Protein AF-A0A0Q9YL43-F1 (afdb_monomer)

Solvent-accessible surface area (backbone atoms only — not comparable to full-atom values): 30015 Å² total; per-residue (Å²): 135,88,84,76,83,84,74,84,82,45,41,67,42,42,41,45,36,72,87,66,52,47,31,35,60,29,30,28,29,73,56,98,89,36,71,25,36,35,62,79,61,74,78,76,81,89,83,51,70,68,60,52,53,51,49,55,49,48,54,53,55,53,53,44,66,69,46,72,78,56,99,30,74,75,85,80,64,69,79,70,60,72,79,54,71,73,83,64,50,71,82,50,75,68,66,65,38,51,56,41,57,59,83,54,76,50,50,64,82,62,49,61,67,65,49,51,58,47,50,58,61,59,55,74,70,56,79,69,92,71,89,83,89,74,83,57,82,79,78,64,42,67,79,42,66,34,32,31,46,48,66,60,51,49,49,38,74,75,40,50,81,83,35,84,63,29,50,65,27,39,38,72,76,59,46,77,44,77,42,31,38,69,50,75,86,65,63,53,74,64,54,43,56,54,52,48,53,51,51,49,55,51,51,52,56,59,66,71,51,77,61,81,90,67,78,74,94,70,91,79,90,80,93,76,81,97,66,85,84,76,80,72,54,78,46,79,44,79,41,62,50,76,75,82,45,45,75,64,61,67,69,60,48,63,49,20,34,40,38,31,25,47,64,30,40,49,24,36,68,70,94,80,64,42,58,53,52,79,62,53,59,56,50,54,53,56,39,46,77,54,51,24,36,49,37,37,45,33,49,53,52,84,46,65,63,82,96,40,36,52,72,56,51,55,33,51,77,58,73,46,78,42,64,86,26,85,66,71,76,52,83,42,79,41,77,51,58,85,57,100,76,80,77,62,91,83,62,86,54,53,47,24,37,36,46,56,31,33,36,22,21,30,68,24,56,63,26,60,50,48,50,52,52,28,60,78,67,73,54,78,52,73,30,43,32,41,40,24,51,45,56,66,60,37,53,45,30,46,51,45,28,55,79,66,76,37,28,27,41,26,28,30,30,38,38,35,59,52,51,50,50,54,53,51,51,56,59,68,66,49,62,68,86,74,69,51,78,66,45,59,54,56,49,52,60,54,63,74,74,57,98,63,47,81,47,81,54,95,60,34,40,33,42,41,24,88,42,62,68,59,30,53,52,48,41,51,50,50,28,69,76,63,75,48,90,60,57,72,46,79,53,96,91,31,18,31,34,60,43,77,39,52,60,72,52,52,52,51,49,62,76,75,107

Secondary structure (DSSP, 8-state):
------PPPP---EEEBTTS-EEEEEEEEEETTEEEEE-SSPPPPTT-HHHHHHHHHHHHHHHHHHHTT-----PPPHHHHTTS-GGGGGGGTT---------S-B-TT--HHHHHHHHHHHHHTS--SS------GGGG---EEEEEEHHHHHHHHH-GGG-TT-EEEE-TTSPEEEEEPBPGGG--HHHHHHHHHHHHHHHHHHHHSPPTT-----PPP------------EEEEEESSGGGGHHHHHTPPTT-EEEE-TBTTTB-SSSS--BS-THHHHHHHHHHHTT-EEEEEESS---EETTEEHHHHHHHHTT---TT-SS----EEEPPP--SS---TT-S---EEEETTEEE-TTS-HHHHHHHHHHHTT---S-EEEEES-HHHHHHHHHHHHHTT--EEEEEE-HHHHHHHHHHHHHHTS--SS--HHHHHHHHHHHTTS--EEEE-SS-EEEEESSHHHHHHHHHHHHHHH-----EEEETTEEEEEE---HHHHHHHHHH-

Nearest PDB structures (foldseek):
  3hyj-assembly2_D  TM=5.036E-01  e=1.205E-01  Thermotoga maritima
  7qss-assembly1_A  TM=6.805E-01  e=8.664E-01  Thermococcus litoralis
  3hyj-assembly1_A  TM=5.240E-01  e=2.878E-01  Thermotoga maritima
  7l4m-assembly2_A  TM=6.545E-01  e=1.460E+00  Arabidopsis thaliana
  1wxf-assembly1_A  TM=3.538E-01  e=3.105E+00  Escherichia coli

Structure (mmCIF, N/CA/C/O backbone):
data_AF-A0A0Q9YL43-F1
#
_entry.id   AF-A0A0Q9YL43-F1
#
loop_
_atom_site.group_PDB
_atom_site.id
_atom_site.type_symbol
_atom_site.label_atom_id
_atom_site.label_alt_id
_atom_site.label_comp_id
_atom_site.label_asym_id
_atom_site.label_entity_id
_atom_site.label_seq_id
_atom_site.pdbx_PDB_ins_code
_atom_site.Cartn_x
_atom_site.Cartn_y
_atom_site.Cartn_z
_atom_site.occupancy
_atom_site.B_iso_or_equiv
_atom_site.auth_seq_id
_atom_site.auth_comp_id
_atom_site.auth_asym_id
_atom_site.auth_atom_id
_atom_site.pdbx_PDB_model_num
ATOM 1 N N . MET A 1 1 ? -30.618 21.428 -29.180 1.00 31.17 1 MET A N 1
ATOM 2 C CA . MET A 1 1 ? -29.435 22.315 -29.242 1.00 31.17 1 MET A CA 1
ATOM 3 C C . MET A 1 1 ? -28.273 21.586 -28.592 1.00 31.17 1 MET A C 1
ATOM 5 O O . MET A 1 1 ? -28.387 21.174 -27.447 1.00 31.17 1 MET A O 1
ATOM 9 N N . ILE A 1 2 ? -27.239 21.298 -29.379 1.00 23.69 2 ILE A N 1
ATOM 10 C CA . ILE A 1 2 ? -26.134 20.398 -29.032 1.00 23.69 2 ILE A CA 1
ATOM 11 C C . ILE A 1 2 ? -25.169 21.137 -28.102 1.00 23.69 2 ILE A C 1
ATOM 13 O O . ILE A 1 2 ? -24.516 22.087 -28.524 1.00 23.69 2 ILE A O 1
ATOM 17 N N . ASN A 1 3 ? -25.075 20.696 -26.847 1.00 25.05 3 ASN A N 1
ATOM 18 C CA . ASN A 1 3 ? -24.063 21.158 -25.901 1.00 25.05 3 ASN A CA 1
ATOM 19 C C . ASN A 1 3 ? -22.846 20.228 -26.040 1.00 25.05 3 ASN A C 1
ATOM 21 O O . ASN A 1 3 ? -22.803 19.135 -25.477 1.00 25.05 3 ASN A O 1
ATOM 25 N N . SER A 1 4 ? -21.907 20.601 -26.911 1.00 26.95 4 SER A N 1
ATOM 26 C CA . SER A 1 4 ? -20.742 19.782 -27.242 1.00 26.95 4 SER A CA 1
ATOM 27 C C . SER A 1 4 ? -19.606 19.978 -26.237 1.00 26.95 4 SER A C 1
ATOM 29 O O . SER A 1 4 ? -18.993 21.043 -26.183 1.00 26.95 4 SER A O 1
ATOM 31 N N . ASN A 1 5 ? -19.317 18.900 -25.510 1.00 25.81 5 ASN A N 1
ATOM 32 C CA . ASN A 1 5 ? -18.041 18.499 -24.910 1.00 25.81 5 ASN A CA 1
ATOM 33 C C . ASN A 1 5 ? -16.820 19.362 -25.289 1.00 25.81 5 ASN A C 1
ATOM 35 O O . ASN A 1 5 ? -16.264 19.230 -26.383 1.00 25.81 5 ASN A O 1
ATOM 39 N N . ILE A 1 6 ? -16.343 20.166 -24.338 1.00 24.23 6 ILE A N 1
ATOM 40 C CA . ILE A 1 6 ? -15.020 20.794 -24.386 1.00 24.23 6 ILE A CA 1
ATOM 41 C C . ILE A 1 6 ? -14.007 19.749 -23.903 1.00 24.23 6 ILE A C 1
ATOM 43 O O . ILE A 1 6 ? -13.975 19.400 -22.726 1.00 24.23 6 ILE A O 1
ATOM 47 N N . ARG A 1 7 ? -13.192 19.211 -24.818 1.00 27.25 7 ARG A N 1
ATOM 48 C CA . ARG A 1 7 ? -12.012 18.405 -24.467 1.00 27.25 7 ARG A CA 1
ATOM 49 C C . ARG A 1 7 ? -10.834 19.351 -24.249 1.00 27.25 7 ARG A C 1
ATOM 51 O O . ARG A 1 7 ? -10.556 20.176 -25.116 1.00 27.25 7 ARG A O 1
ATOM 58 N N . ALA A 1 8 ? -10.178 19.235 -23.097 1.00 29.33 8 ALA A N 1
ATOM 59 C CA . ALA A 1 8 ? -9.006 20.025 -22.741 1.00 29.33 8 ALA A CA 1
ATOM 60 C C . ALA A 1 8 ? -7.890 19.857 -23.785 1.00 29.33 8 ALA A C 1
ATOM 62 O O . ALA A 1 8 ? -7.586 18.740 -24.209 1.00 29.33 8 ALA A O 1
ATOM 63 N N . ALA A 1 9 ? -7.281 20.968 -24.199 1.00 31.45 9 ALA A N 1
ATOM 64 C CA . ALA A 1 9 ? -6.043 20.929 -24.957 1.00 31.45 9 ALA A CA 1
ATOM 65 C C . ALA A 1 9 ? -4.876 20.725 -24.000 1.00 31.45 9 ALA A C 1
ATOM 67 O O . ALA A 1 9 ? -4.752 21.393 -22.975 1.00 31.45 9 ALA A O 1
ATOM 68 N N . HIS A 1 10 ? -4.016 19.795 -24.359 1.00 43.72 10 HIS A N 1
ATOM 69 C CA . HIS A 1 10 ? -2.810 19.473 -23.622 1.00 43.72 10 HIS A CA 1
ATOM 70 C C . HIS A 1 10 ? -1.607 20.123 -24.360 1.00 43.72 10 HIS A C 1
ATOM 72 O O . HIS A 1 10 ? -1.734 20.367 -25.559 1.00 43.72 10 HIS A O 1
ATOM 78 N N . GLY A 1 11 ? -0.524 20.494 -23.644 1.00 50.09 11 GLY A N 1
ATOM 79 C CA . GLY A 1 11 ? 0.525 21.503 -23.986 1.00 50.09 11 GLY A CA 1
ATOM 80 C C . GLY A 1 11 ? 1.917 20.994 -24.409 1.00 50.09 11 GLY A C 1
ATOM 81 O O . GLY A 1 11 ? 2.111 19.806 -24.422 1.00 50.09 11 GLY A O 1
ATOM 82 N N . LEU A 1 12 ? 2.907 21.803 -24.804 1.00 59.50 12 LEU A N 1
ATOM 83 C CA . LEU A 1 12 ? 4.221 21.253 -25.229 1.00 59.50 12 LEU A CA 1
ATOM 84 C C . LEU A 1 12 ? 5.037 20.719 -24.024 1.00 59.50 12 LEU A C 1
ATOM 86 O O . LEU A 1 12 ? 4.876 21.245 -22.922 1.00 59.50 12 LEU A O 1
ATOM 90 N N . PRO A 1 13 ? 5.933 19.721 -24.196 1.00 71.75 13 PRO A N 1
ATOM 91 C CA . PRO A 1 13 ? 6.827 19.283 -23.124 1.00 71.75 13 PRO A CA 1
ATOM 92 C C . PRO A 1 13 ? 7.859 20.383 -22.854 1.00 71.75 13 PRO A C 1
ATOM 94 O O . PRO A 1 13 ? 8.826 20.537 -23.608 1.00 71.75 13 PRO A O 1
ATOM 97 N N . LEU A 1 14 ? 7.612 21.170 -21.806 1.00 79.81 14 LEU A N 1
ATOM 98 C CA . LEU A 1 14 ? 8.444 22.293 -21.395 1.00 79.81 14 LEU A CA 1
ATOM 99 C C . LEU A 1 14 ? 9.262 21.941 -20.147 1.00 79.81 14 LEU A C 1
ATOM 101 O O . LEU A 1 14 ? 8.732 21.370 -19.202 1.00 79.81 14 LEU A O 1
ATOM 105 N N . VAL A 1 15 ? 10.540 22.313 -20.123 1.00 77.00 15 VAL A N 1
ATOM 106 C CA . VAL A 1 15 ? 11.453 22.080 -18.988 1.00 77.00 15 VAL A CA 1
ATOM 107 C C . VAL A 1 15 ? 12.184 23.372 -18.650 1.00 77.00 15 VAL A C 1
ATOM 109 O O . VAL A 1 15 ? 12.657 24.057 -19.555 1.00 77.00 15 VAL A O 1
ATOM 112 N N . ARG A 1 16 ? 12.306 23.699 -17.359 1.00 82.31 16 ARG A N 1
ATOM 113 C CA . ARG A 1 16 ? 13.110 24.833 -16.879 1.00 82.31 16 ARG A CA 1
ATOM 114 C C . ARG A 1 16 ? 14.523 24.370 -16.539 1.00 82.31 16 ARG A C 1
ATOM 116 O O . ARG A 1 16 ? 14.693 23.399 -15.807 1.00 82.31 16 ARG A O 1
ATOM 123 N N . ASP A 1 17 ? 15.541 25.052 -17.052 1.00 82.94 17 ASP A N 1
ATOM 124 C CA . ASP A 1 17 ? 16.926 24.760 -16.687 1.00 82.94 17 ASP A CA 1
ATOM 125 C C . ASP A 1 17 ? 17.408 25.530 -15.452 1.00 82.94 17 ASP A C 1
ATOM 127 O O . ASP A 1 17 ? 16.711 26.378 -14.892 1.00 82.94 17 ASP A O 1
ATOM 131 N N . LYS A 1 18 ? 18.629 25.214 -15.011 1.00 79.81 18 LYS A N 1
ATOM 132 C CA . LYS A 1 18 ? 19.275 25.857 -13.858 1.00 79.81 18 LYS A CA 1
ATOM 133 C C . LYS A 1 18 ? 19.480 27.371 -14.005 1.00 79.81 18 LYS A C 1
ATOM 135 O O . LYS A 1 18 ? 19.630 28.045 -12.992 1.00 79.81 18 LYS A O 1
ATOM 140 N N . ASN A 1 19 ? 19.498 27.894 -15.232 1.00 84.38 19 ASN A N 1
ATOM 141 C CA . ASN A 1 19 ? 19.602 29.327 -15.507 1.00 84.38 19 ASN A CA 1
ATOM 142 C C . ASN A 1 19 ? 18.217 29.994 -15.547 1.00 84.38 19 ASN A C 1
ATOM 144 O O . ASN A 1 19 ? 18.120 31.213 -15.657 1.00 84.38 19 ASN A O 1
ATOM 148 N N . GLY A 1 20 ? 17.145 29.205 -15.446 1.00 84.44 20 GLY A N 1
ATOM 149 C CA . GLY A 1 20 ? 15.770 29.666 -15.529 1.00 84.44 20 GLY A CA 1
ATOM 150 C C . GLY A 1 20 ? 15.209 29.711 -16.950 1.00 84.44 20 GLY A C 1
ATOM 151 O O . GLY A 1 20 ? 14.052 30.103 -17.098 1.00 84.44 20 GLY A O 1
ATOM 152 N N . ASP A 1 21 ? 15.970 29.284 -17.964 1.00 88.56 21 ASP A N 1
ATOM 153 C CA . ASP A 1 21 ? 15.485 29.207 -19.343 1.00 88.56 21 ASP A CA 1
ATOM 154 C C . ASP A 1 21 ? 14.457 28.076 -19.474 1.00 88.56 21 ASP A C 1
ATOM 156 O O . ASP A 1 21 ? 14.628 26.995 -18.905 1.00 88.56 21 ASP A O 1
ATOM 160 N N . VAL A 1 22 ? 13.400 28.301 -20.259 1.00 85.94 22 VAL A N 1
ATOM 161 C CA . VAL A 1 22 ? 12.377 27.284 -20.548 1.00 85.94 22 VAL A CA 1
ATOM 162 C C . VAL A 1 22 ? 12.625 26.690 -21.932 1.00 85.94 22 VAL A C 1
ATOM 164 O O . VAL A 1 22 ? 12.767 27.417 -22.915 1.00 85.94 22 VAL A O 1
ATOM 167 N N . TRP A 1 23 ? 12.653 25.365 -22.018 1.00 86.25 23 TRP A N 1
ATOM 168 C CA . TRP A 1 23 ? 12.980 24.591 -23.212 1.00 86.25 23 TRP A CA 1
ATOM 169 C C . TRP A 1 23 ? 11.798 23.737 -23.654 1.00 86.25 23 TRP A C 1
ATOM 171 O O . TRP A 1 23 ? 11.229 23.035 -22.829 1.00 86.25 23 TRP A O 1
ATOM 181 N N . ALA A 1 24 ? 11.476 23.741 -24.947 1.00 85.19 24 ALA A N 1
ATOM 182 C CA . ALA A 1 24 ? 10.487 22.857 -25.561 1.00 85.19 24 ALA A CA 1
ATOM 183 C C . ALA A 1 24 ? 11.176 21.705 -26.309 1.00 85.19 24 ALA A C 1
ATOM 185 O O . ALA A 1 24 ? 12.124 21.944 -27.064 1.00 85.19 24 ALA A O 1
ATOM 186 N N . TYR A 1 25 ? 10.697 20.471 -26.136 1.00 79.56 25 TYR A N 1
ATOM 187 C CA . TYR A 1 25 ? 11.234 19.294 -26.832 1.00 79.56 25 TYR A CA 1
ATOM 188 C C . TYR A 1 25 ? 10.481 18.981 -28.134 1.00 79.56 25 TYR A C 1
ATOM 190 O O . TYR A 1 25 ? 9.253 19.015 -28.190 1.00 79.56 25 TYR A O 1
ATOM 198 N N . PHE A 1 26 ? 11.239 18.597 -29.163 1.00 79.31 26 PHE A N 1
ATOM 199 C CA . PHE A 1 26 ? 10.771 18.241 -30.503 1.00 79.31 26 PHE A CA 1
ATOM 200 C C . PHE A 1 26 ? 11.413 16.938 -30.993 1.00 79.31 26 PHE A C 1
ATOM 202 O O . PHE A 1 26 ? 12.560 16.619 -30.658 1.00 79.31 26 PHE A O 1
ATOM 209 N N . GLY A 1 27 ? 10.688 16.210 -31.840 1.00 77.06 27 GLY A N 1
ATOM 210 C CA . GLY A 1 27 ? 11.255 15.150 -32.666 1.00 77.06 27 GLY A CA 1
ATOM 211 C C . GLY A 1 27 ? 11.938 15.739 -33.902 1.00 77.06 27 GLY A C 1
ATOM 212 O O . GLY A 1 27 ? 11.535 16.783 -34.408 1.00 77.06 27 GLY A O 1
ATOM 213 N N . VAL A 1 28 ? 12.983 15.078 -34.393 1.00 74.88 28 VAL A N 1
ATOM 214 C CA . VAL A 1 28 ? 13.608 15.378 -35.687 1.00 74.88 28 VAL A CA 1
ATOM 215 C C . VAL A 1 28 ? 13.200 14.315 -36.686 1.00 74.88 28 VAL A C 1
ATOM 217 O O . VAL A 1 28 ? 13.481 13.135 -36.470 1.00 74.88 28 VAL A O 1
ATOM 220 N N . GLU A 1 29 ? 12.592 14.750 -37.781 1.00 78.69 29 GLU A N 1
ATOM 221 C CA . GLU A 1 29 ? 12.179 13.907 -38.901 1.00 78.69 29 GLU A CA 1
ATOM 222 C C . GLU A 1 29 ? 13.020 14.209 -40.143 1.00 78.69 29 GLU A C 1
ATOM 224 O O . GLU A 1 29 ? 13.528 15.319 -40.293 1.00 78.69 29 GLU A O 1
ATOM 229 N N . ILE A 1 30 ? 13.153 13.240 -41.057 1.00 72.25 30 ILE A N 1
ATOM 230 C CA . ILE A 1 30 ? 13.693 13.503 -42.399 1.00 72.25 30 ILE A CA 1
ATOM 231 C C . ILE A 1 30 ? 12.533 13.715 -43.365 1.00 72.25 30 ILE A C 1
ATOM 233 O O . ILE A 1 30 ? 11.808 12.776 -43.687 1.00 72.25 30 ILE A O 1
ATOM 237 N N . HIS A 1 31 ? 12.417 14.927 -43.900 1.00 67.12 31 HIS A N 1
ATOM 238 C CA . HIS A 1 31 ? 11.467 15.262 -44.952 1.00 67.12 31 HIS A CA 1
ATOM 239 C C . HIS A 1 31 ? 12.224 15.710 -46.207 1.00 67.12 31 HIS A C 1
ATOM 241 O O . HIS A 1 31 ? 13.022 16.644 -46.160 1.00 67.12 31 HIS A O 1
ATOM 247 N N . GLY A 1 32 ? 12.036 15.005 -47.328 1.00 75.19 32 GLY A N 1
ATOM 248 C CA . GLY A 1 32 ? 12.742 15.316 -48.581 1.00 75.19 32 GLY A CA 1
ATOM 249 C C . GLY A 1 32 ? 14.275 15.285 -48.465 1.00 75.19 32 GLY A C 1
ATOM 250 O O . GLY A 1 32 ? 14.953 16.075 -49.113 1.00 75.19 32 GLY A O 1
ATOM 251 N N . GLY A 1 33 ? 14.828 14.425 -47.599 1.00 75.12 33 GLY A N 1
ATOM 252 C CA . GLY A 1 33 ? 16.274 14.324 -47.355 1.00 75.12 33 GLY A CA 1
ATOM 253 C C . GLY A 1 33 ? 16.854 15.378 -46.402 1.00 75.12 33 GLY A C 1
ATOM 254 O O . GLY A 1 33 ? 18.061 15.373 -46.174 1.00 75.12 33 GLY A O 1
ATOM 255 N N . LYS A 1 34 ? 16.024 16.257 -45.824 1.00 76.56 34 LYS A N 1
ATOM 256 C CA . LYS A 1 34 ? 16.442 17.278 -44.853 1.00 76.56 34 LYS A CA 1
ATOM 257 C C . LYS A 1 34 ? 15.853 16.997 -43.475 1.00 76.56 34 LYS A C 1
ATOM 259 O O . LYS A 1 34 ? 14.704 16.573 -43.371 1.00 76.56 34 LYS A O 1
ATOM 264 N N . GLU A 1 35 ? 16.636 17.250 -42.430 1.00 79.88 35 GLU A N 1
ATOM 265 C CA . GLU A 1 35 ? 16.148 17.219 -41.051 1.00 79.88 35 GLU A CA 1
ATOM 266 C C . GLU A 1 35 ? 15.185 18.395 -40.811 1.00 79.88 35 GLU A C 1
ATOM 268 O O . GLU A 1 35 ? 15.488 19.538 -41.157 1.00 79.88 35 GLU A O 1
ATOM 273 N N . VAL A 1 36 ? 14.028 18.118 -40.213 1.00 78.44 36 VAL A N 1
ATOM 274 C CA . VAL A 1 36 ? 13.034 19.119 -39.804 1.00 78.44 36 VAL A CA 1
ATOM 275 C C . VAL A 1 36 ? 12.580 18.843 -38.376 1.00 78.44 36 VAL A C 1
ATOM 277 O O . VAL A 1 36 ? 12.511 17.689 -37.948 1.00 78.44 36 VAL A O 1
ATOM 280 N N . LEU A 1 37 ? 12.262 19.898 -37.628 1.00 76.88 37 LEU A N 1
ATOM 281 C CA . LEU A 1 37 ? 11.641 19.765 -36.314 1.00 76.88 37 LEU A CA 1
ATOM 282 C C . LEU A 1 37 ? 10.151 19.474 -36.476 1.00 76.88 37 LEU A C 1
ATOM 284 O O . LEU A 1 37 ? 9.428 20.207 -37.156 1.00 76.88 37 LEU A O 1
ATOM 288 N N . SER A 1 38 ? 9.701 18.422 -35.808 1.00 73.31 38 SER A N 1
ATOM 289 C CA . SER A 1 38 ? 8.315 17.982 -35.767 1.00 73.31 38 SER A CA 1
ATOM 290 C C . SER A 1 38 ? 7.866 17.869 -34.316 1.00 73.31 38 SER A C 1
ATOM 292 O O . SER A 1 38 ? 8.615 17.435 -33.433 1.00 73.31 38 SER A O 1
ATOM 294 N N . THR A 1 39 ? 6.644 18.313 -34.043 1.00 64.56 39 THR A N 1
ATOM 295 C CA . THR A 1 39 ? 6.016 18.095 -32.741 1.00 64.56 39 THR A CA 1
ATOM 296 C C . THR A 1 39 ? 5.805 16.599 -32.540 1.00 64.56 39 THR A C 1
ATOM 298 O O . THR A 1 39 ? 5.547 15.868 -33.494 1.00 64.56 39 THR A O 1
ATOM 301 N N . PHE A 1 40 ? 5.906 16.123 -31.299 1.00 53.34 40 PHE A N 1
ATOM 302 C CA . PHE A 1 40 ? 5.533 14.748 -30.960 1.00 53.34 40 PHE A CA 1
ATOM 303 C C . PHE A 1 40 ? 4.013 14.596 -31.121 1.00 53.34 40 PHE A C 1
ATOM 305 O O . PHE A 1 40 ? 3.255 14.808 -30.183 1.00 53.34 40 PHE A O 1
ATOM 312 N N . GLY A 1 41 ? 3.574 14.341 -32.351 1.00 44.75 41 GLY A N 1
ATOM 313 C CA . GLY A 1 41 ? 2.179 14.406 -32.769 1.00 44.75 41 GLY A CA 1
ATOM 314 C C . GLY A 1 41 ? 2.081 15.124 -34.109 1.00 44.75 41 GLY A C 1
ATOM 315 O O . GLY A 1 41 ? 2.047 16.354 -34.160 1.00 44.75 41 GLY A O 1
ATOM 316 N N . GLY A 1 42 ? 2.090 14.347 -35.191 1.00 34.25 42 GLY A N 1
ATOM 317 C CA . GLY A 1 42 ? 1.774 14.831 -36.532 1.00 34.25 42 GLY A CA 1
ATOM 318 C C . GLY A 1 42 ? 0.272 15.080 -36.696 1.00 34.25 42 GLY A C 1
ATOM 319 O O . GLY A 1 42 ? -0.548 14.516 -35.972 1.00 34.25 42 GLY A O 1
ATOM 320 N N . LEU A 1 43 ? -0.087 15.929 -37.660 1.00 35.62 43 LEU A N 1
ATOM 321 C CA . LEU A 1 43 ? -1.470 16.125 -38.095 1.00 35.62 43 LEU A CA 1
ATOM 322 C C . LEU A 1 43 ? -1.928 14.929 -38.948 1.00 35.62 43 LEU A C 1
ATOM 324 O O . LEU A 1 43 ? -1.164 14.418 -39.766 1.00 35.62 43 LEU A O 1
ATOM 328 N N . ILE A 1 44 ? -3.177 14.512 -38.752 1.00 36.44 44 ILE A N 1
ATOM 329 C CA . ILE A 1 44 ? -3.849 13.428 -39.479 1.00 36.44 44 ILE A CA 1
ATOM 330 C C . ILE A 1 44 ? -4.476 13.999 -40.754 1.00 36.44 44 ILE A C 1
ATOM 332 O O . ILE A 1 44 ? -5.252 14.950 -40.669 1.00 36.44 44 ILE A O 1
ATOM 336 N N . ASP A 1 45 ? -4.194 13.391 -41.907 1.00 36.31 45 ASP A N 1
ATOM 337 C CA . ASP A 1 45 ? -5.061 13.511 -43.082 1.00 36.31 45 ASP A CA 1
ATOM 338 C C . ASP A 1 45 ? -6.220 12.507 -42.915 1.00 36.31 45 ASP A C 1
ATOM 340 O O . ASP A 1 45 ? -6.003 11.316 -42.682 1.00 36.31 45 ASP A O 1
ATOM 344 N N . SER A 1 46 ? -7.455 13.002 -42.875 1.00 41.84 46 SER A N 1
ATOM 345 C CA . SER A 1 46 ? -8.575 12.389 -42.146 1.00 41.84 46 SER A CA 1
ATOM 346 C C . SER A 1 46 ? -9.461 11.449 -42.968 1.00 41.84 46 SER A C 1
ATOM 348 O O . SER A 1 46 ? -10.675 11.440 -42.775 1.00 41.84 46 SER A O 1
ATOM 350 N N . THR A 1 47 ? -8.909 10.675 -43.899 1.00 37.78 47 THR A N 1
ATOM 351 C CA . THR A 1 47 ? -9.738 9.820 -44.774 1.00 37.78 47 THR A CA 1
ATOM 352 C C . THR A 1 47 ? -9.776 8.340 -44.389 1.00 37.78 47 THR A C 1
ATOM 354 O O . THR A 1 47 ? -10.655 7.631 -44.872 1.00 37.78 47 THR A O 1
ATOM 357 N N . ASP A 1 48 ? -8.925 7.870 -43.469 1.00 44.53 48 ASP A N 1
ATOM 358 C CA . ASP A 1 48 ? -8.942 6.470 -43.018 1.00 44.53 48 ASP A CA 1
ATOM 359 C C . ASP A 1 48 ? -9.076 6.346 -41.489 1.00 44.53 48 ASP A C 1
ATOM 361 O O . ASP A 1 48 ? -8.123 6.505 -40.718 1.00 44.53 48 ASP A O 1
ATOM 365 N N . GLN A 1 49 ? -10.299 6.029 -41.056 1.00 44.19 49 GLN A N 1
ATOM 366 C CA . GLN A 1 49 ? -10.675 5.835 -39.655 1.00 44.19 49 GLN A CA 1
ATOM 367 C C . GLN A 1 49 ? -9.889 4.691 -38.987 1.00 44.19 49 GLN A C 1
ATOM 369 O O . GLN A 1 49 ? -9.611 4.752 -37.792 1.00 44.19 49 GLN A O 1
ATOM 374 N N . SER A 1 50 ? -9.460 3.673 -39.741 1.00 44.47 50 SER A N 1
ATOM 375 C CA . SER A 1 50 ? -8.727 2.529 -39.183 1.00 44.47 50 SER A CA 1
ATOM 376 C C . SER A 1 50 ? -7.277 2.877 -38.828 1.00 44.47 50 SER A C 1
ATOM 378 O O . SER A 1 50 ? -6.740 2.400 -37.824 1.0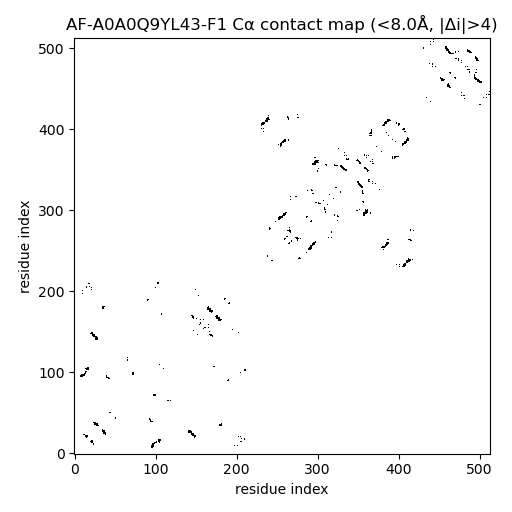0 44.47 50 SER A O 1
ATOM 380 N N . ILE A 1 51 ? -6.661 3.772 -39.608 1.00 43.81 51 ILE A N 1
ATOM 381 C CA . ILE A 1 51 ? -5.330 4.326 -39.339 1.00 43.81 51 ILE A CA 1
ATOM 382 C C . ILE A 1 51 ? -5.404 5.306 -38.163 1.00 43.81 51 ILE A C 1
ATOM 384 O O . ILE A 1 51 ? -4.531 5.281 -37.296 1.00 43.81 51 ILE A O 1
ATOM 388 N N . HIS A 1 52 ? -6.472 6.108 -38.083 1.00 42.22 52 HIS A N 1
ATOM 389 C CA . HIS A 1 52 ? -6.740 6.991 -36.945 1.00 42.22 52 HIS A CA 1
ATOM 390 C C . HIS A 1 52 ? -6.872 6.217 -35.625 1.00 42.22 52 HIS A C 1
ATOM 392 O O . HIS A 1 52 ? -6.232 6.564 -34.631 1.00 42.22 52 HIS A O 1
ATOM 398 N N . ASP A 1 53 ? -7.656 5.139 -35.622 1.00 46.59 53 ASP A N 1
ATOM 399 C CA . ASP A 1 53 ? -7.894 4.326 -34.429 1.00 46.59 53 ASP A CA 1
ATOM 400 C C . ASP A 1 53 ? -6.655 3.496 -34.041 1.00 46.59 53 ASP A C 1
ATOM 402 O O . ASP A 1 53 ? -6.368 3.330 -32.852 1.00 46.59 53 ASP A O 1
ATOM 406 N N . GLY A 1 54 ? -5.862 3.052 -35.026 1.00 45.22 54 GLY A N 1
ATOM 407 C CA . GLY A 1 54 ? -4.544 2.445 -34.810 1.00 45.22 54 GLY A CA 1
ATOM 408 C C . GLY A 1 54 ? -3.558 3.405 -34.138 1.00 45.22 54 GLY A C 1
ATOM 409 O O . GLY A 1 54 ? -2.942 3.047 -33.135 1.00 45.22 54 GLY A O 1
ATOM 410 N N . TYR A 1 55 ? -3.496 4.654 -34.607 1.00 43.62 55 TYR A N 1
ATOM 411 C CA . TYR A 1 55 ? -2.667 5.702 -34.005 1.00 43.62 55 TYR A CA 1
ATOM 412 C C . TYR A 1 55 ? -3.148 6.117 -32.613 1.00 43.62 55 TYR A C 1
ATOM 414 O O . TYR A 1 55 ? -2.333 6.379 -31.734 1.00 43.62 55 TYR A O 1
ATOM 422 N N . LEU A 1 56 ? -4.464 6.179 -32.374 1.00 41.94 56 LEU A N 1
ATOM 423 C CA . LEU A 1 56 ? -5.012 6.470 -31.046 1.00 41.94 56 LEU A CA 1
ATOM 424 C C . LEU A 1 56 ? -4.699 5.365 -30.035 1.00 41.94 56 LEU A C 1
ATOM 426 O O . LEU A 1 56 ? -4.528 5.669 -28.854 1.00 41.94 56 LEU A O 1
ATOM 430 N N . ARG A 1 57 ? -4.629 4.108 -30.481 1.00 44.38 57 ARG A N 1
ATOM 431 C CA . ARG A 1 57 ? -4.177 2.984 -29.660 1.00 44.38 57 ARG A CA 1
ATOM 432 C C . ARG A 1 57 ? -2.687 3.111 -29.335 1.00 44.38 57 ARG A C 1
ATOM 434 O O . ARG A 1 57 ? -2.334 3.061 -28.165 1.00 44.38 57 ARG A O 1
ATOM 441 N N . GLU A 1 58 ? -1.844 3.386 -30.328 1.00 43.00 58 GLU A N 1
ATOM 442 C CA . GLU A 1 58 ? -0.389 3.512 -30.145 1.00 43.00 58 GLU A CA 1
ATOM 443 C C . GLU A 1 58 ? 0.011 4.750 -29.331 1.00 43.00 58 GLU A C 1
ATOM 445 O O . GLU A 1 58 ? 0.828 4.648 -28.425 1.00 43.00 58 GLU A O 1
ATOM 450 N N . LEU A 1 59 ? -0.625 5.907 -29.539 1.00 40.84 59 LEU A N 1
ATOM 451 C CA . LEU A 1 59 ? -0.408 7.091 -28.698 1.00 40.84 59 LEU A CA 1
ATOM 452 C C . LEU A 1 59 ? -0.847 6.855 -27.251 1.00 40.84 59 LEU A C 1
ATOM 454 O O . LEU A 1 59 ? -0.236 7.401 -26.336 1.00 40.84 59 LEU A O 1
ATOM 458 N N . ARG A 1 60 ? -1.896 6.060 -27.017 1.00 41.03 60 ARG A N 1
ATOM 459 C CA . ARG A 1 60 ? -2.293 5.681 -25.656 1.00 41.03 60 ARG A CA 1
ATOM 460 C C . ARG A 1 60 ? -1.278 4.725 -25.043 1.00 41.03 60 ARG A C 1
ATOM 462 O O . ARG A 1 60 ? -0.885 4.948 -23.912 1.00 41.03 60 ARG A O 1
ATOM 469 N N . GLU A 1 61 ? -0.806 3.731 -25.780 1.00 38.84 61 GLU A N 1
ATOM 470 C CA . GLU A 1 61 ? 0.133 2.729 -25.265 1.00 38.84 61 GLU A CA 1
ATOM 471 C C . GLU A 1 61 ? 1.561 3.291 -25.070 1.00 38.84 61 GLU A C 1
ATOM 473 O O . GLU A 1 61 ? 2.187 3.029 -24.047 1.00 38.84 61 GLU A O 1
ATOM 478 N N . GLU A 1 62 ? 2.061 4.147 -25.969 1.00 39.00 62 GLU A N 1
ATOM 479 C CA . GLU A 1 62 ? 3.443 4.656 -25.932 1.00 39.00 62 GLU A CA 1
ATOM 480 C C . GLU A 1 62 ? 3.628 5.920 -25.073 1.00 39.00 62 GLU A C 1
ATOM 482 O O . GLU A 1 62 ? 4.668 6.081 -24.426 1.00 39.00 62 GLU A O 1
ATOM 487 N N . SER A 1 63 ? 2.624 6.807 -25.003 1.00 37.97 63 SER A N 1
ATOM 488 C CA . SER A 1 63 ? 2.683 7.970 -24.095 1.00 37.97 63 SER A CA 1
ATOM 489 C C . SER A 1 63 ? 2.577 7.531 -22.635 1.00 37.97 63 SER A C 1
ATOM 491 O O . SER A 1 63 ? 3.201 8.137 -21.767 1.00 37.97 63 SER A O 1
ATOM 493 N N . LEU A 1 64 ? 1.816 6.464 -22.360 1.00 35.25 64 LEU A N 1
ATOM 494 C CA . LEU A 1 64 ? 1.646 5.916 -21.015 1.00 35.25 64 LEU A CA 1
ATOM 495 C C . LEU A 1 64 ? 2.881 5.140 -20.537 1.00 35.25 64 LEU A C 1
ATOM 497 O O . LEU A 1 64 ? 3.205 5.232 -19.359 1.00 35.25 64 LEU A O 1
ATOM 501 N N . ASP A 1 65 ? 3.635 4.472 -21.415 1.00 33.28 65 ASP A N 1
ATOM 502 C CA . ASP A 1 65 ? 4.860 3.761 -21.007 1.00 33.28 65 ASP A CA 1
ATOM 503 C C . ASP A 1 65 ? 6.060 4.701 -20.788 1.00 33.28 65 ASP A C 1
ATOM 505 O O . ASP A 1 65 ? 6.917 4.451 -19.930 1.00 33.28 65 ASP A O 1
ATOM 509 N N . ILE A 1 66 ? 6.139 5.824 -21.514 1.00 35.28 66 ILE A N 1
ATOM 510 C CA . ILE A 1 66 ? 7.170 6.846 -21.267 1.00 35.28 66 ILE A CA 1
ATOM 511 C C . ILE A 1 66 ? 6.837 7.661 -20.004 1.00 35.28 66 ILE A C 1
ATOM 513 O O . ILE A 1 66 ? 7.725 7.875 -19.180 1.00 35.28 66 ILE A O 1
ATOM 517 N N . LEU A 1 67 ? 5.566 8.020 -19.787 1.00 37.44 67 LEU A N 1
ATOM 518 C CA . LEU A 1 67 ? 5.132 8.882 -18.675 1.00 37.44 67 LEU A CA 1
ATOM 519 C C . LEU A 1 67 ? 4.696 8.131 -17.407 1.00 37.44 67 LEU A C 1
ATOM 521 O O . LEU A 1 67 ? 4.631 8.740 -16.341 1.00 37.44 67 LEU A O 1
ATOM 525 N N . GLY A 1 68 ? 4.466 6.817 -17.475 1.00 32.78 68 GLY A N 1
ATOM 526 C CA . GLY A 1 68 ? 4.015 5.981 -16.353 1.00 32.78 68 GLY A CA 1
ATOM 527 C C . GLY A 1 68 ? 4.991 5.898 -15.173 1.00 32.78 68 GLY A C 1
ATOM 528 O O . GLY A 1 68 ? 4.617 5.422 -14.106 1.00 32.78 68 GLY A O 1
ATOM 529 N N . ASN A 1 69 ? 6.215 6.417 -15.334 1.00 35.56 69 ASN A N 1
ATOM 530 C CA . ASN A 1 69 ? 7.212 6.534 -14.266 1.00 35.56 69 ASN A CA 1
ATOM 531 C C . ASN A 1 69 ? 7.565 7.983 -13.870 1.00 35.56 69 ASN A C 1
ATOM 533 O O . ASN A 1 69 ? 8.350 8.161 -12.940 1.00 35.56 69 ASN A O 1
ATOM 537 N N . SER A 1 70 ? 7.006 9.022 -14.506 1.00 33.53 70 SER A N 1
ATOM 538 C CA . SER A 1 70 ? 7.269 10.423 -14.129 1.00 33.53 70 SER A CA 1
ATOM 539 C C . SER A 1 70 ? 6.047 11.052 -13.452 1.00 33.53 70 SER A C 1
ATOM 541 O O . SER A 1 70 ? 5.026 11.285 -14.094 1.00 33.53 70 SER A O 1
ATOM 543 N N . LYS A 1 71 ? 6.165 11.355 -12.153 1.00 38.41 71 LYS A N 1
ATOM 544 C CA . LYS A 1 71 ? 5.144 11.903 -11.229 1.00 38.41 71 LYS A CA 1
ATOM 545 C C . LYS A 1 71 ? 4.578 13.311 -11.572 1.00 38.41 71 LYS A C 1
ATOM 547 O O . LYS A 1 71 ? 4.184 14.033 -10.666 1.00 38.41 71 LYS A O 1
ATOM 552 N N . LEU A 1 72 ? 4.569 13.759 -12.830 1.00 42.16 72 LEU A N 1
ATOM 553 C CA . LEU A 1 72 ? 4.756 15.188 -13.153 1.00 42.16 72 LEU A CA 1
ATOM 554 C C . LEU A 1 72 ? 3.661 15.876 -13.999 1.00 42.16 72 LEU A C 1
ATOM 556 O O . LEU A 1 72 ? 3.930 16.891 -14.642 1.00 42.16 72 LEU A O 1
ATOM 560 N N . ALA A 1 73 ? 2.421 15.384 -14.013 1.00 33.16 73 ALA A N 1
ATOM 561 C CA . ALA A 1 73 ? 1.319 16.080 -14.691 1.00 33.16 73 ALA A CA 1
ATOM 562 C C . ALA A 1 73 ? 0.503 16.940 -13.704 1.00 33.16 73 ALA A C 1
ATOM 564 O O . ALA A 1 73 ? -0.067 16.408 -12.755 1.00 33.16 73 ALA A O 1
ATOM 565 N N . HIS A 1 74 ? 0.409 18.254 -13.950 1.00 35.81 74 HIS A N 1
ATOM 566 C CA . HIS A 1 74 ? -0.452 19.183 -13.200 1.00 35.81 74 HIS A CA 1
ATOM 567 C C . HIS A 1 74 ? -1.605 19.679 -14.103 1.00 35.81 74 HIS A C 1
ATOM 569 O O . HIS A 1 74 ? -1.344 20.011 -15.264 1.00 35.81 74 HIS A O 1
ATOM 575 N N . PRO A 1 75 ? -2.868 19.756 -13.636 1.00 36.00 75 PRO A N 1
ATOM 576 C CA . PRO A 1 75 ? -3.959 20.330 -14.428 1.00 36.00 75 PRO A CA 1
ATOM 577 C C . PRO A 1 75 ? -3.795 21.851 -14.582 1.00 36.00 75 PRO A C 1
ATOM 579 O O . PRO A 1 75 ? -3.453 22.530 -13.613 1.00 36.00 75 PRO A O 1
ATOM 582 N N . ILE A 1 76 ? -4.074 22.391 -15.776 1.00 38.97 76 ILE A N 1
ATOM 583 C CA . ILE A 1 76 ? -4.267 23.837 -15.979 1.00 38.97 76 ILE A CA 1
ATOM 584 C C . ILE A 1 76 ? -5.622 24.232 -15.377 1.00 38.97 76 ILE A C 1
ATOM 586 O O . ILE A 1 76 ? -6.635 23.594 -15.658 1.00 38.97 76 ILE A O 1
ATOM 590 N N . ASP A 1 77 ? -5.636 25.307 -14.589 1.00 39.88 77 ASP A N 1
ATOM 591 C CA . ASP A 1 77 ? -6.845 25.908 -14.022 1.00 39.88 77 ASP A CA 1
ATOM 592 C C . ASP A 1 77 ? -7.806 26.393 -15.131 1.00 39.88 77 ASP A C 1
ATOM 594 O O . ASP A 1 77 ? -7.448 27.231 -15.968 1.00 39.88 77 ASP A O 1
ATOM 598 N N . GLN A 1 78 ? -9.038 25.868 -15.131 1.00 37.66 78 GLN A N 1
ATOM 599 C CA . GLN A 1 78 ? -10.098 26.172 -16.104 1.00 37.66 78 GLN A CA 1
ATOM 600 C C . GLN A 1 78 ? -10.375 27.675 -16.230 1.00 37.66 78 GLN A C 1
ATOM 602 O O . GLN A 1 78 ? -10.689 28.151 -17.320 1.00 37.66 78 GLN A O 1
ATOM 607 N N . LYS A 1 79 ? -10.183 28.441 -15.151 1.00 38.47 79 LYS A N 1
ATOM 608 C CA . LYS A 1 79 ? -10.496 29.874 -15.096 1.00 38.47 79 LYS A CA 1
ATOM 609 C C . LYS A 1 79 ? -9.583 30.743 -15.973 1.00 38.47 79 LYS A C 1
ATOM 611 O O . LYS A 1 79 ? -9.974 31.831 -16.380 1.00 38.47 79 LYS A O 1
ATOM 616 N N . HIS A 1 80 ? -8.374 30.273 -16.297 1.00 42.06 80 HIS A N 1
ATOM 617 C CA . HIS A 1 80 ? -7.455 30.981 -17.205 1.00 42.06 80 HIS A CA 1
ATOM 618 C C . HIS A 1 80 ? -7.755 30.722 -18.691 1.00 42.06 80 HIS A C 1
ATOM 620 O O . HIS A 1 80 ? -7.394 31.536 -19.540 1.00 42.06 80 HIS A O 1
ATOM 626 N N . LEU A 1 81 ? -8.435 29.618 -19.018 1.00 36.22 81 LEU A N 1
ATOM 627 C CA . LEU A 1 81 ? -8.792 29.248 -20.393 1.00 36.22 81 LEU A CA 1
ATOM 628 C C . LEU A 1 81 ? -10.009 30.024 -20.924 1.00 36.22 81 LEU A C 1
ATOM 630 O O . LEU A 1 81 ? -10.181 30.139 -22.135 1.00 36.22 81 LEU A O 1
ATOM 634 N N . GLU A 1 82 ? -10.831 30.590 -20.039 1.00 38.56 82 GLU A N 1
ATOM 635 C CA . GLU A 1 82 ? -12.056 31.315 -20.407 1.00 38.56 82 GLU A CA 1
ATOM 636 C C . GLU A 1 82 ? -11.795 32.696 -21.033 1.00 38.56 82 GLU A C 1
ATOM 638 O O . GLU A 1 82 ? -12.649 33.208 -21.754 1.00 38.56 82 GLU A O 1
ATOM 643 N N . ASN A 1 83 ? -10.596 33.260 -20.848 1.00 41.28 83 ASN A N 1
ATOM 644 C CA . ASN A 1 83 ? -10.219 34.576 -21.377 1.00 41.28 83 ASN A CA 1
ATOM 645 C C . ASN A 1 83 ? -9.689 34.552 -22.826 1.00 41.28 83 ASN A C 1
ATOM 647 O O . ASN A 1 83 ? -9.365 35.603 -23.377 1.00 41.28 83 ASN A O 1
ATOM 651 N N . VAL A 1 84 ? -9.601 33.381 -23.469 1.00 40.28 84 VAL A N 1
ATOM 652 C CA . VAL A 1 84 ? -9.099 33.239 -24.848 1.00 40.28 84 VAL A CA 1
ATOM 653 C C . VAL A 1 84 ? -10.259 32.971 -25.815 1.00 40.28 84 VAL A C 1
ATOM 655 O O . VAL A 1 84 ? -11.107 32.109 -25.598 1.00 40.28 84 VAL A O 1
ATOM 658 N N . ASN A 1 85 ? -10.310 33.742 -26.902 1.00 40.31 85 ASN A N 1
ATOM 659 C CA . ASN A 1 85 ? -11.453 33.839 -27.813 1.00 40.31 85 ASN A CA 1
ATOM 660 C C . ASN A 1 85 ? -11.821 32.487 -28.484 1.00 40.31 85 ASN A C 1
ATOM 662 O O . ASN A 1 85 ? -11.055 31.952 -29.292 1.00 40.31 85 ASN A O 1
ATOM 666 N N . LYS A 1 86 ? -13.016 31.952 -28.170 1.00 37.69 86 LYS A N 1
ATOM 667 C CA . LYS A 1 86 ? -13.493 30.589 -28.512 1.00 37.69 86 LYS A CA 1
ATOM 668 C C . LYS A 1 86 ? -13.496 30.256 -30.014 1.00 37.69 86 LYS A C 1
ATOM 670 O O . LYS A 1 86 ? -13.383 29.086 -30.375 1.00 37.69 86 LYS A O 1
ATOM 675 N N . THR A 1 87 ? -13.581 31.246 -30.900 1.00 32.62 87 THR A N 1
ATOM 676 C CA . THR A 1 87 ? -13.616 31.053 -32.364 1.00 32.62 87 THR A CA 1
ATOM 677 C C . THR A 1 87 ? -12.269 30.641 -32.965 1.00 32.62 87 THR A C 1
ATOM 679 O O . THR A 1 87 ? -12.252 29.986 -34.002 1.00 32.62 87 THR A O 1
ATOM 682 N N . LYS A 1 88 ? -11.138 30.939 -32.308 1.00 37.31 88 LYS A N 1
ATOM 683 C CA . LYS A 1 88 ? -9.791 30.563 -32.793 1.00 37.31 88 LYS A CA 1
ATOM 684 C C . LYS A 1 88 ? -9.449 29.080 -32.573 1.00 37.31 88 LYS A C 1
ATOM 686 O O . LYS A 1 88 ? -8.489 28.578 -33.145 1.00 37.31 88 LYS A O 1
ATOM 691 N N . TYR A 1 89 ? -10.239 28.375 -31.763 1.00 35.47 89 TYR A N 1
ATOM 692 C CA . TYR A 1 89 ? -9.938 27.020 -31.291 1.00 35.47 89 TYR A CA 1
ATOM 693 C C . TYR A 1 89 ? -10.480 25.895 -32.180 1.00 35.47 89 TYR A C 1
ATOM 695 O O . TYR A 1 89 ? -10.073 24.743 -32.041 1.00 35.47 89 TYR A O 1
ATOM 703 N N . ILE A 1 90 ? -11.418 26.201 -33.081 1.00 31.86 90 ILE A N 1
ATOM 704 C CA . ILE A 1 90 ? -12.102 25.179 -33.886 1.00 31.86 90 ILE A CA 1
ATOM 705 C C . ILE A 1 90 ? -11.140 24.529 -34.900 1.00 31.86 90 ILE A C 1
ATOM 707 O O . ILE A 1 90 ? -11.264 23.329 -35.136 1.00 31.86 90 ILE A O 1
ATOM 711 N N . ASP A 1 91 ? -10.122 25.259 -35.367 1.00 33.72 91 ASP A N 1
ATOM 712 C CA . ASP A 1 91 ? -9.069 24.758 -36.271 1.00 33.72 91 ASP A CA 1
ATOM 713 C C . ASP A 1 91 ? -7.918 24.023 -35.558 1.00 33.72 91 ASP A C 1
ATOM 715 O O . ASP A 1 91 ? -7.140 23.315 -36.189 1.00 33.72 91 ASP A O 1
ATOM 719 N N . ALA A 1 92 ? -7.805 24.139 -34.230 1.00 35.59 92 ALA A N 1
ATOM 720 C CA . ALA A 1 92 ? -6.777 23.457 -33.435 1.00 35.59 92 ALA A CA 1
ATOM 721 C C . ALA A 1 92 ? -7.198 22.043 -32.979 1.00 35.59 92 ALA A C 1
ATOM 723 O O . ALA A 1 92 ? -6.457 21.366 -32.265 1.00 35.59 92 ALA A O 1
ATOM 724 N N . LYS A 1 93 ? -8.387 21.572 -33.389 1.00 31.39 93 LYS A N 1
ATOM 725 C CA . LYS A 1 93 ? -8.990 20.296 -32.957 1.00 31.39 93 LYS A CA 1
ATOM 726 C C . LYS A 1 93 ? -8.193 19.038 -33.341 1.00 31.39 93 LYS A C 1
ATOM 728 O O . LYS A 1 93 ? -8.513 17.960 -32.840 1.00 31.39 93 LYS A O 1
ATOM 733 N N . SER A 1 94 ? -7.172 19.152 -34.188 1.00 32.34 94 SER A N 1
ATOM 734 C CA . SER A 1 94 ? -6.370 18.030 -34.694 1.00 32.34 94 SER A CA 1
ATOM 735 C C . SER A 1 94 ? -5.034 17.804 -33.976 1.00 32.34 94 SER A C 1
ATOM 737 O O . SER A 1 94 ? -4.340 16.851 -34.321 1.00 32.34 94 SER A O 1
ATOM 739 N N . SER A 1 95 ? -4.666 18.618 -32.980 1.00 33.84 95 SER A N 1
ATOM 740 C CA . SER A 1 95 ? -3.355 18.515 -32.320 1.00 33.84 95 SER A CA 1
ATOM 741 C C . SER A 1 95 ? -3.496 18.334 -30.807 1.00 33.84 95 SER A C 1
ATOM 743 O O . SER A 1 95 ? -4.141 19.132 -30.131 1.00 33.84 95 SER A O 1
ATOM 745 N N . ARG A 1 96 ? -2.887 17.272 -30.264 1.00 34.19 96 ARG A N 1
ATOM 746 C CA . ARG A 1 96 ? -2.771 17.018 -28.818 1.00 34.19 96 ARG A CA 1
ATOM 747 C C . ARG A 1 96 ? -1.306 17.184 -28.419 1.00 34.19 96 ARG A C 1
ATOM 749 O O . ARG A 1 96 ? -0.455 16.562 -29.043 1.00 34.19 96 ARG A O 1
ATOM 756 N N . PHE A 1 97 ? -1.010 17.984 -27.400 1.00 32.44 97 PHE A N 1
ATOM 757 C CA . PHE A 1 97 ? 0.345 18.116 -26.843 1.00 32.44 97 PHE A CA 1
ATOM 758 C C . PHE A 1 97 ? 0.365 17.547 -25.397 1.00 32.44 97 PHE A C 1
ATOM 760 O O . PHE A 1 97 ? -0.692 17.210 -24.916 1.00 32.44 97 PHE A O 1
ATOM 767 N N . TYR A 1 98 ? 1.478 17.339 -24.685 1.00 33.53 98 TYR A N 1
ATOM 768 C CA . TYR A 1 98 ? 1.487 16.953 -23.251 1.00 33.53 98 TYR A CA 1
ATOM 769 C C . TYR A 1 98 ? 2.377 17.863 -22.370 1.00 33.53 98 TYR A C 1
ATOM 771 O O . TYR A 1 98 ? 3.532 18.107 -22.715 1.00 33.53 98 TYR A O 1
ATOM 779 N N . ILE A 1 99 ? 1.873 18.325 -21.212 1.00 31.95 99 ILE A N 1
ATOM 780 C CA . ILE A 1 99 ? 2.641 19.134 -20.235 1.00 31.95 99 ILE A CA 1
ATOM 781 C C . ILE A 1 99 ? 3.344 18.200 -19.249 1.00 31.95 99 ILE A C 1
ATOM 783 O O . ILE A 1 99 ? 2.697 17.340 -18.653 1.00 31.95 99 ILE A O 1
ATOM 787 N N . ILE A 1 100 ? 4.643 18.410 -19.038 1.00 36.09 100 ILE A N 1
ATOM 788 C CA . ILE A 1 100 ? 5.423 17.769 -17.975 1.00 36.09 100 ILE A CA 1
ATOM 789 C C . ILE A 1 100 ? 5.957 18.897 -17.095 1.00 36.09 100 ILE A C 1
ATOM 791 O O . ILE A 1 100 ? 6.667 19.765 -17.591 1.00 36.09 100 ILE A O 1
ATOM 795 N N . ASN A 1 101 ? 5.605 18.918 -15.813 1.00 33.38 101 ASN A N 1
ATOM 796 C CA . ASN A 1 101 ? 6.170 19.870 -14.862 1.00 33.38 101 ASN A CA 1
ATOM 797 C C . ASN A 1 101 ? 7.419 19.234 -14.240 1.00 33.38 101 ASN A C 1
ATOM 799 O O . ASN A 1 101 ? 7.291 18.420 -13.340 1.00 33.38 101 ASN A O 1
ATOM 803 N N . SER A 1 102 ? 8.625 19.503 -14.744 1.00 38.75 102 SER A N 1
ATOM 804 C CA . SER A 1 102 ? 9.838 18.968 -14.112 1.00 38.75 102 SER A CA 1
ATOM 805 C C . SER A 1 102 ? 10.295 19.884 -12.977 1.00 38.75 102 SER A C 1
ATOM 807 O O . SER A 1 102 ? 10.942 20.898 -13.227 1.00 38.75 102 SER A O 1
ATOM 809 N N . ASP A 1 103 ? 10.022 19.490 -11.734 1.00 35.41 103 ASP A N 1
ATOM 810 C CA . ASP A 1 103 ? 10.563 20.143 -10.529 1.00 35.41 103 ASP A CA 1
ATOM 811 C C . ASP A 1 103 ? 12.079 19.890 -10.338 1.00 35.41 103 ASP A C 1
ATOM 813 O O . ASP A 1 103 ? 12.654 20.227 -9.306 1.00 35.41 103 ASP A O 1
ATOM 817 N N . GLU A 1 104 ? 12.765 19.296 -11.317 1.00 39.97 104 GLU A N 1
ATOM 818 C CA . GLU A 1 104 ? 14.207 19.059 -11.282 1.00 39.97 104 GLU A CA 1
ATOM 819 C C . GLU A 1 104 ? 14.957 20.199 -11.982 1.00 39.97 104 GLU A C 1
ATOM 821 O O . GLU A 1 104 ? 14.684 20.531 -13.137 1.00 39.97 104 GLU A O 1
ATOM 826 N N . THR A 1 105 ? 15.960 20.784 -11.317 1.00 44.50 105 THR A N 1
ATOM 827 C CA . THR A 1 105 ? 16.937 21.636 -12.006 1.00 44.50 105 THR A CA 1
ATOM 828 C C . THR A 1 105 ? 17.706 20.790 -13.013 1.00 44.50 105 THR A C 1
ATOM 830 O O . THR A 1 105 ? 18.501 19.929 -12.638 1.00 44.50 105 THR A O 1
ATOM 833 N N . PHE A 1 106 ? 17.473 21.050 -14.292 1.00 52.91 106 PHE A N 1
ATOM 834 C CA . PHE A 1 106 ? 18.075 20.307 -15.389 1.00 52.91 106 PHE A CA 1
ATOM 835 C C . PHE A 1 106 ? 19.603 20.541 -15.511 1.00 52.91 106 PHE A C 1
ATOM 837 O O . PHE A 1 106 ? 20.067 21.688 -15.534 1.00 52.91 106 PHE A O 1
ATOM 844 N N . ASP A 1 107 ? 20.380 19.454 -15.663 1.00 54.16 107 ASP A N 1
ATOM 845 C CA . ASP A 1 107 ? 21.804 19.471 -16.046 1.00 54.16 107 ASP A CA 1
ATOM 846 C C . ASP A 1 107 ? 21.964 19.139 -17.548 1.00 54.16 107 ASP A C 1
ATOM 848 O O . ASP A 1 107 ? 21.621 18.030 -17.965 1.00 54.16 107 ASP A O 1
ATOM 852 N N . PRO A 1 108 ? 22.534 20.039 -18.382 1.00 47.00 108 PRO A N 1
ATOM 853 C CA . PRO A 1 108 ? 22.801 19.794 -19.807 1.00 47.00 108 PRO A CA 1
ATOM 854 C C . PRO A 1 108 ? 23.647 18.560 -20.124 1.00 47.00 108 PRO A C 1
ATOM 856 O O . PRO A 1 108 ? 23.654 18.133 -21.279 1.00 47.00 108 PRO A O 1
ATOM 859 N N . ASN A 1 109 ? 24.319 17.980 -19.131 1.00 50.72 109 ASN A N 1
ATOM 860 C CA . ASN A 1 109 ? 25.119 16.772 -19.289 1.00 50.72 109 ASN A CA 1
ATOM 861 C C . ASN A 1 109 ? 24.366 15.472 -18.955 1.00 50.72 109 ASN A C 1
ATOM 863 O O . ASN A 1 109 ? 24.877 14.394 -19.260 1.00 50.72 109 ASN A O 1
ATOM 867 N N . ASN A 1 110 ? 23.164 15.550 -18.368 1.00 52.59 110 ASN A N 1
ATOM 868 C CA . ASN A 1 110 ? 22.386 14.395 -17.919 1.00 52.59 110 ASN A CA 1
ATOM 869 C C . ASN A 1 110 ? 20.933 14.453 -18.432 1.00 52.59 110 ASN A C 1
ATOM 871 O O . ASN A 1 110 ? 19.985 14.727 -17.699 1.00 52.59 110 ASN A O 1
ATOM 875 N N . ASP A 1 111 ? 20.766 14.218 -19.736 1.00 65.31 111 ASP A N 1
ATOM 876 C CA . ASP A 1 111 ? 19.476 14.283 -20.437 1.00 65.31 111 ASP A CA 1
ATOM 877 C C . ASP A 1 111 ? 18.655 12.989 -20.250 1.00 65.31 111 ASP A C 1
ATOM 879 O O . ASP A 1 111 ? 18.528 12.162 -21.162 1.00 65.31 111 ASP A O 1
ATOM 883 N N . HIS A 1 112 ? 18.138 12.804 -19.029 1.00 56.94 112 HIS A N 1
ATOM 884 C CA . HIS A 1 112 ? 17.337 11.643 -18.621 1.00 56.94 112 HIS A CA 1
ATOM 885 C C . HIS A 1 112 ? 16.110 11.427 -19.519 1.00 56.94 112 HIS A C 1
ATOM 887 O O . HIS A 1 112 ? 15.828 10.291 -19.894 1.00 56.94 112 HIS A O 1
ATOM 893 N N . PHE A 1 113 ? 15.427 12.503 -19.929 1.00 58.34 113 PHE A N 1
ATOM 894 C CA . PHE A 1 113 ? 14.259 12.429 -20.813 1.00 58.34 113 PHE A CA 1
ATOM 895 C C . PHE A 1 113 ? 14.621 11.869 -22.195 1.00 58.34 113 PHE A C 1
ATOM 897 O O . PHE A 1 113 ? 14.000 10.914 -22.664 1.00 58.34 113 PHE A O 1
ATOM 904 N N . ALA A 1 114 ? 15.664 12.403 -22.845 1.00 55.69 114 ALA A N 1
ATOM 905 C CA . ALA A 1 114 ? 16.087 11.891 -24.148 1.00 55.69 114 ALA A CA 1
ATOM 906 C C . ALA A 1 114 ? 16.636 10.456 -24.071 1.00 55.69 114 ALA A C 1
ATOM 908 O O . ALA A 1 114 ? 16.543 9.705 -25.048 1.00 55.69 114 ALA A O 1
ATOM 909 N N . GLN A 1 115 ? 17.228 10.071 -22.935 1.00 57.59 115 GLN A N 1
ATOM 910 C CA . GLN A 1 115 ? 17.702 8.710 -22.706 1.00 57.59 115 GLN A CA 1
ATOM 911 C C . GLN A 1 115 ? 16.545 7.725 -22.528 1.00 57.59 115 GLN A C 1
ATOM 913 O O . GLN A 1 115 ? 16.518 6.719 -23.235 1.00 57.59 115 GLN A O 1
ATOM 918 N N . ASP A 1 116 ? 15.575 8.045 -21.674 1.00 54.28 116 ASP A N 1
ATOM 919 C CA . ASP A 1 116 ? 14.394 7.215 -21.429 1.00 54.28 116 ASP A CA 1
ATOM 920 C C . ASP A 1 116 ? 13.555 7.043 -22.707 1.00 54.28 116 ASP A C 1
ATOM 922 O O . ASP A 1 116 ? 13.238 5.919 -23.104 1.00 54.28 116 ASP A O 1
ATOM 926 N N . PHE A 1 117 ? 13.322 8.137 -23.447 1.00 57.09 117 PHE A N 1
ATOM 927 C CA . PHE A 1 117 ? 12.652 8.107 -24.752 1.00 57.09 117 PHE A CA 1
ATOM 928 C C . PHE A 1 117 ? 13.351 7.157 -25.740 1.00 57.09 117 PHE A C 1
ATOM 930 O O . PHE A 1 117 ? 12.710 6.366 -26.438 1.00 57.09 117 PHE A O 1
ATOM 937 N N . LYS A 1 118 ? 14.689 7.207 -25.805 1.00 55.38 118 LYS A N 1
ATOM 938 C CA . LYS A 1 118 ? 15.471 6.367 -26.719 1.00 55.38 118 LYS A CA 1
ATOM 939 C C . LYS A 1 118 ? 15.488 4.905 -26.282 1.00 55.38 118 LYS A C 1
ATOM 941 O O . LYS A 1 118 ? 15.354 4.032 -27.135 1.00 55.38 118 LYS A O 1
ATOM 946 N N . GLU A 1 119 ? 15.684 4.627 -24.997 1.00 53.12 119 GLU A N 1
ATOM 947 C CA . GLU A 1 119 ? 15.733 3.264 -24.460 1.00 53.12 119 GLU A CA 1
ATOM 948 C C . GLU A 1 119 ? 14.398 2.549 -24.673 1.00 53.12 119 GLU A C 1
ATOM 950 O O . GLU A 1 119 ? 14.389 1.446 -25.222 1.00 53.12 119 GLU A O 1
ATOM 955 N N . LYS A 1 120 ? 13.273 3.208 -24.388 1.00 52.12 120 LYS A N 1
ATOM 956 C CA . LYS A 1 120 ? 11.934 2.636 -24.594 1.00 52.12 120 LYS A CA 1
ATOM 957 C C . LYS A 1 120 ? 11.647 2.335 -26.069 1.00 52.12 120 LYS A C 1
ATOM 959 O O . LYS A 1 120 ? 11.237 1.221 -26.399 1.00 52.12 120 LYS A O 1
ATOM 964 N N . ARG A 1 121 ? 12.001 3.245 -26.987 1.00 48.53 121 ARG A N 1
ATOM 965 C CA . ARG A 1 121 ? 11.815 3.031 -28.437 1.00 48.53 121 ARG A CA 1
ATOM 966 C C . ARG A 1 121 ? 12.761 1.972 -29.026 1.00 48.53 121 ARG A C 1
ATOM 968 O O . ARG A 1 121 ? 12.376 1.221 -29.919 1.00 48.53 121 ARG A O 1
ATOM 975 N N . TYR A 1 122 ? 14.004 1.882 -28.542 1.00 43.34 122 TYR A N 1
ATOM 976 C CA . TYR A 1 122 ? 14.991 0.915 -29.048 1.00 43.34 122 TYR A CA 1
ATOM 977 C C . TYR A 1 122 ? 14.780 -0.501 -28.479 1.00 43.34 122 TYR A C 1
ATOM 979 O O . TYR A 1 122 ? 15.120 -1.485 -29.139 1.00 43.34 122 TYR A O 1
ATOM 987 N N . ILE A 1 123 ? 14.208 -0.623 -27.274 1.00 43.62 123 ILE A N 1
ATOM 988 C CA . ILE A 1 123 ? 13.885 -1.911 -26.638 1.00 43.62 123 ILE A CA 1
ATOM 989 C C . ILE A 1 123 ? 12.628 -2.537 -27.263 1.00 43.62 123 ILE A C 1
ATOM 991 O O . ILE A 1 123 ? 12.632 -3.746 -27.500 1.00 43.62 123 ILE A O 1
ATOM 995 N N . GLY A 1 124 ? 11.623 -1.740 -27.650 1.00 43.06 124 GLY A N 1
ATOM 996 C CA . GLY A 1 124 ? 10.442 -2.226 -28.385 1.00 43.06 124 GLY A CA 1
ATOM 997 C C . GLY A 1 124 ? 10.763 -2.894 -29.734 1.00 43.06 124 GLY A C 1
ATOM 998 O O . GLY A 1 124 ? 10.019 -3.750 -30.204 1.00 43.06 124 GLY A O 1
ATOM 999 N N . GLY A 1 125 ? 11.918 -2.576 -30.333 1.00 40.72 125 GLY A N 1
ATOM 1000 C CA . GLY A 1 125 ? 12.371 -3.140 -31.610 1.00 40.72 125 GLY A CA 1
ATOM 1001 C C . GLY A 1 125 ? 13.105 -4.488 -31.532 1.00 40.72 125 GLY A C 1
ATOM 1002 O O . GLY A 1 125 ? 13.404 -5.075 -32.577 1.00 40.72 125 GLY A O 1
ATOM 1003 N N . LYS A 1 126 ? 13.426 -5.013 -30.339 1.00 43.56 126 LYS A N 1
ATOM 1004 C CA . LYS A 1 126 ? 14.075 -6.331 -30.217 1.00 43.56 126 LYS A CA 1
ATOM 1005 C C . LYS A 1 126 ? 13.032 -7.438 -30.088 1.00 43.56 126 LYS A C 1
ATOM 1007 O O . LYS A 1 126 ? 12.334 -7.531 -29.087 1.00 43.56 126 LYS A O 1
ATOM 1012 N N . LYS A 1 127 ? 12.992 -8.287 -31.125 1.00 42.38 127 LYS A N 1
ATOM 1013 C CA . LYS A 1 127 ? 12.257 -9.558 -31.261 1.00 42.38 127 LYS A CA 1
ATOM 1014 C C . LYS A 1 127 ? 11.732 -10.111 -29.925 1.00 42.38 127 LYS A C 1
ATOM 1016 O O . LYS A 1 127 ? 12.452 -10.814 -29.217 1.00 42.38 127 LYS A O 1
ATOM 1021 N N . ARG A 1 128 ? 10.445 -9.887 -29.640 1.00 40.72 128 ARG A N 1
ATOM 1022 C CA . ARG A 1 128 ? 9.674 -10.872 -28.876 1.00 40.72 128 ARG A CA 1
ATOM 1023 C C . ARG A 1 128 ? 9.701 -12.159 -29.706 1.00 40.72 128 ARG A C 1
ATOM 1025 O O . ARG A 1 128 ? 9.382 -12.140 -30.894 1.00 40.72 128 ARG A O 1
ATOM 1032 N N . ASN A 1 129 ? 10.204 -13.243 -29.122 1.00 43.09 129 ASN A N 1
ATOM 1033 C CA . ASN A 1 129 ? 10.240 -14.554 -29.762 1.00 43.09 129 ASN A CA 1
ATOM 1034 C C . ASN A 1 129 ? 8.803 -14.979 -30.095 1.00 43.09 129 ASN A C 1
ATOM 1036 O O . ASN A 1 129 ? 8.054 -15.348 -29.199 1.00 43.09 129 ASN A O 1
ATOM 1040 N N . GLY A 1 130 ? 8.427 -14.884 -31.371 1.00 44.69 130 GLY A N 1
ATOM 1041 C CA . GLY A 1 130 ? 7.092 -15.228 -31.863 1.00 44.69 130 GLY A CA 1
ATOM 1042 C C . GLY A 1 130 ? 6.542 -14.169 -32.816 1.00 44.69 130 GLY A C 1
ATOM 1043 O O . GLY A 1 130 ? 5.883 -13.234 -32.389 1.00 44.69 130 GLY A O 1
ATOM 1044 N N . GLY A 1 131 ? 6.879 -14.323 -34.099 1.00 42.84 131 GLY A N 1
ATOM 1045 C CA . GLY A 1 131 ? 6.322 -13.669 -35.292 1.00 42.84 131 GLY A CA 1
ATOM 1046 C C . GLY A 1 131 ? 5.404 -12.448 -35.147 1.00 42.84 131 GLY A C 1
ATOM 1047 O O . GLY A 1 131 ? 4.195 -12.603 -35.047 1.00 42.84 131 GLY A O 1
ATOM 1048 N N . ASN A 1 132 ? 5.962 -11.254 -35.372 1.00 32.75 132 ASN A N 1
ATOM 1049 C CA . ASN A 1 132 ? 5.466 -10.369 -36.434 1.00 32.75 132 ASN A CA 1
ATOM 1050 C C . ASN A 1 132 ? 6.600 -9.423 -36.894 1.00 32.75 132 ASN A C 1
ATOM 1052 O O . ASN A 1 132 ? 7.088 -8.625 -36.090 1.00 32.75 132 ASN A O 1
ATOM 1056 N N . PRO A 1 133 ? 7.125 -9.541 -38.128 1.00 50.16 133 PRO A N 1
ATOM 1057 C CA . PRO A 1 133 ? 8.237 -8.726 -38.588 1.00 50.16 133 PRO A CA 1
ATOM 1058 C C . PRO A 1 133 ? 7.732 -7.454 -39.279 1.00 50.16 133 PRO A C 1
ATOM 1060 O O . PRO A 1 133 ? 6.908 -7.526 -40.183 1.00 50.16 133 PRO A O 1
ATOM 1063 N N . LYS A 1 134 ? 8.391 -6.335 -38.957 1.00 40.31 134 LYS A N 1
ATOM 1064 C CA . LYS A 1 134 ? 8.340 -5.013 -39.612 1.00 40.31 134 LYS A CA 1
ATOM 1065 C C . LYS A 1 134 ? 7.307 -4.055 -39.027 1.00 40.31 134 LYS A C 1
ATOM 1067 O O . LYS A 1 134 ? 6.173 -3.980 -39.478 1.00 40.31 134 LYS A O 1
ATOM 1072 N N . LEU A 1 135 ? 7.813 -3.208 -38.138 1.00 40.59 135 LEU A N 1
ATOM 1073 C CA . LEU A 1 135 ? 7.316 -1.847 -38.062 1.00 40.59 135 LEU A CA 1
ATOM 1074 C C . LEU A 1 135 ? 7.437 -1.183 -39.462 1.00 40.59 135 LEU A C 1
ATOM 1076 O O . LEU A 1 135 ? 8.503 -1.296 -40.094 1.00 40.59 135 LEU A O 1
ATOM 1080 N N . LYS A 1 136 ? 6.362 -0.576 -39.990 1.00 43.59 136 LYS A N 1
ATOM 1081 C CA . LYS A 1 136 ? 6.318 0.092 -41.309 1.00 43.59 136 LYS A CA 1
ATOM 1082 C C . LYS A 1 136 ? 7.266 1.303 -41.333 1.00 43.59 136 LYS A C 1
ATOM 1084 O O . LYS A 1 136 ? 7.689 1.826 -40.310 1.00 43.59 136 LYS A O 1
ATOM 1089 N N . ARG A 1 137 ? 7.652 1.760 -42.532 1.00 40.03 137 ARG A N 1
ATOM 1090 C CA . ARG A 1 137 ? 8.650 2.836 -42.747 1.00 40.03 137 ARG A CA 1
ATOM 1091 C C . ARG A 1 137 ? 8.310 4.151 -42.013 1.00 40.03 137 ARG A C 1
ATOM 1093 O O . ARG A 1 137 ? 9.239 4.829 -41.588 1.00 40.03 137 ARG A O 1
ATOM 1100 N N . CYS A 1 138 ? 7.023 4.440 -41.817 1.00 40.28 138 CYS A N 1
ATOM 1101 C CA . CYS A 1 138 ? 6.494 5.586 -41.066 1.00 40.28 138 CYS A CA 1
ATOM 1102 C C . CYS A 1 138 ? 6.746 5.516 -39.547 1.00 40.28 138 CYS A C 1
ATOM 1104 O O . CYS A 1 138 ? 6.818 6.533 -38.869 1.00 40.28 138 CYS A O 1
ATOM 1106 N N . GLU A 1 139 ? 6.983 4.327 -38.993 1.00 43.31 139 GLU A N 1
ATOM 1107 C CA . GLU A 1 139 ? 7.205 4.134 -37.551 1.00 43.31 139 GLU A CA 1
ATOM 1108 C C . GLU A 1 139 ? 8.669 4.446 -37.141 1.00 43.31 139 GLU A C 1
ATOM 1110 O O . GLU A 1 139 ? 9.020 4.500 -35.955 1.00 43.31 139 GLU A O 1
ATOM 1115 N N . ARG A 1 140 ? 9.539 4.737 -38.128 1.00 49.53 140 ARG A N 1
ATOM 1116 C CA . ARG A 1 140 ? 10.965 5.095 -37.970 1.00 49.53 140 ARG A CA 1
ATOM 1117 C C . ARG A 1 140 ? 11.269 6.591 -38.145 1.00 49.53 140 ARG A C 1
ATOM 1119 O O . ARG A 1 140 ? 12.419 6.938 -38.407 1.00 49.53 140 ARG A O 1
ATOM 1126 N N . GLU A 1 141 ? 10.276 7.473 -38.058 1.00 51.84 141 GLU A N 1
ATOM 1127 C CA . GLU A 1 141 ? 10.454 8.857 -38.526 1.00 51.84 141 GLU A CA 1
ATOM 1128 C C . GLU A 1 141 ? 11.175 9.791 -37.545 1.00 51.84 141 GLU A C 1
ATOM 1130 O O . GLU A 1 141 ? 11.868 10.695 -38.002 1.00 51.84 141 GLU A O 1
ATOM 1135 N N . VAL A 1 142 ? 11.146 9.543 -36.229 1.00 57.47 142 VAL A N 1
ATOM 1136 C CA . VAL A 1 142 ? 11.909 10.366 -35.271 1.00 57.47 142 VAL A CA 1
ATOM 1137 C C . VAL A 1 142 ? 13.336 9.835 -35.137 1.00 57.47 142 VAL A C 1
ATOM 1139 O O . VAL A 1 142 ? 13.594 8.865 -34.421 1.00 57.47 142 VAL A O 1
ATOM 1142 N N . GLN A 1 143 ? 14.280 10.481 -35.817 1.00 66.38 143 GLN A N 1
ATOM 1143 C CA . GLN A 1 143 ? 15.696 10.094 -35.800 1.00 66.38 143 GLN A CA 1
ATOM 1144 C C . GLN A 1 143 ? 16.432 10.583 -34.558 1.00 66.38 143 GLN A C 1
ATOM 1146 O O . GLN A 1 143 ? 17.392 9.961 -34.093 1.00 66.38 143 GLN A O 1
ATOM 1151 N N . ALA A 1 144 ? 15.986 11.711 -34.016 1.00 71.12 144 ALA A N 1
ATOM 1152 C CA . ALA A 1 144 ? 16.545 12.283 -32.813 1.00 71.12 144 ALA A CA 1
ATOM 1153 C C . ALA A 1 144 ? 15.515 13.126 -32.068 1.00 71.12 144 ALA A C 1
ATOM 1155 O O . ALA A 1 144 ? 14.538 13.592 -32.641 1.00 71.12 144 ALA A O 1
ATOM 1156 N N . VAL A 1 145 ? 15.787 13.357 -30.790 1.00 74.62 145 VAL A N 1
ATOM 1157 C CA . VAL A 1 145 ? 15.114 14.381 -29.996 1.00 74.62 145 VAL A CA 1
ATOM 1158 C C . VAL A 1 145 ? 16.008 15.618 -29.970 1.00 74.62 145 VAL A C 1
ATOM 1160 O O . VAL A 1 145 ? 17.243 15.519 -29.891 1.00 74.62 145 VAL A O 1
ATOM 1163 N N . ARG A 1 146 ? 15.386 16.783 -30.093 1.00 81.00 146 ARG A N 1
ATOM 1164 C CA . ARG A 1 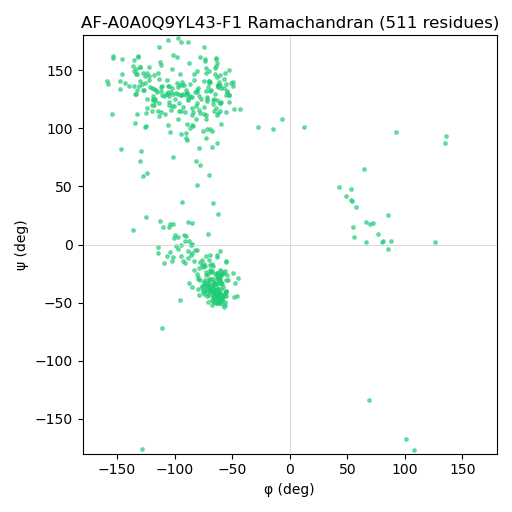146 ? 16.015 18.098 -29.986 1.00 81.00 146 ARG A CA 1
ATOM 1165 C C . ARG A 1 146 ? 15.188 18.959 -29.053 1.00 81.00 146 ARG A C 1
ATOM 1167 O O . ARG A 1 146 ? 14.013 18.692 -28.828 1.00 81.00 146 ARG A O 1
ATOM 1174 N N . ARG A 1 147 ? 15.800 20.018 -28.547 1.00 84.25 147 ARG A N 1
ATOM 1175 C CA . ARG A 1 147 ? 15.093 21.053 -27.800 1.00 84.25 147 ARG A CA 1
ATOM 1176 C C . ARG A 1 147 ? 15.424 22.433 -28.328 1.00 84.25 147 ARG A C 1
ATOM 1178 O O . ARG A 1 147 ? 16.521 22.643 -28.850 1.00 84.25 147 ARG A O 1
ATOM 1185 N N . VAL A 1 148 ? 14.479 23.342 -28.144 1.00 85.44 148 VAL A N 1
ATOM 1186 C CA . VAL A 1 148 ? 14.558 24.750 -28.535 1.00 85.44 148 VAL A CA 1
ATOM 1187 C C . VAL A 1 148 ? 14.167 25.593 -27.326 1.00 85.44 148 VAL A C 1
ATOM 1189 O O . VAL A 1 148 ? 13.248 25.208 -26.598 1.00 85.44 148 VAL A O 1
ATOM 1192 N N . LYS A 1 149 ? 14.843 26.721 -27.081 1.00 90.00 149 LYS A N 1
ATOM 1193 C CA . LYS A 1 149 ? 14.374 27.665 -26.060 1.00 90.00 149 LYS A CA 1
ATOM 1194 C C . LYS A 1 149 ? 12.997 28.183 -26.459 1.00 90.00 149 LYS A C 1
ATOM 1196 O O . LYS A 1 149 ? 12.769 28.520 -27.618 1.00 90.00 149 LYS A O 1
ATOM 1201 N N . VAL A 1 150 ? 12.076 28.263 -25.505 1.00 87.81 150 VAL A N 1
ATOM 1202 C CA . VAL A 1 150 ? 10.717 28.756 -25.766 1.00 87.81 150 VAL A CA 1
ATOM 1203 C C . VAL A 1 150 ? 10.751 30.182 -26.313 1.00 87.81 150 VAL A C 1
ATOM 1205 O O . VAL A 1 150 ? 9.957 30.500 -27.189 1.00 87.81 150 VAL A O 1
ATOM 1208 N N . ASP A 1 151 ? 11.700 31.012 -25.879 1.00 90.25 151 ASP A N 1
ATOM 1209 C CA . ASP A 1 151 ? 11.857 32.371 -26.406 1.00 90.25 151 ASP A CA 1
ATOM 1210 C C . ASP A 1 151 ? 12.289 32.396 -27.870 1.00 90.25 151 ASP A C 1
ATOM 1212 O O . ASP A 1 151 ? 11.666 33.095 -28.667 1.00 90.25 151 ASP A O 1
ATOM 1216 N N . ASP A 1 152 ? 13.266 31.574 -28.251 1.00 88.31 152 ASP A N 1
ATOM 1217 C CA . ASP A 1 152 ? 13.694 31.446 -29.648 1.00 88.31 152 ASP A CA 1
ATOM 1218 C C . ASP A 1 152 ? 12.549 30.904 -30.516 1.00 88.31 152 ASP A C 1
ATOM 1220 O O . ASP A 1 152 ? 12.320 31.375 -31.628 1.00 88.31 152 ASP A O 1
ATOM 1224 N N . LEU A 1 153 ? 11.771 29.952 -29.989 1.00 86.50 153 LEU A N 1
ATOM 1225 C CA . LEU A 1 153 ? 10.582 29.422 -30.653 1.00 86.50 153 LEU A CA 1
ATOM 1226 C C . LEU A 1 153 ? 9.496 30.494 -30.828 1.00 86.50 153 LEU A C 1
ATOM 1228 O O . LEU A 1 153 ? 8.918 30.606 -31.906 1.00 86.50 153 LEU A O 1
ATOM 1232 N N . LEU A 1 154 ? 9.221 31.299 -29.801 1.00 86.31 154 LEU A N 1
ATOM 1233 C CA . LEU A 1 154 ? 8.256 32.399 -29.873 1.00 86.31 154 LEU A CA 1
ATOM 1234 C C . LEU A 1 154 ? 8.705 33.469 -30.877 1.00 86.31 154 LEU A C 1
ATOM 1236 O O . LEU A 1 154 ? 7.888 33.930 -31.675 1.00 86.31 154 LEU A O 1
ATOM 1240 N N . GLN A 1 155 ? 9.993 33.827 -30.882 1.00 87.94 155 GLN A N 1
ATOM 1241 C CA . GLN A 1 155 ? 10.577 34.745 -31.862 1.00 87.94 155 GLN A CA 1
ATOM 1242 C C . GLN A 1 155 ? 10.467 34.187 -33.285 1.00 87.94 155 GLN A C 1
ATOM 1244 O O . GLN A 1 155 ? 10.000 34.892 -34.178 1.00 87.94 155 GLN A O 1
ATOM 1249 N N . TYR A 1 156 ? 10.795 32.907 -33.484 1.00 85.00 156 TYR A N 1
ATOM 1250 C CA . TYR A 1 156 ? 10.648 32.230 -34.772 1.00 85.00 156 TYR A CA 1
ATOM 1251 C C . TYR A 1 156 ? 9.201 32.228 -35.259 1.00 85.00 156 TYR A C 1
ATOM 1253 O O . TYR A 1 156 ? 8.943 32.511 -36.423 1.00 85.00 156 TYR A O 1
ATOM 1261 N N . LEU A 1 157 ? 8.237 31.941 -34.381 1.00 82.25 157 LEU A N 1
ATOM 1262 C CA . LEU A 1 157 ? 6.820 31.942 -34.745 1.00 82.25 157 LEU A CA 1
ATOM 1263 C C . LEU A 1 157 ? 6.316 33.350 -35.112 1.00 82.25 157 LEU A C 1
ATOM 1265 O O . LEU A 1 157 ? 5.441 33.463 -35.970 1.00 82.25 157 LEU A O 1
ATOM 1269 N N . ASN A 1 158 ? 6.864 34.400 -34.486 1.00 84.25 158 ASN A N 1
ATOM 1270 C CA . ASN A 1 158 ? 6.536 35.800 -34.781 1.00 84.25 158 ASN A CA 1
ATOM 1271 C C . ASN A 1 158 ? 7.153 36.276 -36.100 1.00 84.25 158 ASN A C 1
ATOM 1273 O O . ASN A 1 158 ? 6.492 36.966 -36.873 1.00 84.25 158 ASN A O 1
ATOM 1277 N N . ASN A 1 159 ? 8.414 35.925 -36.354 1.00 87.62 159 ASN A N 1
ATOM 1278 C CA . ASN A 1 159 ? 9.136 36.359 -37.541 1.00 87.62 159 ASN A CA 1
ATOM 1279 C C . ASN A 1 159 ? 10.119 35.281 -38.037 1.00 87.62 159 ASN A C 1
ATOM 1281 O O . ASN A 1 159 ? 11.322 35.375 -37.780 1.00 87.62 159 ASN A O 1
ATOM 1285 N N . PRO A 1 160 ? 9.647 34.279 -38.805 1.00 82.31 160 PRO A N 1
ATOM 1286 C CA . PRO A 1 160 ? 10.510 33.211 -39.312 1.00 82.31 160 PRO A CA 1
ATOM 1287 C C . PRO A 1 160 ? 11.673 33.722 -40.178 1.00 82.31 160 PRO A C 1
ATOM 1289 O O . PRO A 1 160 ? 12.711 33.071 -40.254 1.00 82.31 160 PRO A O 1
ATOM 1292 N N . ALA A 1 161 ? 11.529 34.896 -40.809 1.00 84.81 161 ALA A N 1
ATOM 1293 C CA . ALA A 1 161 ? 12.557 35.485 -41.667 1.00 84.81 161 ALA A CA 1
ATOM 1294 C C . ALA A 1 161 ? 13.816 35.918 -40.894 1.00 84.81 161 ALA A C 1
ATOM 1296 O O . ALA A 1 161 ? 14.894 35.974 -41.478 1.00 84.81 161 ALA A O 1
ATOM 1297 N N . GLN A 1 162 ? 13.708 36.162 -39.581 1.00 84.00 162 GLN A N 1
ATOM 1298 C CA . GLN A 1 162 ? 14.868 36.407 -38.710 1.00 84.00 162 GLN A CA 1
ATOM 1299 C C . GLN A 1 162 ? 15.683 35.136 -38.427 1.00 84.00 162 GLN A C 1
ATOM 1301 O O . GLN A 1 162 ? 16.799 35.219 -37.922 1.00 84.00 162 GLN A O 1
ATOM 1306 N N . PHE A 1 163 ? 15.159 33.965 -38.800 1.00 83.69 163 PHE A N 1
ATOM 1307 C CA . PHE A 1 163 ? 15.779 32.659 -38.598 1.00 83.69 163 PHE A CA 1
ATOM 1308 C C . PHE A 1 163 ? 15.924 31.916 -39.937 1.00 83.69 163 PHE A C 1
ATOM 1310 O O . PHE A 1 163 ? 15.358 30.832 -40.108 1.00 83.69 163 PHE A O 1
ATOM 1317 N N . PRO A 1 164 ? 16.690 32.454 -40.906 1.00 75.38 164 PRO A N 1
ATOM 1318 C CA . PRO A 1 164 ? 16.776 31.894 -42.259 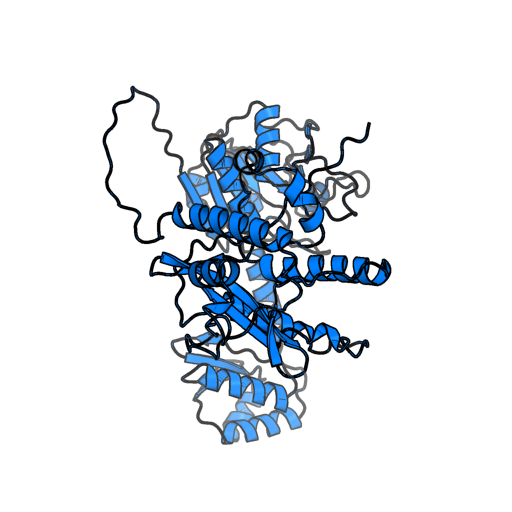1.00 75.38 164 PRO A CA 1
ATOM 1319 C C . PRO A 1 164 ? 17.366 30.475 -42.293 1.00 75.38 164 PRO A C 1
ATOM 1321 O O . PRO A 1 164 ? 17.078 29.707 -43.207 1.00 75.38 164 PRO A O 1
ATOM 1324 N N . ALA A 1 165 ? 18.158 30.105 -41.282 1.00 77.94 165 ALA A N 1
ATOM 1325 C CA . ALA A 1 165 ? 18.691 28.754 -41.113 1.00 77.94 165 ALA A CA 1
ATOM 1326 C C . ALA A 1 165 ? 17.750 27.818 -40.320 1.00 77.94 165 ALA A C 1
ATOM 1328 O O . ALA A 1 165 ? 17.966 26.610 -40.302 1.00 77.94 165 ALA A O 1
ATOM 1329 N N . GLY A 1 166 ? 16.707 28.347 -39.673 1.00 83.81 166 GLY A N 1
ATOM 1330 C CA . GLY A 1 166 ? 15.846 27.625 -38.735 1.00 83.81 166 GLY A CA 1
ATOM 1331 C C . GLY A 1 166 ? 16.175 27.903 -37.265 1.00 83.81 166 GLY A C 1
ATOM 1332 O O . GLY A 1 166 ? 16.914 28.828 -36.931 1.00 83.81 166 GLY A O 1
ATOM 1333 N N . LEU A 1 167 ? 15.607 27.092 -36.373 1.00 83.69 167 LEU A N 1
ATOM 1334 C CA . LEU A 1 167 ? 15.790 27.199 -34.926 1.00 83.69 167 LEU A CA 1
ATOM 1335 C C . LEU A 1 167 ? 17.086 26.523 -34.490 1.00 83.69 167 LEU A C 1
ATOM 1337 O O . LEU A 1 167 ? 17.324 25.360 -34.828 1.00 83.69 167 LEU A O 1
ATOM 1341 N N . VAL A 1 168 ? 17.898 27.220 -33.691 1.00 84.75 168 VAL A N 1
ATOM 1342 C CA . VAL A 1 168 ? 19.052 26.605 -33.025 1.00 84.75 168 VAL A CA 1
ATOM 1343 C C . VAL A 1 168 ? 18.534 25.544 -32.065 1.00 84.75 168 VAL A C 1
ATOM 1345 O O . VAL A 1 168 ? 17.705 25.810 -31.196 1.00 84.75 168 VAL A O 1
ATOM 1348 N N . THR A 1 169 ? 19.023 24.320 -32.235 1.00 83.25 169 THR A N 1
ATOM 1349 C CA . THR A 1 169 ? 18.597 23.191 -31.414 1.00 83.25 169 THR A CA 1
ATOM 1350 C C . THR A 1 169 ? 19.758 22.622 -30.627 1.00 83.25 169 THR A C 1
ATOM 1352 O O . THR A 1 169 ? 20.898 22.566 -31.096 1.00 83.25 169 THR A O 1
ATOM 1355 N N . VAL A 1 170 ? 19.460 22.145 -29.423 1.00 80.06 170 VAL A N 1
ATOM 1356 C CA . VAL A 1 170 ? 20.442 21.466 -28.577 1.00 80.06 170 VAL A CA 1
ATOM 1357 C C . VAL A 1 170 ? 20.159 19.967 -28.586 1.00 80.06 170 VAL A C 1
ATOM 1359 O O . VAL A 1 170 ? 19.017 19.532 -28.425 1.00 80.06 170 VAL A O 1
ATOM 1362 N N . GLY A 1 171 ? 21.205 19.171 -28.818 1.00 71.31 171 GLY A N 1
ATOM 1363 C CA . GLY A 1 171 ? 21.162 17.713 -28.686 1.00 71.31 171 GLY A CA 1
ATOM 1364 C C . GLY A 1 171 ? 21.692 17.222 -27.331 1.00 71.31 171 GLY A C 1
ATOM 1365 O O . GLY A 1 171 ? 22.218 17.997 -26.540 1.00 71.31 171 GLY A O 1
ATOM 1366 N N . ARG A 1 172 ? 21.641 15.901 -27.113 1.00 58.97 172 ARG A N 1
ATOM 1367 C CA . ARG A 1 172 ? 21.970 15.185 -25.856 1.00 58.97 172 ARG A CA 1
ATOM 1368 C C . ARG A 1 172 ? 23.260 15.597 -25.123 1.00 58.97 172 ARG A C 1
ATOM 1370 O O . ARG A 1 172 ? 23.354 15.401 -23.923 1.00 58.97 172 ARG A O 1
ATOM 1377 N N . LYS A 1 173 ? 24.287 16.085 -25.825 1.00 58.38 173 LYS A N 1
ATOM 1378 C CA . LYS A 1 173 ? 25.596 16.427 -25.226 1.00 58.38 173 LYS A CA 1
ATOM 1379 C C . LYS A 1 173 ? 25.788 17.929 -24.994 1.00 58.38 173 LYS A C 1
ATOM 1381 O O . LYS A 1 173 ? 26.922 18.389 -24.955 1.00 58.38 173 LYS A O 1
ATOM 1386 N N . GLY A 1 174 ? 24.713 18.717 -24.998 1.00 55.88 174 GLY A N 1
ATOM 1387 C CA . GLY A 1 174 ? 24.814 20.179 -24.930 1.00 55.88 174 GLY A CA 1
ATOM 1388 C C . GLY A 1 174 ? 25.463 20.821 -26.163 1.00 55.88 174 GLY A C 1
ATOM 1389 O O . GLY A 1 174 ? 25.613 22.034 -26.215 1.00 55.88 174 GLY A O 1
ATOM 1390 N N . THR A 1 175 ? 25.833 20.037 -27.182 1.00 58.03 175 THR A N 1
ATOM 1391 C CA . THR A 1 175 ? 26.381 20.567 -28.429 1.00 58.03 175 THR A CA 1
ATOM 1392 C C . THR A 1 175 ? 25.264 21.243 -29.207 1.00 58.03 175 THR A C 1
ATOM 1394 O O . THR A 1 175 ? 24.277 20.574 -29.548 1.00 58.03 175 THR A O 1
ATOM 1397 N N . ASN A 1 176 ? 25.454 22.519 -29.537 1.00 67.81 176 ASN A N 1
ATOM 1398 C CA . ASN A 1 176 ? 24.645 23.198 -30.539 1.00 67.81 176 ASN A CA 1
ATOM 1399 C C . ASN A 1 176 ? 24.665 22.366 -31.822 1.00 67.81 176 ASN A C 1
ATOM 1401 O O . ASN A 1 176 ? 25.721 21.921 -32.284 1.00 67.81 176 ASN A O 1
ATOM 1405 N N . LYS A 1 177 ? 23.481 22.079 -32.350 1.00 75.06 177 LYS A N 1
ATOM 1406 C CA . LYS A 1 177 ? 23.320 21.417 -33.640 1.00 75.06 177 LYS A CA 1
ATOM 1407 C C . LYS A 1 177 ? 22.958 22.447 -34.694 1.00 75.06 177 LYS A C 1
ATOM 1409 O O . LYS A 1 177 ? 22.578 23.571 -34.366 1.00 75.06 177 LYS A O 1
ATOM 1414 N N . ALA A 1 178 ? 23.128 22.047 -35.954 1.00 77.50 178 ALA A N 1
ATOM 1415 C CA . ALA A 1 178 ? 22.724 22.865 -37.084 1.00 77.50 178 ALA A CA 1
ATOM 1416 C C . ALA A 1 178 ? 21.276 23.340 -36.867 1.00 77.50 178 ALA A C 1
ATOM 1418 O O . ALA A 1 178 ? 20.452 22.540 -36.401 1.00 77.50 178 ALA A O 1
ATOM 1419 N N . PRO A 1 179 ? 20.978 24.620 -37.135 1.00 81.94 179 PRO A N 1
ATOM 1420 C CA . PRO A 1 179 ? 19.619 25.112 -37.056 1.00 81.94 179 PRO A CA 1
ATOM 1421 C C . PRO A 1 179 ? 18.694 24.267 -37.937 1.00 81.94 179 PRO A C 1
ATOM 1423 O O . PRO A 1 179 ? 19.081 23.856 -39.031 1.00 81.94 179 PRO A O 1
ATOM 1426 N N . LEU A 1 180 ? 17.503 23.954 -37.427 1.00 79.56 180 LEU A N 1
ATOM 1427 C CA . LEU A 1 180 ? 16.526 23.128 -38.132 1.00 79.56 180 LEU A CA 1
ATOM 1428 C C . LEU A 1 180 ? 15.237 23.923 -38.356 1.00 79.56 180 LEU A C 1
ATOM 1430 O O . LEU A 1 180 ? 14.753 24.574 -37.424 1.00 79.56 180 LEU A O 1
ATOM 1434 N N . PRO A 1 181 ? 14.646 23.883 -39.560 1.00 78.75 181 PRO A N 1
ATOM 1435 C CA . PRO A 1 181 ? 13.353 24.507 -39.791 1.00 78.75 181 PRO A CA 1
ATOM 1436 C C . PRO A 1 181 ? 12.245 23.731 -39.064 1.00 78.75 181 PRO A C 1
ATOM 1438 O O . PRO A 1 181 ? 12.315 22.504 -38.920 1.00 78.75 181 PRO A O 1
ATOM 1441 N N . LEU A 1 182 ? 11.195 24.436 -38.634 1.00 73.50 182 LEU A N 1
ATOM 1442 C CA . LEU A 1 182 ? 9.947 23.785 -38.229 1.00 73.50 182 LEU A CA 1
ATOM 1443 C C . LEU A 1 182 ? 9.261 23.206 -39.473 1.00 73.50 182 LEU A C 1
ATOM 1445 O O . LEU A 1 182 ? 9.251 23.832 -40.533 1.00 73.50 182 LEU A O 1
ATOM 1449 N N . ARG A 1 183 ? 8.667 22.014 -39.362 1.00 72.06 183 ARG A N 1
ATOM 1450 C CA . ARG A 1 183 ? 7.927 21.399 -40.473 1.00 72.06 183 ARG A CA 1
ATOM 1451 C C . ARG A 1 183 ? 6.761 22.310 -40.907 1.00 72.06 183 ARG A C 1
ATOM 1453 O O . ARG A 1 183 ? 5.869 22.615 -40.112 1.00 72.06 183 ARG A O 1
ATOM 1460 N N . ASN A 1 184 ? 6.757 22.695 -42.190 1.00 53.75 184 ASN A N 1
ATOM 1461 C CA . ASN A 1 184 ? 5.889 23.721 -42.802 1.00 53.75 184 ASN A CA 1
ATOM 1462 C C . ASN A 1 184 ? 4.367 23.529 -42.626 1.00 53.75 184 ASN A C 1
ATOM 1464 O O . ASN A 1 184 ? 3.610 24.465 -42.864 1.00 53.75 184 ASN A O 1
ATOM 1468 N N . HIS A 1 185 ? 3.881 22.359 -42.199 1.00 50.31 185 HIS A N 1
ATOM 1469 C CA . HIS A 1 185 ? 2.444 22.126 -41.979 1.00 50.31 185 HIS A CA 1
ATOM 1470 C C . HIS A 1 185 ? 1.867 22.894 -40.773 1.00 50.31 185 HIS A C 1
ATOM 1472 O O . HIS A 1 185 ? 0.656 22.961 -40.606 1.00 50.31 185 HIS A O 1
ATOM 1478 N N . THR A 1 186 ? 2.710 23.528 -39.955 1.00 47.81 186 THR A N 1
ATOM 1479 C CA . THR A 1 186 ? 2.316 24.369 -38.804 1.00 47.81 186 THR A CA 1
ATOM 1480 C C . THR A 1 186 ? 1.986 25.822 -39.185 1.00 47.81 186 THR A C 1
ATOM 1482 O O . THR A 1 186 ? 2.028 26.728 -38.353 1.00 47.81 186 THR A O 1
ATOM 1485 N N . HIS A 1 187 ? 1.711 26.094 -40.461 1.00 40.62 187 HIS A N 1
ATOM 1486 C CA . HIS A 1 187 ? 1.672 27.451 -41.010 1.00 40.62 187 HIS A CA 1
ATOM 1487 C C . HIS A 1 187 ? 0.295 27.942 -41.455 1.00 40.62 187 HIS A C 1
ATOM 1489 O O . HIS A 1 187 ? 0.225 28.938 -42.174 1.00 40.62 187 HIS A O 1
ATOM 1495 N N . SER A 1 188 ? -0.804 27.351 -40.974 1.00 47.88 188 SER A N 1
ATOM 1496 C CA . SER A 1 188 ? -2.028 28.152 -40.928 1.00 47.88 188 SER A CA 1
ATOM 1497 C C . SER A 1 188 ? -1.800 29.274 -39.905 1.00 47.88 188 SER A C 1
ATOM 1499 O O . SER A 1 188 ? -1.393 29.047 -38.762 1.00 47.88 188 SER A O 1
ATOM 1501 N N . CYS A 1 189 ? -1.983 30.522 -40.329 1.00 44.00 189 CYS A N 1
ATOM 1502 C CA . CYS A 1 189 ? -1.810 31.713 -39.492 1.00 44.00 189 CYS A CA 1
ATOM 1503 C C . CYS A 1 189 ? -2.647 31.655 -38.195 1.00 44.00 189 CYS A C 1
ATOM 1505 O O . CYS A 1 189 ? -2.252 32.214 -37.173 1.00 44.00 189 CYS A O 1
ATOM 1507 N N . LEU A 1 190 ? -3.757 30.909 -38.214 1.00 36.12 190 LEU A N 1
ATOM 1508 C CA . LEU A 1 190 ? -4.634 30.664 -37.068 1.00 36.12 190 LEU A CA 1
ATOM 1509 C C . LEU A 1 190 ? -4.036 29.684 -36.039 1.00 36.12 190 LEU A C 1
ATOM 1511 O O . LEU A 1 190 ? -4.184 29.903 -34.832 1.00 36.12 190 LEU A O 1
ATOM 1515 N N . ALA A 1 191 ? -3.295 28.659 -36.479 1.00 57.66 191 ALA A N 1
ATOM 1516 C CA . ALA A 1 191 ? -2.602 27.737 -35.577 1.00 57.66 191 ALA A CA 1
ATOM 1517 C C . ALA A 1 191 ? -1.391 28.397 -34.898 1.00 57.66 191 ALA A C 1
ATOM 1519 O O . ALA A 1 191 ? -1.139 28.148 -33.720 1.00 57.66 191 ALA A O 1
ATOM 1520 N N . ARG A 1 192 ? -0.677 29.291 -35.602 1.00 62.31 192 ARG A N 1
ATOM 1521 C CA . ARG A 1 192 ? 0.501 29.985 -35.047 1.00 62.31 192 ARG A CA 1
ATOM 1522 C C . ARG A 1 192 ? 0.163 30.821 -33.813 1.00 62.31 192 ARG A C 1
ATOM 1524 O O . ARG A 1 192 ? 0.809 30.650 -32.785 1.00 62.31 192 ARG A O 1
ATOM 1531 N N . ASN A 1 193 ? -0.872 31.659 -33.890 1.00 62.78 193 ASN A N 1
ATOM 1532 C CA . ASN A 1 193 ? -1.272 32.519 -32.768 1.00 62.78 193 ASN A CA 1
ATOM 1533 C C . ASN A 1 193 ? -1.697 31.691 -31.543 1.00 62.78 193 ASN A C 1
ATOM 1535 O O . ASN A 1 193 ? -1.293 31.978 -30.422 1.00 62.78 193 ASN A O 1
ATOM 1539 N N . SER A 1 194 ? -2.439 30.602 -31.767 1.00 64.50 194 SER A N 1
ATOM 1540 C CA . SER A 1 194 ? -2.899 29.716 -30.690 1.00 64.50 194 SER A CA 1
ATOM 1541 C C . SER A 1 194 ? -1.740 28.985 -29.998 1.00 64.50 194 SER A C 1
ATOM 1543 O O . SER A 1 194 ? -1.732 28.846 -28.776 1.00 64.50 194 SER A O 1
ATOM 1545 N N . VAL A 1 195 ? -0.727 28.552 -30.758 1.00 67.69 195 VAL A N 1
ATOM 1546 C CA . VAL A 1 195 ? 0.484 27.920 -30.207 1.00 67.69 195 VAL A CA 1
ATOM 1547 C C . VAL A 1 195 ? 1.334 28.928 -29.431 1.00 67.69 195 VAL A C 1
ATOM 1549 O O . VAL A 1 195 ? 1.858 28.589 -28.372 1.00 67.69 195 VAL A O 1
ATOM 1552 N N . GLN A 1 196 ? 1.445 30.168 -29.910 1.00 75.81 196 GLN A N 1
ATOM 1553 C CA . GLN A 1 196 ? 2.162 31.230 -29.201 1.00 75.81 196 GLN A CA 1
ATOM 1554 C C . GLN A 1 196 ? 1.519 31.567 -27.856 1.00 75.81 196 GLN A C 1
ATOM 1556 O O . GLN A 1 196 ? 2.227 31.664 -26.855 1.00 75.81 196 GLN A O 1
ATOM 1561 N N . ASP A 1 197 ? 0.195 31.723 -27.821 1.00 75.50 197 ASP A N 1
ATOM 1562 C CA . ASP A 1 197 ? -0.529 32.044 -26.590 1.00 75.50 197 ASP A CA 1
ATOM 1563 C C . ASP A 1 197 ? -0.403 30.904 -25.566 1.00 75.50 197 ASP A C 1
ATOM 1565 O O . ASP A 1 197 ? -0.109 31.148 -24.395 1.00 75.50 197 ASP A O 1
ATOM 1569 N N . LEU A 1 198 ? -0.504 29.647 -26.014 1.00 69.62 198 LEU A N 1
ATOM 1570 C CA . LEU A 1 198 ? -0.282 28.477 -25.160 1.00 69.62 198 LEU A CA 1
ATOM 1571 C C . LEU A 1 198 ? 1.149 28.406 -24.611 1.00 69.62 198 LEU A C 1
ATOM 1573 O O . LEU A 1 198 ? 1.331 28.143 -23.423 1.00 69.62 198 LEU A O 1
ATOM 1577 N N . LEU A 1 199 ? 2.159 28.662 -25.448 1.00 77.19 199 LEU A N 1
ATOM 1578 C CA . LEU A 1 199 ? 3.563 28.683 -25.028 1.00 77.19 199 LEU A CA 1
ATOM 1579 C C . LEU A 1 199 ? 3.835 29.776 -23.991 1.00 77.19 199 LEU A C 1
ATOM 1581 O O . LEU A 1 199 ? 4.556 29.522 -23.028 1.00 77.19 199 LEU A O 1
ATOM 1585 N N . LYS A 1 200 ? 3.243 30.967 -24.151 1.00 82.50 200 LYS A N 1
ATOM 1586 C CA . LYS A 1 200 ? 3.358 32.061 -23.174 1.00 82.50 200 LYS A CA 1
ATOM 1587 C C . LYS A 1 200 ? 2.734 31.679 -21.833 1.00 82.50 200 LYS A C 1
ATOM 1589 O O . LYS A 1 200 ? 3.414 31.765 -20.814 1.00 82.50 200 LYS A O 1
ATOM 1594 N N . ILE A 1 201 ? 1.496 31.174 -21.841 1.00 77.00 201 ILE A N 1
ATOM 1595 C CA . ILE A 1 201 ? 0.787 30.747 -20.622 1.00 77.00 201 ILE A CA 1
ATOM 1596 C C . ILE A 1 201 ? 1.580 29.658 -19.885 1.00 77.00 201 ILE A C 1
ATOM 1598 O O . ILE A 1 201 ? 1.772 29.735 -18.672 1.00 77.00 201 ILE A O 1
ATOM 1602 N N . GLN A 1 202 ? 2.082 28.657 -20.611 1.00 74.19 202 GLN A N 1
ATOM 1603 C CA . GLN A 1 202 ? 2.841 27.555 -20.011 1.00 74.19 202 GLN A CA 1
ATOM 1604 C C . GLN A 1 202 ? 4.203 28.011 -19.486 1.00 74.19 202 GLN A C 1
ATOM 1606 O O . GLN A 1 202 ? 4.609 27.604 -18.398 1.00 74.19 202 GLN A O 1
ATOM 1611 N N . LYS A 1 203 ? 4.894 28.899 -20.213 1.00 83.69 203 LYS A N 1
ATOM 1612 C CA . LYS A 1 203 ? 6.141 29.511 -19.744 1.00 83.69 203 LYS A CA 1
ATOM 1613 C C . LYS A 1 203 ? 5.914 30.272 -18.436 1.00 83.69 203 LYS A C 1
ATOM 1615 O O . LYS A 1 203 ? 6.669 30.083 -17.488 1.00 83.69 203 LYS A O 1
ATOM 1620 N N . GLU A 1 204 ? 4.868 31.092 -18.360 1.00 82.38 204 GLU A N 1
ATOM 1621 C CA . GLU A 1 204 ? 4.529 31.847 -17.148 1.00 82.38 204 GLU A CA 1
ATOM 1622 C C . GLU A 1 204 ? 4.219 30.932 -15.959 1.00 82.38 204 GLU A C 1
ATOM 1624 O O . GLU A 1 204 ? 4.673 31.204 -14.849 1.00 82.38 204 GLU A O 1
ATOM 1629 N N . GLN A 1 205 ? 3.491 29.832 -16.173 1.00 75.06 205 GLN A N 1
ATOM 1630 C CA . GLN A 1 205 ? 3.210 28.845 -15.124 1.00 75.06 205 GLN A CA 1
ATOM 1631 C C . GLN A 1 205 ? 4.491 28.195 -14.586 1.00 75.06 205 GLN A C 1
ATOM 1633 O O . GLN A 1 205 ? 4.670 28.108 -13.374 1.00 75.06 205 GLN A O 1
ATOM 1638 N N . ILE A 1 206 ? 5.415 27.810 -15.469 1.00 74.62 206 ILE A N 1
ATOM 1639 C CA . ILE A 1 206 ? 6.700 27.206 -15.084 1.00 74.62 206 ILE A CA 1
ATOM 1640 C C . ILE A 1 206 ? 7.597 28.202 -14.339 1.00 74.62 206 ILE A C 1
ATOM 1642 O O . ILE A 1 206 ? 8.306 27.830 -13.402 1.00 74.62 206 ILE A O 1
ATOM 1646 N N . LEU A 1 207 ? 7.570 29.479 -14.726 1.00 80.75 207 LEU A N 1
ATOM 1647 C CA . LEU A 1 207 ? 8.359 30.519 -14.066 1.00 80.75 207 LEU A CA 1
ATOM 1648 C C . LEU A 1 207 ? 7.820 30.900 -12.679 1.00 80.75 207 LEU A C 1
ATOM 1650 O O . LEU A 1 207 ? 8.611 31.323 -11.836 1.00 80.75 207 LEU A O 1
ATOM 1654 N N . LYS A 1 208 ? 6.514 30.719 -12.426 1.00 80.81 208 LYS A N 1
ATOM 1655 C CA . LYS A 1 208 ? 5.890 30.939 -11.108 1.00 80.81 208 LYS A CA 1
ATOM 1656 C C . LYS A 1 208 ? 6.329 29.913 -10.057 1.00 80.81 208 LYS A C 1
ATOM 1658 O O . LYS A 1 208 ? 6.275 30.223 -8.869 1.00 80.81 208 LYS A O 1
ATOM 1663 N N . ASN A 1 209 ? 6.801 28.736 -10.469 1.00 73.00 209 ASN A N 1
ATOM 1664 C CA . ASN A 1 209 ? 7.353 27.745 -9.547 1.00 73.00 209 ASN A CA 1
ATOM 1665 C C . ASN A 1 209 ? 8.780 28.163 -9.134 1.00 73.00 209 ASN A C 1
ATOM 1667 O O . ASN A 1 209 ? 9.619 28.401 -10.012 1.00 73.00 209 ASN A O 1
ATOM 1671 N N . PRO A 1 210 ? 9.093 28.290 -7.831 1.00 72.62 210 PRO A N 1
ATOM 1672 C CA . PRO A 1 210 ? 10.438 28.638 -7.382 1.00 72.62 210 PRO A CA 1
ATOM 1673 C C . PRO A 1 210 ? 11.438 27.547 -7.780 1.00 72.62 210 PRO A C 1
ATOM 1675 O O . PRO A 1 210 ? 11.115 26.360 -7.768 1.00 72.62 210 PRO A O 1
ATOM 1678 N N . LEU A 1 211 ? 12.668 27.943 -8.127 1.00 66.31 211 LEU A N 1
ATOM 1679 C CA . LEU A 1 211 ? 13.724 26.967 -8.395 1.00 66.31 211 LEU A CA 1
ATOM 1680 C C . LEU A 1 211 ? 13.986 26.144 -7.114 1.00 66.31 211 LEU A C 1
ATOM 1682 O O . LEU A 1 211 ? 14.051 26.740 -6.036 1.00 66.31 211 LEU A O 1
ATOM 1686 N N . PRO A 1 212 ? 14.202 24.818 -7.213 1.00 48.56 212 PRO A N 1
ATOM 1687 C CA . PRO A 1 212 ? 14.367 23.908 -6.070 1.00 48.56 212 PRO A CA 1
ATOM 1688 C C . PRO A 1 212 ? 15.374 24.352 -4.998 1.00 48.56 212 PRO A C 1
ATOM 1690 O O . PRO A 1 212 ? 15.244 23.986 -3.835 1.00 48.56 212 PRO A O 1
ATOM 1693 N N . ASN A 1 213 ? 16.350 25.187 -5.367 1.00 51.31 213 ASN A N 1
ATOM 1694 C CA . ASN A 1 213 ? 17.408 25.669 -4.477 1.00 51.31 213 ASN A CA 1
ATOM 1695 C C . ASN A 1 213 ? 17.140 27.059 -3.859 1.00 51.31 213 ASN A C 1
ATOM 1697 O O . ASN A 1 213 ? 18.030 27.606 -3.216 1.00 51.31 213 ASN A O 1
ATOM 1701 N N . GLN A 1 214 ? 15.954 27.653 -4.052 1.00 49.25 214 GLN A N 1
ATOM 1702 C CA . GLN A 1 214 ? 15.601 28.991 -3.539 1.00 49.25 214 GLN A CA 1
ATOM 1703 C C . GLN A 1 214 ? 14.552 28.986 -2.412 1.00 49.25 214 GLN A C 1
ATOM 1705 O O . GLN A 1 214 ? 14.007 30.038 -2.074 1.00 49.25 214 GLN A O 1
ATOM 1710 N N . VAL A 1 215 ? 14.273 27.837 -1.786 1.00 45.91 215 VAL A N 1
ATOM 1711 C CA . VAL A 1 215 ? 13.416 27.795 -0.588 1.00 45.91 215 VAL A CA 1
ATOM 1712 C C . VAL A 1 215 ? 14.190 28.385 0.600 1.00 45.91 215 VAL A C 1
ATOM 1714 O O . VAL A 1 215 ? 14.943 27.698 1.286 1.00 45.91 215 VAL A O 1
ATOM 1717 N N . ASN A 1 216 ? 14.039 29.695 0.805 1.00 40.53 216 ASN A N 1
ATOM 1718 C CA . ASN A 1 216 ? 14.612 30.434 1.929 1.00 40.53 216 ASN A CA 1
ATOM 1719 C C . ASN A 1 216 ? 14.016 29.949 3.263 1.00 40.53 216 ASN A C 1
ATOM 1721 O O . ASN A 1 216 ? 12.826 30.121 3.522 1.00 40.53 216 ASN A O 1
ATOM 1725 N N . ASN A 1 217 ? 14.863 29.407 4.140 1.00 37.12 217 ASN A N 1
ATOM 1726 C CA . ASN A 1 217 ? 14.527 29.026 5.516 1.00 37.12 217 ASN A CA 1
ATOM 1727 C C . ASN A 1 217 ? 14.469 30.253 6.449 1.00 37.12 217 ASN A C 1
ATOM 1729 O O . ASN A 1 217 ? 15.322 30.390 7.321 1.00 37.12 217 ASN A O 1
ATOM 1733 N N . ASN A 1 218 ? 13.487 31.145 6.292 1.00 33.78 218 ASN A N 1
ATOM 1734 C CA . ASN A 1 218 ? 13.246 32.220 7.266 1.00 33.78 218 ASN A CA 1
ATOM 1735 C C . ASN A 1 218 ? 11.801 32.180 7.797 1.00 33.78 218 ASN A C 1
ATOM 1737 O O . ASN A 1 218 ? 10.870 32.368 7.012 1.00 33.78 218 ASN A O 1
ATOM 1741 N N . PRO A 1 219 ? 11.582 31.966 9.111 1.00 37.34 219 PRO A N 1
ATOM 1742 C CA . PRO A 1 219 ? 10.253 32.007 9.707 1.00 37.34 219 PRO A CA 1
ATOM 1743 C C . PRO A 1 219 ? 9.835 33.461 9.974 1.00 37.34 219 PRO A C 1
ATOM 1745 O O . PRO A 1 219 ? 10.503 34.191 10.702 1.00 37.34 219 PRO A O 1
ATOM 1748 N N . GLN A 1 220 ? 8.713 33.887 9.396 1.00 33.84 220 GLN A N 1
ATOM 1749 C CA . GLN A 1 220 ? 8.022 35.119 9.791 1.00 33.84 220 GLN A CA 1
ATOM 1750 C C . GLN A 1 220 ? 7.062 34.822 10.959 1.00 33.84 220 GLN A C 1
ATOM 1752 O O . GLN A 1 220 ? 6.376 33.797 10.921 1.00 33.84 220 GLN A O 1
ATOM 1757 N N . PRO A 1 221 ? 6.977 35.691 11.984 1.00 41.66 221 PRO A N 1
ATOM 1758 C CA . PRO A 1 221 ? 6.042 35.522 13.082 1.00 41.66 221 PRO A CA 1
ATOM 1759 C C . PRO A 1 221 ? 4.685 36.108 12.686 1.00 41.66 221 PRO A C 1
ATOM 1761 O O . PRO A 1 221 ? 4.601 37.272 12.308 1.00 41.66 221 PRO A O 1
ATOM 1764 N N . ASN A 1 222 ? 3.611 35.329 12.816 1.00 35.09 222 ASN A N 1
ATOM 1765 C CA . ASN A 1 222 ? 2.266 35.890 12.856 1.00 35.09 222 ASN A CA 1
ATOM 1766 C C . ASN A 1 222 ? 1.453 35.283 13.995 1.00 35.09 222 ASN A C 1
ATOM 1768 O O . ASN A 1 222 ? 1.379 34.070 14.181 1.00 35.09 222 ASN A O 1
ATOM 1772 N N . VAL A 1 223 ? 0.874 36.202 14.757 1.00 43.56 223 VAL A N 1
ATOM 1773 C CA . VAL A 1 223 ? 0.031 36.025 15.933 1.00 43.56 223 VAL A CA 1
ATOM 1774 C C . VAL A 1 223 ? -1.358 35.554 15.493 1.00 43.56 223 VAL A C 1
ATOM 1776 O O . VAL A 1 223 ? -2.051 36.288 14.796 1.00 43.56 223 VAL A O 1
ATOM 1779 N N . ILE A 1 224 ? -1.774 34.356 15.919 1.00 32.91 224 ILE A N 1
ATOM 1780 C CA . ILE A 1 224 ? -3.159 33.837 15.865 1.00 32.91 224 ILE A CA 1
ATOM 1781 C C . ILE A 1 224 ? -3.388 32.999 17.146 1.00 32.91 224 ILE A C 1
ATOM 1783 O O . ILE A 1 224 ? -2.457 32.316 17.581 1.00 32.91 224 ILE A O 1
ATOM 1787 N N . PRO A 1 225 ? -4.564 33.082 17.807 1.00 42.09 225 PRO A N 1
ATOM 1788 C CA . PRO A 1 225 ? -4.734 32.647 19.192 1.00 42.09 225 PRO A CA 1
ATOM 1789 C C . PRO A 1 225 ? -4.854 31.125 19.357 1.00 42.09 225 PRO A C 1
ATOM 1791 O O . PRO A 1 225 ? -5.152 30.390 18.418 1.00 42.09 225 PRO A O 1
ATOM 1794 N N . ALA A 1 226 ? -4.622 30.699 20.603 1.00 45.47 226 ALA A N 1
ATOM 1795 C CA . ALA A 1 226 ? -4.629 29.340 21.137 1.00 45.47 226 ALA A CA 1
ATOM 1796 C C . ALA A 1 226 ? -5.544 28.346 20.396 1.00 45.47 226 ALA A C 1
ATOM 1798 O O . ALA A 1 226 ? -6.742 28.274 20.647 1.00 45.47 226 ALA A O 1
ATOM 1799 N N . ASN A 1 227 ? -4.941 27.516 19.548 1.00 36.53 227 ASN A N 1
ATOM 1800 C CA . ASN A 1 227 ? -5.514 26.261 19.086 1.00 36.53 227 ASN A CA 1
ATOM 1801 C C . ASN A 1 227 ? -4.423 25.192 19.139 1.00 36.53 227 ASN A C 1
ATOM 1803 O O . ASN A 1 227 ? -3.266 25.447 18.814 1.00 36.53 227 ASN A O 1
ATOM 1807 N N . VAL A 1 228 ? -4.802 24.015 19.628 1.00 34.56 228 VAL A N 1
ATOM 1808 C CA . VAL A 1 228 ? -3.953 22.841 19.848 1.00 34.56 228 VAL A CA 1
ATOM 1809 C C . VAL A 1 228 ? -3.009 22.631 18.660 1.00 34.56 228 VAL A C 1
ATOM 1811 O O . VAL A 1 228 ? -3.466 22.354 17.554 1.00 34.56 228 VAL A O 1
ATOM 1814 N N . ASN A 1 229 ? -1.697 22.740 18.892 1.00 29.83 229 ASN A N 1
ATOM 1815 C CA . ASN A 1 229 ? -0.674 22.337 17.928 1.00 29.83 229 ASN A CA 1
ATOM 1816 C C . ASN A 1 229 ? -0.791 20.824 17.699 1.00 29.83 229 ASN A C 1
ATOM 1818 O O . ASN A 1 229 ? -0.156 20.022 18.385 1.00 29.83 229 ASN A O 1
ATOM 1822 N N . VAL A 1 230 ? -1.637 20.414 16.755 1.00 42.94 230 VAL A N 1
ATOM 1823 C CA . VAL A 1 230 ? -1.652 19.042 16.254 1.00 42.94 230 VAL A CA 1
ATOM 1824 C C . VAL A 1 230 ? -0.393 18.887 15.408 1.00 42.94 230 VAL A C 1
ATOM 1826 O O . VAL A 1 230 ? -0.325 19.350 14.272 1.00 42.94 230 VAL A O 1
ATOM 1829 N N . VAL A 1 231 ? 0.643 18.282 15.986 1.00 48.38 231 VAL A N 1
ATOM 1830 C CA . VAL A 1 231 ? 1.855 17.912 15.251 1.00 48.38 231 VAL A CA 1
ATOM 1831 C C . VAL A 1 231 ? 1.485 16.801 14.266 1.00 48.38 231 VAL A C 1
ATOM 1833 O O . VAL A 1 231 ? 1.414 15.633 14.647 1.00 48.38 231 VAL A O 1
ATOM 1836 N N . ILE A 1 232 ? 1.238 17.167 13.005 1.00 56.72 232 ILE A N 1
ATOM 1837 C CA . ILE A 1 232 ? 0.990 16.208 11.924 1.00 56.72 232 ILE A CA 1
ATOM 1838 C C . ILE A 1 232 ? 2.327 15.578 11.533 1.00 56.72 232 ILE A C 1
ATOM 1840 O O . ILE A 1 232 ? 3.112 16.141 10.770 1.00 56.72 232 ILE A O 1
ATOM 1844 N N . ASN A 1 233 ? 2.593 14.389 12.067 1.00 72.81 233 ASN A N 1
ATOM 1845 C CA . ASN A 1 233 ? 3.727 13.575 11.653 1.00 72.81 233 ASN A CA 1
ATOM 1846 C C . ASN A 1 233 ? 3.294 12.681 10.491 1.00 72.81 233 ASN A C 1
ATOM 1848 O O . ASN A 1 233 ? 2.630 11.679 10.732 1.00 72.81 233 ASN A O 1
ATOM 1852 N N . ASN A 1 234 ? 3.696 13.029 9.264 1.00 82.12 234 ASN A N 1
ATOM 1853 C CA . ASN A 1 234 ? 3.554 12.172 8.084 1.00 82.12 234 ASN A CA 1
ATOM 1854 C C . ASN A 1 234 ? 4.910 11.573 7.727 1.00 82.12 234 ASN A C 1
ATOM 1856 O O . ASN A 1 234 ? 5.734 12.216 7.078 1.00 82.12 234 ASN A O 1
ATOM 1860 N N . GLN A 1 235 ? 5.156 10.347 8.181 1.00 92.00 235 GLN A N 1
ATOM 1861 C CA . GLN A 1 235 ? 6.411 9.642 7.926 1.00 92.00 235 GLN A CA 1
ATOM 1862 C C . GLN A 1 235 ? 6.181 8.458 6.994 1.00 92.00 235 GLN A C 1
ATOM 1864 O O . GLN A 1 235 ? 5.255 7.676 7.198 1.00 92.00 235 GLN A O 1
ATOM 1869 N N . LEU A 1 236 ? 7.062 8.309 6.005 1.00 94.88 236 LEU A N 1
ATOM 1870 C CA . LEU A 1 236 ? 7.142 7.141 5.136 1.00 94.88 236 LEU A CA 1
ATOM 1871 C C . LEU A 1 236 ? 8.436 6.391 5.436 1.00 94.88 236 LEU A C 1
ATOM 1873 O O . LEU A 1 236 ? 9.500 7.004 5.522 1.00 94.88 236 LEU A O 1
ATOM 1877 N N . ARG A 1 237 ? 8.352 5.075 5.606 1.00 96.50 237 ARG A N 1
ATOM 1878 C CA . ARG A 1 237 ? 9.510 4.209 5.845 1.00 96.50 237 ARG A CA 1
ATOM 1879 C C . ARG A 1 237 ? 9.423 2.982 4.954 1.00 96.50 237 ARG A C 1
ATOM 1881 O O . ARG A 1 237 ? 8.334 2.481 4.714 1.00 96.50 237 ARG A O 1
ATOM 1888 N N . THR A 1 238 ? 10.563 2.477 4.514 1.00 96.69 238 THR A N 1
ATOM 1889 C CA . THR A 1 238 ? 10.652 1.181 3.833 1.00 96.69 238 THR A CA 1
ATOM 1890 C C . THR A 1 238 ? 11.196 0.166 4.830 1.00 96.69 238 THR A C 1
ATOM 1892 O O . THR A 1 238 ? 12.181 0.455 5.508 1.00 96.69 238 THR A O 1
ATOM 1895 N N . ILE A 1 239 ? 10.544 -0.989 4.952 1.00 96.06 239 ILE A N 1
ATOM 1896 C CA . ILE A 1 239 ? 10.929 -2.061 5.882 1.00 96.06 239 ILE A CA 1
ATOM 1897 C C . ILE A 1 239 ? 10.877 -3.420 5.178 1.00 96.06 239 ILE A C 1
ATOM 1899 O O . ILE A 1 239 ? 10.052 -3.641 4.290 1.00 96.06 239 ILE A O 1
ATOM 1903 N N . ASN A 1 240 ? 11.734 -4.349 5.597 1.00 95.69 240 ASN A N 1
ATOM 1904 C CA . ASN A 1 240 ? 11.804 -5.707 5.047 1.00 95.69 240 ASN A CA 1
ATOM 1905 C C . ASN A 1 240 ? 11.223 -6.759 6.003 1.00 95.69 240 ASN A C 1
ATOM 1907 O O . ASN A 1 240 ? 11.054 -7.916 5.623 1.00 95.69 240 ASN A O 1
ATOM 1911 N N . SER A 1 241 ? 10.921 -6.370 7.243 1.00 96.69 241 SER A N 1
ATOM 1912 C CA . SER A 1 241 ? 10.236 -7.199 8.232 1.00 96.69 241 SER A CA 1
ATOM 1913 C C . SER A 1 241 ? 9.327 -6.367 9.129 1.00 96.69 241 SER A C 1
ATOM 1915 O O . SER A 1 241 ? 9.655 -5.243 9.513 1.00 96.69 241 SER A O 1
ATOM 1917 N N . ILE A 1 242 ? 8.209 -6.955 9.561 1.00 97.56 242 ILE A N 1
ATOM 1918 C CA . ILE A 1 242 ? 7.279 -6.336 10.511 1.00 97.56 242 ILE A CA 1
ATOM 1919 C C . ILE A 1 242 ? 7.973 -6.019 11.843 1.00 97.56 242 ILE A C 1
ATOM 1921 O O . ILE A 1 242 ? 7.591 -5.073 12.536 1.00 97.56 242 ILE A O 1
ATOM 1925 N N . ARG A 1 243 ? 9.047 -6.750 12.178 1.00 96.94 243 ARG A N 1
ATOM 1926 C CA . ARG A 1 243 ? 9.848 -6.540 13.392 1.00 96.94 243 ARG A CA 1
ATOM 1927 C C . ARG A 1 243 ? 10.461 -5.141 13.465 1.00 96.94 243 ARG A C 1
ATOM 1929 O O . ARG A 1 243 ? 10.551 -4.575 14.551 1.00 96.94 243 ARG A O 1
ATOM 1936 N N . GLU A 1 244 ? 10.818 -4.565 12.319 1.00 96.62 244 GLU A N 1
ATOM 1937 C CA . GLU A 1 244 ? 11.402 -3.220 12.219 1.00 96.62 244 GLU A CA 1
ATOM 1938 C C . GLU A 1 244 ? 10.414 -2.112 12.615 1.00 96.62 244 GLU A C 1
ATOM 1940 O O . GLU A 1 244 ? 10.826 -1.001 12.943 1.00 96.62 244 GLU A O 1
ATOM 1945 N N . SER A 1 245 ? 9.112 -2.423 12.618 1.00 96.62 245 SER A N 1
ATOM 1946 C CA . SER A 1 245 ? 8.040 -1.497 12.994 1.00 96.62 245 SER A CA 1
ATOM 1947 C C . SER A 1 245 ? 7.571 -1.637 14.449 1.00 96.62 245 SER A C 1
ATOM 1949 O O . SER A 1 245 ? 6.709 -0.881 14.898 1.00 96.62 245 SER A O 1
ATOM 1951 N N . LEU A 1 246 ? 8.098 -2.605 15.215 1.00 96.62 246 LEU A N 1
ATOM 1952 C CA . LEU A 1 246 ? 7.545 -2.949 16.531 1.00 96.62 246 LEU A CA 1
ATOM 1953 C C . LEU A 1 246 ? 7.646 -1.814 17.551 1.00 96.62 246 LEU A C 1
ATOM 1955 O O . LEU A 1 246 ? 6.742 -1.677 18.371 1.00 96.62 246 LEU A O 1
ATOM 1959 N N . SER A 1 247 ? 8.699 -0.993 17.503 1.00 94.81 247 SER A N 1
ATOM 1960 C CA . SER A 1 247 ? 8.850 0.140 18.425 1.00 94.81 247 SER A CA 1
ATOM 1961 C C . SER A 1 247 ? 7.844 1.261 18.144 1.00 94.81 247 SER A C 1
ATOM 1963 O O . SER A 1 247 ? 7.399 1.939 19.066 1.00 94.81 247 SER A O 1
ATOM 1965 N N . GLN A 1 248 ? 7.435 1.439 16.887 1.00 96.62 248 GLN A N 1
ATOM 1966 C CA . GLN A 1 248 ? 6.386 2.381 16.501 1.00 96.62 248 GLN A CA 1
ATOM 1967 C C . GLN A 1 248 ? 4.998 1.799 16.781 1.00 96.62 248 GLN A C 1
ATOM 1969 O O . GLN A 1 248 ? 4.110 2.504 17.243 1.00 96.62 248 GLN A O 1
ATOM 1974 N N . LEU A 1 249 ? 4.796 0.500 16.550 1.00 96.88 249 LEU A N 1
ATOM 1975 C CA . LEU A 1 249 ? 3.527 -0.165 16.846 1.00 96.88 249 LEU A CA 1
ATOM 1976 C C . LEU A 1 249 ? 3.268 -0.298 18.353 1.00 96.88 249 LEU A C 1
ATOM 1978 O O . LEU A 1 249 ? 2.110 -0.323 18.783 1.00 96.88 249 LEU A O 1
ATOM 1982 N N . SER A 1 250 ? 4.311 -0.400 19.178 1.00 96.19 250 SER A N 1
ATOM 1983 C CA . SER A 1 250 ? 4.175 -0.478 20.635 1.00 96.19 250 SER A CA 1
ATOM 1984 C C . SER A 1 250 ? 3.729 0.848 21.259 1.00 96.19 250 SER A C 1
ATOM 1986 O O . SER A 1 250 ? 3.056 0.815 22.287 1.00 96.19 250 SER A O 1
ATOM 1988 N N . SER A 1 251 ? 4.000 1.989 20.616 1.00 96.69 251 SER A N 1
ATOM 1989 C CA . SER A 1 251 ? 3.598 3.317 21.101 1.00 96.69 251 SER A CA 1
ATOM 1990 C C . SER A 1 251 ? 2.178 3.741 20.701 1.00 96.69 251 SER A C 1
ATOM 1992 O O . SER A 1 251 ? 1.674 4.739 21.222 1.00 96.69 251 SER A O 1
ATOM 1994 N N . LEU A 1 252 ? 1.511 2.985 19.819 1.00 97.00 252 LEU A N 1
ATOM 1995 C CA . LEU A 1 252 ? 0.125 3.254 19.427 1.00 97.00 252 LEU A CA 1
ATOM 1996 C C . LEU A 1 252 ? -0.827 3.149 20.624 1.00 97.00 252 LEU A C 1
ATOM 1998 O O . LEU A 1 252 ? -0.764 2.201 21.412 1.00 97.00 252 LEU A O 1
ATOM 2002 N N . LYS A 1 253 ? -1.736 4.121 20.723 1.00 96.50 253 LYS A N 1
ATOM 2003 C CA . LYS A 1 253 ? -2.732 4.234 21.795 1.00 96.50 253 LYS A CA 1
ATOM 2004 C C . LYS A 1 253 ? -4.086 3.661 21.344 1.00 96.50 253 LYS A C 1
ATOM 2006 O O . LYS A 1 253 ? -4.331 3.558 20.138 1.00 96.50 253 LYS A O 1
ATOM 2011 N N . PRO A 1 254 ? -5.001 3.336 22.278 1.00 97.06 254 PRO A N 1
ATOM 2012 C CA . PRO A 1 254 ? -6.400 3.103 21.931 1.00 97.06 254 PRO A CA 1
ATOM 2013 C C . PRO A 1 254 ? -6.952 4.244 21.062 1.00 97.06 254 PRO A C 1
ATOM 2015 O O . PRO A 1 254 ? -6.625 5.414 21.276 1.00 97.06 254 PRO A O 1
ATOM 2018 N N . GLY A 1 255 ? -7.752 3.900 20.053 1.00 95.75 255 GLY A N 1
ATOM 2019 C CA . GLY A 1 255 ? -8.257 4.861 19.064 1.00 95.75 255 GLY A CA 1
ATOM 2020 C C . GLY A 1 255 ? -7.316 5.140 17.884 1.00 95.75 255 GLY A C 1
ATOM 2021 O O . GLY A 1 255 ? -7.711 5.838 16.955 1.00 95.75 255 GLY A O 1
ATOM 2022 N N . SER A 1 256 ? -6.100 4.584 17.861 1.00 97.75 256 SER A N 1
ATOM 2023 C CA . SER A 1 256 ? -5.314 4.495 16.622 1.00 97.75 256 SER A CA 1
ATOM 2024 C C . SER A 1 256 ? -5.889 3.426 15.680 1.00 97.75 256 SER A C 1
ATOM 2026 O O . SER A 1 256 ? -6.610 2.515 16.108 1.00 97.75 256 SER A O 1
ATOM 2028 N N . MET A 1 257 ? -5.550 3.520 14.394 1.00 98.00 257 MET A N 1
ATOM 2029 C CA . MET A 1 257 ? -5.955 2.573 13.357 1.00 98.00 257 MET A CA 1
ATOM 2030 C C . MET A 1 257 ? -4.740 2.055 12.588 1.00 98.00 257 MET A C 1
ATOM 2032 O O . MET A 1 257 ? -3.905 2.839 12.145 1.00 98.00 257 MET A O 1
ATOM 2036 N N . VAL A 1 258 ? -4.661 0.740 12.396 1.00 98.00 258 VAL A N 1
ATOM 2037 C CA . VAL A 1 258 ? -3.642 0.079 11.576 1.00 98.00 258 VAL A CA 1
ATOM 2038 C C . VAL A 1 258 ? -4.317 -0.619 10.403 1.00 98.00 258 VAL A C 1
ATOM 2040 O O . VAL A 1 258 ? -5.198 -1.461 10.578 1.00 98.00 258 VAL A O 1
ATOM 2043 N N . CYS A 1 259 ? -3.879 -0.256 9.207 1.00 98.12 259 CYS A N 1
ATOM 2044 C CA . CYS A 1 259 ? -4.333 -0.779 7.935 1.00 98.12 259 CYS A CA 1
ATOM 2045 C C . CYS A 1 259 ? -3.239 -1.673 7.349 1.00 98.12 259 CYS A C 1
ATOM 2047 O O . CYS A 1 259 ? -2.089 -1.251 7.232 1.00 98.12 259 CYS A O 1
ATOM 2049 N N . PHE A 1 260 ? -3.598 -2.885 6.947 1.00 98.00 260 PHE A N 1
ATOM 2050 C CA . PHE A 1 260 ? -2.700 -3.787 6.230 1.00 98.00 260 PHE A CA 1
ATOM 2051 C C . PHE A 1 260 ? -3.229 -4.041 4.824 1.00 98.00 260 PHE A C 1
ATOM 2053 O O . PHE A 1 260 ? -4.395 -4.399 4.663 1.00 98.00 260 PHE A O 1
ATOM 2060 N N . ASP A 1 261 ? -2.391 -3.925 3.800 1.00 97.69 261 ASP A N 1
ATOM 2061 C CA . ASP A 1 261 ? -2.707 -4.582 2.536 1.00 97.69 261 ASP A CA 1
ATOM 2062 C C . ASP A 1 261 ? -2.730 -6.117 2.699 1.00 97.69 261 ASP A C 1
ATOM 2064 O O . ASP A 1 261 ? -2.209 -6.680 3.667 1.00 97.69 261 ASP A O 1
ATOM 2068 N N . ILE A 1 262 ? -3.392 -6.813 1.773 1.00 95.62 262 ILE A N 1
ATOM 2069 C CA . ILE A 1 262 ? -3.534 -8.271 1.812 1.00 95.62 262 ILE A CA 1
ATOM 2070 C C . ILE A 1 262 ? -2.469 -8.973 0.962 1.00 95.62 262 ILE A C 1
ATOM 2072 O O . ILE A 1 262 ? -1.885 -9.958 1.426 1.00 95.62 262 ILE A O 1
ATOM 2076 N N . ASP A 1 263 ? -2.250 -8.537 -0.280 1.00 94.38 263 ASP A N 1
ATOM 2077 C CA . ASP A 1 263 ? -1.412 -9.238 -1.255 1.00 94.38 263 ASP A CA 1
ATOM 2078 C C . ASP A 1 263 ? 0.042 -8.774 -1.144 1.00 94.38 263 ASP A C 1
ATOM 2080 O O . ASP A 1 263 ? 0.336 -7.597 -1.110 1.00 94.38 263 ASP A O 1
ATOM 2084 N N . ASP A 1 264 ? 0.978 -9.711 -1.061 1.00 95.81 264 ASP A N 1
ATOM 2085 C CA . ASP A 1 264 ? 2.392 -9.448 -0.771 1.00 95.81 264 ASP A CA 1
ATOM 2086 C C . ASP A 1 264 ? 2.663 -8.666 0.542 1.00 95.81 264 ASP A C 1
ATOM 2088 O O . ASP A 1 264 ? 3.820 -8.407 0.863 1.00 95.81 264 ASP A O 1
ATOM 2092 N N . THR A 1 265 ? 1.632 -8.419 1.364 1.00 96.50 265 THR A N 1
ATOM 2093 C CA . THR A 1 265 ? 1.740 -7.836 2.712 1.00 96.50 265 THR A CA 1
ATOM 2094 C C . THR A 1 265 ? 1.387 -8.851 3.802 1.00 96.50 265 THR A C 1
ATOM 2096 O O . THR A 1 265 ? 2.279 -9.367 4.467 1.00 96.50 265 THR A O 1
ATOM 2099 N N . ILE A 1 266 ? 0.114 -9.232 3.975 1.00 95.94 266 ILE A N 1
ATOM 2100 C CA . ILE A 1 266 ? -0.245 -10.323 4.906 1.00 95.94 266 ILE A CA 1
ATOM 2101 C C . ILE A 1 266 ? 0.022 -11.691 4.264 1.00 95.94 266 ILE A C 1
ATOM 2103 O O . ILE A 1 266 ? 0.562 -12.599 4.902 1.00 95.94 266 ILE A O 1
ATOM 2107 N N . THR A 1 267 ? -0.357 -11.851 2.993 1.00 94.62 267 THR A N 1
ATOM 2108 C CA . THR A 1 267 ? -0.257 -13.113 2.245 1.00 94.62 267 THR A CA 1
ATOM 2109 C C . THR A 1 267 ? 0.509 -12.926 0.943 1.00 94.62 267 THR A C 1
ATOM 2111 O O . THR A 1 267 ? 0.342 -11.914 0.286 1.00 94.62 267 THR A O 1
ATOM 2114 N N . THR A 1 268 ? 1.298 -13.899 0.493 1.00 91.81 268 THR A N 1
ATOM 2115 C CA . THR A 1 268 ? 1.996 -13.830 -0.804 1.00 91.81 268 THR A CA 1
ATOM 2116 C C . THR A 1 268 ? 1.016 -13.698 -1.970 1.00 91.81 268 THR A C 1
ATOM 2118 O O . THR A 1 268 ? -0.046 -14.313 -1.956 1.00 91.81 268 THR A O 1
ATOM 2121 N N . ALA A 1 269 ? 1.352 -12.980 -3.040 1.00 86.25 269 ALA A N 1
ATOM 2122 C CA . ALA A 1 269 ? 0.602 -13.024 -4.299 1.00 86.25 269 ALA A CA 1
ATOM 2123 C C . ALA A 1 269 ? 0.652 -14.426 -4.956 1.00 86.25 269 ALA A C 1
ATOM 2125 O O . ALA A 1 269 ? 1.603 -15.184 -4.761 1.00 86.25 269 ALA A O 1
ATOM 2126 N N . GLY A 1 270 ? -0.364 -14.776 -5.757 1.00 82.06 270 GLY A N 1
ATOM 2127 C CA . GLY A 1 270 ? -0.407 -16.022 -6.547 1.00 82.06 270 GLY A CA 1
ATOM 2128 C C . GLY A 1 270 ? -1.388 -17.101 -6.049 1.00 82.06 270 GLY A C 1
ATOM 2129 O O . GLY A 1 270 ? -2.142 -16.863 -5.111 1.00 82.06 270 GLY A O 1
ATOM 2130 N N . PRO A 1 271 ? -1.422 -18.285 -6.693 1.00 75.31 271 PRO A N 1
ATOM 2131 C CA . PRO A 1 271 ? -2.402 -19.338 -6.399 1.00 75.31 271 PRO A CA 1
ATOM 2132 C C . PRO A 1 271 ? -2.143 -20.072 -5.072 1.00 75.31 271 PRO A C 1
ATOM 2134 O O . PRO A 1 271 ? -3.087 -20.491 -4.413 1.00 75.31 271 PRO A O 1
ATOM 2137 N N . ASN A 1 272 ? -0.877 -20.188 -4.654 1.00 82.19 272 ASN A N 1
ATOM 2138 C CA . ASN A 1 272 ? -0.470 -20.866 -3.418 1.00 82.19 272 ASN A CA 1
ATOM 2139 C C . ASN A 1 272 ? -0.174 -19.844 -2.324 1.00 82.19 272 ASN A C 1
ATOM 2141 O O . ASN A 1 272 ? 0.980 -19.539 -2.019 1.00 82.19 272 ASN A O 1
ATOM 2145 N N . LYS A 1 273 ? -1.250 -19.288 -1.781 1.00 83.12 273 LYS A N 1
ATOM 2146 C CA . LYS A 1 273 ? -1.230 -18.228 -0.779 1.00 83.12 273 LYS A CA 1
ATOM 2147 C C . LYS A 1 273 ? -0.618 -18.725 0.529 1.00 83.12 273 LYS A C 1
ATOM 2149 O O . LYS A 1 273 ? -1.052 -19.729 1.083 1.00 83.12 273 LYS A O 1
ATOM 2154 N N . LYS A 1 274 ? 0.410 -18.026 1.006 1.00 90.44 274 LYS A N 1
ATOM 2155 C CA . LYS A 1 274 ? 1.062 -18.267 2.300 1.00 90.44 274 LYS A CA 1
ATOM 2156 C C . LYS A 1 274 ? 1.162 -16.956 3.057 1.00 90.44 274 LYS A C 1
ATOM 2158 O O . LYS A 1 274 ? 1.256 -15.908 2.429 1.00 90.44 274 LYS A O 1
ATOM 2163 N N . ILE A 1 275 ? 1.183 -17.016 4.382 1.00 92.94 275 ILE A N 1
ATOM 2164 C CA . ILE A 1 275 ? 1.524 -15.850 5.202 1.00 92.94 275 ILE A CA 1
ATOM 2165 C C . ILE A 1 275 ? 2.940 -15.387 4.840 1.00 92.94 275 ILE A C 1
ATOM 2167 O O . ILE A 1 275 ? 3.835 -16.227 4.720 1.00 92.94 275 ILE A O 1
ATOM 2171 N N . VAL A 1 276 ? 3.132 -14.076 4.672 1.00 94.31 276 VAL A N 1
ATOM 2172 C CA . VAL A 1 276 ? 4.448 -13.482 4.380 1.00 94.31 276 VAL A CA 1
ATOM 2173 C C . VAL A 1 276 ? 5.384 -13.627 5.586 1.00 94.31 276 VAL A C 1
ATOM 2175 O O . VAL A 1 276 ? 6.463 -14.201 5.454 1.00 94.31 276 VAL A O 1
ATOM 2178 N N . GLU A 1 277 ? 4.935 -13.205 6.772 1.00 95.00 277 GLU A N 1
ATOM 2179 C CA . GLU A 1 277 ? 5.625 -13.386 8.058 1.00 95.00 277 GLU A CA 1
ATOM 2180 C C . GLU A 1 277 ? 4.640 -13.861 9.139 1.00 95.00 277 GLU A C 1
ATOM 2182 O O . GLU A 1 277 ? 3.586 -13.256 9.341 1.00 95.00 277 GLU A O 1
ATOM 2187 N N . LYS A 1 278 ? 4.965 -14.938 9.869 1.00 94.25 278 LYS A N 1
ATOM 2188 C CA . LYS A 1 278 ? 4.064 -15.511 10.895 1.00 94.25 278 LYS A CA 1
ATOM 2189 C C . LYS A 1 278 ? 3.786 -14.525 12.036 1.00 94.25 278 LYS A C 1
ATOM 2191 O O . LYS A 1 278 ? 2.720 -14.554 12.648 1.00 94.25 278 LYS A O 1
ATOM 2196 N N . GLU A 1 279 ? 4.743 -13.647 12.301 1.00 95.94 279 GLU A N 1
ATOM 2197 C CA . GLU A 1 279 ? 4.724 -12.603 13.316 1.00 95.94 279 GLU A CA 1
ATOM 2198 C C . GLU A 1 279 ? 3.609 -11.578 13.081 1.00 95.94 279 GLU A C 1
ATOM 2200 O O . GLU A 1 279 ? 3.108 -11.011 14.051 1.00 95.94 279 GLU A O 1
ATOM 2205 N N . ILE A 1 280 ? 3.151 -11.386 11.835 1.00 95.69 280 ILE A N 1
ATOM 2206 C CA . ILE A 1 280 ? 2.035 -10.477 11.523 1.00 95.69 280 ILE A CA 1
ATOM 2207 C C . ILE A 1 280 ? 0.791 -10.843 12.339 1.00 95.69 280 ILE A C 1
ATOM 2209 O O . ILE A 1 280 ? 0.129 -9.961 12.880 1.00 95.69 280 ILE A O 1
ATOM 2213 N N . LEU A 1 281 ? 0.497 -12.137 12.503 1.00 93.81 281 LEU A N 1
ATOM 2214 C CA . LEU A 1 281 ? -0.654 -12.588 13.294 1.00 93.81 281 LEU A CA 1
ATOM 2215 C C . LEU A 1 281 ? -0.540 -12.171 14.761 1.00 93.81 281 LEU A C 1
ATOM 2217 O O . LEU A 1 281 ? -1.513 -11.732 15.376 1.00 93.81 281 LEU A O 1
ATOM 2221 N N . GLN A 1 282 ? 0.660 -12.303 15.325 1.00 94.94 282 GLN A N 1
ATOM 2222 C CA . GLN A 1 282 ? 0.936 -11.921 16.707 1.00 94.94 282 GLN A CA 1
ATOM 2223 C C . GLN A 1 282 ? 0.789 -10.407 16.878 1.00 94.94 282 GLN A C 1
ATOM 2225 O O . GLN A 1 282 ? 0.163 -9.962 17.838 1.00 94.94 282 GLN A O 1
ATOM 2230 N N . VAL A 1 283 ? 1.289 -9.631 15.912 1.00 96.12 283 VAL A N 1
ATOM 2231 C CA . VAL A 1 283 ? 1.170 -8.169 15.878 1.00 96.12 283 VAL A CA 1
ATOM 2232 C C . VAL A 1 283 ? -0.293 -7.730 15.790 1.00 96.12 283 VAL A C 1
ATOM 2234 O O . VAL A 1 283 ? -0.725 -6.924 16.614 1.00 96.12 283 VAL A O 1
ATOM 2237 N N . ILE A 1 284 ? -1.079 -8.293 14.867 1.00 95.38 284 ILE A N 1
ATOM 2238 C CA . ILE A 1 284 ? -2.515 -7.997 14.721 1.00 95.38 284 ILE A CA 1
ATOM 2239 C C . ILE A 1 284 ? -3.253 -8.266 16.038 1.00 95.38 284 ILE A C 1
ATOM 2241 O O . ILE A 1 284 ? -3.976 -7.402 16.539 1.00 95.38 284 ILE A O 1
ATOM 2245 N N . ASN A 1 285 ? -3.032 -9.435 16.645 1.00 94.31 285 ASN A N 1
ATOM 2246 C CA . ASN A 1 285 ? -3.683 -9.804 17.900 1.00 94.31 285 ASN A CA 1
ATOM 2247 C C . ASN A 1 285 ? -3.260 -8.893 19.064 1.00 94.31 285 ASN A C 1
ATOM 2249 O O . ASN A 1 285 ? -4.102 -8.482 19.862 1.00 94.31 285 ASN A O 1
ATOM 2253 N N . ALA A 1 286 ? -1.974 -8.543 19.157 1.00 95.31 286 ALA A N 1
ATOM 2254 C CA . ALA A 1 286 ? -1.459 -7.645 20.189 1.00 95.31 286 ALA A CA 1
ATOM 2255 C C . ALA A 1 286 ? -1.983 -6.206 20.041 1.00 95.31 286 ALA A C 1
ATOM 2257 O O . ALA A 1 286 ? -2.225 -5.534 21.043 1.00 95.31 286 ALA A O 1
ATOM 2258 N N . LEU A 1 287 ? -2.178 -5.719 18.812 1.00 96.06 287 LEU A N 1
ATOM 2259 C CA . LEU A 1 287 ? -2.793 -4.416 18.541 1.00 96.06 287 LEU A CA 1
ATOM 2260 C C . LEU A 1 287 ? -4.266 -4.402 18.968 1.00 96.06 287 LEU A C 1
ATOM 2262 O O . LEU A 1 287 ? -4.675 -3.527 19.731 1.00 96.06 287 LEU A O 1
ATOM 2266 N N . ARG A 1 288 ? -5.041 -5.416 18.566 1.00 94.31 288 ARG A N 1
ATOM 2267 C CA . ARG A 1 288 ? -6.468 -5.523 18.917 1.00 94.31 288 ARG A CA 1
ATOM 2268 C C . ARG A 1 288 ? -6.696 -5.602 20.425 1.00 94.31 288 ARG A C 1
ATOM 2270 O O . ARG A 1 288 ? -7.553 -4.894 20.944 1.00 94.31 288 ARG A O 1
ATOM 2277 N N . LYS A 1 289 ? -5.891 -6.394 21.148 1.00 94.62 289 LYS A N 1
ATOM 2278 C CA . LYS A 1 289 ? -5.953 -6.480 22.622 1.00 94.62 289 LYS A CA 1
ATOM 2279 C C . LYS A 1 289 ? -5.716 -5.135 23.319 1.00 94.62 289 LYS A C 1
ATOM 2281 O O . LYS A 1 289 ? -6.188 -4.946 24.431 1.00 94.62 289 LYS A O 1
ATOM 2286 N N . ARG A 1 290 ? -5.007 -4.204 22.672 1.00 95.69 290 ARG A N 1
ATOM 2287 C CA . ARG A 1 290 ? -4.755 -2.842 23.171 1.00 95.69 290 ARG A CA 1
ATOM 2288 C C . ARG A 1 290 ? -5.814 -1.823 22.734 1.00 95.69 290 ARG A C 1
ATOM 2290 O O . ARG A 1 290 ? -5.622 -0.632 22.946 1.00 95.69 290 ARG A O 1
ATOM 2297 N N . GLY A 1 291 ? -6.906 -2.252 22.099 1.00 95.31 291 GLY A N 1
ATOM 2298 C CA . GLY A 1 291 ? -7.947 -1.346 21.605 1.00 95.31 291 GLY A CA 1
ATOM 2299 C C . GLY A 1 291 ? -7.533 -0.536 20.371 1.00 95.31 291 GLY A C 1
ATOM 2300 O O . GLY A 1 291 ? -8.143 0.492 20.075 1.00 95.31 291 GLY A O 1
ATOM 2301 N N . V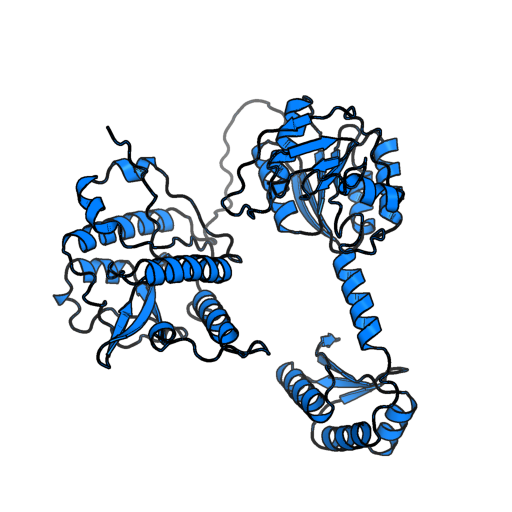AL A 1 292 ? -6.493 -0.972 19.650 1.00 96.56 292 VAL A N 1
ATOM 2302 C CA . VAL A 1 292 ? -6.144 -0.414 18.338 1.00 96.56 292 VAL A CA 1
ATOM 2303 C C . VAL A 1 292 ? -7.056 -1.047 17.289 1.00 96.56 292 VAL A C 1
ATOM 2305 O O . VAL A 1 292 ? -7.203 -2.271 17.237 1.00 96.56 292 VAL A O 1
ATOM 2308 N N . THR A 1 293 ? -7.662 -0.217 16.440 1.00 96.88 293 THR A N 1
ATOM 2309 C CA . THR A 1 293 ? -8.476 -0.709 15.324 1.00 96.88 293 THR A CA 1
ATOM 2310 C C . THR A 1 293 ? -7.556 -1.304 14.270 1.00 96.88 293 THR A C 1
ATOM 2312 O O . THR A 1 293 ? -6.640 -0.631 13.807 1.00 96.88 293 THR A O 1
ATOM 2315 N N . VAL A 1 294 ? -7.788 -2.554 13.880 1.00 96.81 294 VAL A N 1
ATOM 2316 C CA . VAL A 1 294 ? -7.024 -3.212 12.814 1.00 96.81 294 VAL A CA 1
ATOM 2317 C C . VAL A 1 294 ? -7.979 -3.589 11.692 1.00 96.81 294 VAL A C 1
ATOM 2319 O O . VAL A 1 294 ? -9.008 -4.216 11.951 1.00 96.81 294 VAL A O 1
ATOM 2322 N N . ILE A 1 295 ? -7.645 -3.194 10.465 1.00 97.12 295 ILE A N 1
ATOM 2323 C CA . ILE A 1 295 ? -8.388 -3.547 9.250 1.00 97.12 295 ILE A CA 1
ATOM 2324 C C . ILE A 1 295 ? -7.426 -3.963 8.134 1.00 97.12 295 ILE A C 1
ATOM 2326 O O . ILE A 1 295 ? -6.249 -3.594 8.138 1.00 97.12 295 ILE A O 1
ATOM 2330 N N . ALA A 1 296 ? -7.938 -4.705 7.158 1.00 96.94 296 ALA A N 1
ATOM 2331 C CA . ALA A 1 296 ? -7.265 -4.902 5.883 1.00 96.94 296 ALA A CA 1
ATOM 2332 C C . ALA A 1 296 ? -7.787 -3.905 4.844 1.00 96.94 296 ALA A C 1
ATOM 2334 O O . ALA A 1 296 ? -8.968 -3.567 4.857 1.00 96.94 296 ALA A O 1
ATOM 2335 N N . VAL A 1 297 ? -6.934 -3.463 3.921 1.00 96.88 297 VAL A N 1
ATOM 2336 C CA . VAL A 1 297 ? -7.305 -2.567 2.818 1.00 96.88 297 VAL A CA 1
ATOM 2337 C C . VAL A 1 297 ? -6.738 -3.115 1.516 1.00 96.88 297 VAL A C 1
ATOM 2339 O O . VAL A 1 297 ? -5.527 -3.099 1.314 1.00 96.88 297 VAL A O 1
ATOM 2342 N N . THR A 1 298 ? -7.596 -3.571 0.608 1.00 95.44 298 THR A N 1
ATOM 2343 C CA . THR A 1 298 ? -7.179 -4.239 -0.631 1.00 95.44 298 THR A CA 1
ATOM 2344 C C . THR A 1 298 ? -7.708 -3.531 -1.869 1.00 95.44 298 THR A C 1
ATOM 2346 O O . THR A 1 298 ? -8.858 -3.100 -1.918 1.00 95.44 298 THR A O 1
ATOM 2349 N N . ALA A 1 299 ? -6.874 -3.473 -2.910 1.00 92.44 299 ALA A N 1
ATOM 2350 C CA . ALA A 1 299 ? -7.300 -3.046 -4.239 1.00 92.44 299 ALA A CA 1
ATOM 2351 C C . ALA A 1 299 ? -8.226 -4.071 -4.912 1.00 92.44 299 ALA A C 1
ATOM 2353 O O . ALA A 1 299 ? -8.872 -3.758 -5.907 1.00 92.44 299 ALA A O 1
ATOM 2354 N N . ARG A 1 300 ? -8.336 -5.300 -4.392 1.00 89.31 300 ARG A N 1
ATOM 2355 C CA . ARG A 1 300 ? -9.232 -6.290 -4.985 1.00 89.31 300 ARG A CA 1
ATOM 2356 C C . ARG A 1 300 ? -10.681 -5.793 -4.949 1.00 89.31 300 ARG A C 1
ATOM 2358 O O . ARG A 1 300 ? -11.123 -5.285 -3.917 1.00 89.31 300 ARG A O 1
ATOM 2365 N N . PRO A 1 301 ? -11.443 -5.982 -6.038 1.00 87.62 301 PRO A N 1
ATOM 2366 C CA . PRO A 1 301 ? -1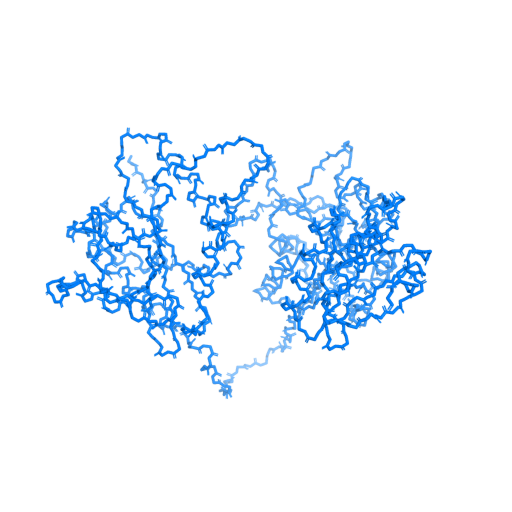2.886 -5.838 -5.974 1.00 87.62 301 PRO A CA 1
ATOM 2367 C C . PRO A 1 301 ? -13.465 -6.892 -5.023 1.00 87.62 301 PRO A C 1
ATOM 2369 O O . PRO A 1 301 ? -12.859 -7.957 -4.829 1.00 87.62 301 PRO A O 1
ATOM 2372 N N . PRO A 1 302 ? -14.647 -6.642 -4.452 1.00 86.00 302 PRO A N 1
ATOM 2373 C CA . PRO A 1 302 ? -15.244 -7.510 -3.454 1.00 86.00 302 PRO A CA 1
ATOM 2374 C C . PRO A 1 302 ? -15.937 -8.721 -4.120 1.00 86.00 302 PRO A C 1
ATOM 2376 O O . PRO A 1 302 ? -17.103 -9.012 -3.869 1.00 86.00 302 PRO A O 1
ATOM 2379 N N . ILE A 1 303 ? -15.209 -9.424 -4.998 1.00 82.50 303 ILE A N 1
ATOM 2380 C CA . ILE A 1 303 ? -15.673 -10.576 -5.779 1.00 82.50 303 ILE A CA 1
ATOM 2381 C C . ILE A 1 303 ? -15.872 -11.782 -4.862 1.00 82.50 303 ILE A C 1
ATOM 2383 O O . ILE A 1 303 ? -15.000 -12.119 -4.055 1.00 82.50 303 ILE A O 1
ATOM 2387 N N . PHE A 1 304 ? -16.994 -12.468 -5.055 1.00 75.44 304 PHE A N 1
ATOM 2388 C CA . PHE A 1 304 ? -17.309 -13.730 -4.401 1.00 75.44 304 PHE A CA 1
ATOM 2389 C C . PHE A 1 304 ? -16.676 -14.922 -5.124 1.00 75.44 304 PHE A C 1
ATOM 2391 O O . PHE A 1 304 ? -16.657 -14.995 -6.353 1.00 75.44 304 PHE A O 1
ATOM 2398 N N . LYS A 1 305 ? -16.202 -15.896 -4.347 1.00 70.31 305 LYS A N 1
ATOM 2399 C CA . LYS A 1 305 ? -15.923 -17.258 -4.806 1.00 70.31 305 LYS A CA 1
ATOM 2400 C C . LYS A 1 305 ? -16.680 -18.211 -3.882 1.00 70.31 305 LYS A C 1
ATOM 2402 O O . LYS A 1 305 ? -16.254 -18.461 -2.757 1.00 70.31 305 LYS A O 1
ATOM 2407 N N . GLY A 1 306 ? -17.826 -18.708 -4.347 1.00 81.12 306 GLY A N 1
ATOM 2408 C CA . GLY A 1 306 ? -18.813 -19.341 -3.468 1.00 81.12 306 GLY A CA 1
ATOM 2409 C C . GLY A 1 306 ? -19.453 -18.302 -2.543 1.00 81.12 306 GLY A C 1
ATOM 2410 O O . GLY A 1 306 ? -19.779 -17.209 -2.994 1.00 81.12 306 GLY A O 1
ATOM 2411 N N . ASN A 1 307 ? -19.568 -18.616 -1.251 1.00 69.25 307 ASN A N 1
ATOM 2412 C CA . ASN A 1 307 ? -20.228 -17.754 -0.258 1.00 69.25 307 ASN A CA 1
ATOM 2413 C C . ASN A 1 307 ? -19.279 -16.775 0.457 1.00 69.25 307 ASN A C 1
ATOM 2415 O O . ASN A 1 307 ? -19.673 -16.146 1.432 1.00 69.25 307 ASN A O 1
ATOM 2419 N N . GLN A 1 308 ? -18.019 -16.669 0.026 1.00 68.12 308 GLN A N 1
ATOM 2420 C CA . GLN A 1 308 ? -17.031 -15.787 0.652 1.00 68.12 308 GLN A CA 1
ATOM 2421 C C . GLN A 1 308 ? -16.372 -14.887 -0.385 1.00 68.12 308 GLN A C 1
ATOM 2423 O O . GLN A 1 308 ? -16.153 -15.280 -1.537 1.00 68.12 308 GLN A O 1
ATOM 2428 N N . ARG A 1 309 ? -16.014 -13.673 0.035 1.00 80.31 309 ARG A N 1
ATOM 2429 C CA . ARG A 1 309 ? -15.217 -12.773 -0.796 1.00 80.31 309 ARG A CA 1
ATOM 2430 C C . ARG A 1 309 ? -13.782 -13.267 -0.875 1.00 80.31 309 ARG A C 1
ATOM 2432 O O . ARG A 1 309 ? -13.257 -13.831 0.081 1.00 80.31 309 ARG A O 1
ATOM 2439 N N . ILE A 1 310 ? -13.120 -13.029 -2.005 1.00 79.38 310 ILE A N 1
ATOM 2440 C CA . ILE A 1 310 ? -11.737 -13.483 -2.211 1.00 79.38 310 ILE A CA 1
ATOM 2441 C C . ILE A 1 310 ? -10.814 -12.941 -1.112 1.00 79.38 310 ILE A C 1
ATOM 2443 O O . ILE A 1 310 ? -10.021 -13.707 -0.585 1.00 79.38 310 ILE A O 1
ATOM 2447 N N . GLY A 1 311 ? -10.940 -11.670 -0.716 1.00 76.94 311 GLY A N 1
ATOM 2448 C CA . GLY A 1 311 ? -10.139 -11.101 0.379 1.00 76.94 311 GLY A CA 1
ATOM 2449 C C . GLY A 1 311 ? -10.303 -11.862 1.698 1.00 76.94 311 GLY A C 1
ATOM 2450 O O . GLY A 1 311 ? -9.316 -12.204 2.343 1.00 76.94 311 GLY A O 1
ATOM 2451 N N . GLU A 1 312 ? -11.540 -12.206 2.051 1.00 82.31 312 GLU A N 1
ATOM 2452 C CA . GLU A 1 312 ? -11.845 -12.996 3.244 1.00 82.31 312 GLU A CA 1
ATOM 2453 C C . GLU A 1 312 ? -11.299 -14.426 3.142 1.00 82.31 312 GLU A C 1
ATOM 2455 O O . GLU A 1 312 ? -10.645 -14.896 4.069 1.00 82.31 312 GLU A O 1
ATOM 2460 N N . LEU A 1 313 ? -11.482 -15.097 2.001 1.00 81.19 313 LEU A N 1
ATOM 2461 C CA . LEU A 1 313 ? -10.914 -16.428 1.755 1.00 81.19 313 LEU A CA 1
ATOM 2462 C C . LEU A 1 313 ? -9.393 -16.437 1.934 1.00 81.19 313 LEU A C 1
ATOM 2464 O O . LEU A 1 313 ? -8.847 -17.378 2.509 1.00 81.19 313 LEU A O 1
ATOM 2468 N N . LEU A 1 314 ? -8.710 -15.389 1.460 1.00 81.31 314 LEU A N 1
ATOM 2469 C CA . LEU A 1 314 ? -7.261 -15.249 1.593 1.00 81.31 314 LEU A CA 1
ATOM 2470 C C . LEU A 1 314 ? -6.845 -15.174 3.062 1.00 81.31 314 LEU A C 1
ATOM 2472 O O . LEU A 1 314 ? -5.976 -15.936 3.486 1.00 81.31 314 LEU A O 1
ATOM 2476 N N . LEU A 1 315 ? -7.493 -14.307 3.838 1.00 86.88 315 LEU A N 1
ATOM 2477 C CA . LEU A 1 315 ? -7.203 -14.139 5.259 1.00 86.88 315 LEU A CA 1
ATOM 2478 C C . LEU A 1 315 ? -7.551 -15.399 6.064 1.00 86.88 315 LEU A C 1
ATOM 2480 O O . LEU A 1 315 ? -6.709 -15.891 6.816 1.00 86.88 315 LEU A O 1
ATOM 2484 N N . ASN A 1 316 ? -8.719 -15.998 5.821 1.00 86.69 316 ASN A N 1
ATOM 2485 C CA . ASN A 1 316 ? -9.154 -17.229 6.480 1.00 86.69 316 ASN A CA 1
ATOM 2486 C C . ASN A 1 316 ? -8.196 -18.396 6.195 1.00 86.69 316 ASN A C 1
ATOM 2488 O O . ASN A 1 316 ? -7.819 -19.118 7.116 1.00 86.69 316 ASN A O 1
ATOM 2492 N N . SER A 1 317 ? -7.734 -18.553 4.946 1.00 83.38 317 SER A N 1
ATOM 2493 C CA . SER A 1 317 ? -6.753 -19.591 4.581 1.00 83.38 317 SER A CA 1
ATOM 2494 C C . SER A 1 317 ? -5.399 -19.414 5.278 1.00 83.38 317 SER A C 1
ATOM 2496 O O . SER A 1 317 ? -4.667 -20.379 5.487 1.00 83.38 317 SER A O 1
ATOM 2498 N N . ALA A 1 318 ? -5.087 -18.180 5.672 1.00 80.50 318 ALA A N 1
ATOM 2499 C CA . ALA A 1 318 ? -3.904 -17.806 6.428 1.00 80.50 318 ALA A CA 1
ATOM 2500 C C . ALA A 1 318 ? -4.126 -17.838 7.955 1.00 80.50 318 ALA A C 1
ATOM 2502 O O . ALA A 1 318 ? -3.227 -17.467 8.705 1.00 80.50 318 ALA A O 1
ATOM 2503 N N . GLY A 1 319 ? -5.303 -18.245 8.444 1.00 86.06 319 GLY A N 1
ATOM 2504 C CA . GLY A 1 319 ? -5.632 -18.195 9.873 1.00 86.06 319 GLY A CA 1
ATOM 2505 C C . GLY A 1 319 ? -5.726 -16.769 10.434 1.00 86.06 319 GLY A C 1
ATOM 2506 O O . GLY A 1 319 ? -5.618 -16.574 11.644 1.00 86.06 319 GLY A O 1
ATOM 2507 N N . VAL A 1 320 ? -5.903 -15.766 9.569 1.00 86.81 320 VAL A N 1
ATOM 2508 C CA . VAL A 1 320 ? -6.118 -14.368 9.951 1.00 86.81 320 VAL A CA 1
ATOM 2509 C C . VAL A 1 320 ? -7.621 -14.136 10.039 1.00 86.81 320 VAL A C 1
ATOM 2511 O O . VAL A 1 320 ? -8.323 -14.231 9.037 1.00 86.81 320 VAL A O 1
ATOM 2514 N N . ASN A 1 321 ? -8.115 -13.775 11.221 1.00 90.00 321 ASN A N 1
ATOM 2515 C CA . ASN A 1 321 ? -9.501 -13.358 11.393 1.00 90.00 321 ASN A CA 1
ATOM 2516 C C . ASN A 1 321 ? -9.557 -11.877 11.781 1.00 90.00 321 ASN A C 1
ATOM 2518 O O . ASN A 1 321 ? -9.160 -11.504 12.887 1.00 90.00 321 ASN A O 1
ATOM 2522 N N . LEU A 1 322 ? -10.053 -11.037 10.871 1.00 89.50 322 LEU A N 1
ATOM 2523 C CA . LEU A 1 322 ? -10.274 -9.609 11.123 1.00 89.50 322 LEU A CA 1
ATOM 2524 C C . LEU A 1 322 ? -11.705 -9.290 11.579 1.00 89.50 322 LEU A C 1
ATOM 2526 O O . LEU A 1 322 ? -11.982 -8.138 11.914 1.00 89.50 322 LEU A O 1
ATOM 2530 N N . LYS A 1 323 ? -12.581 -10.300 11.687 1.00 86.31 323 LYS A N 1
ATOM 2531 C CA . LYS A 1 323 ? -13.906 -10.154 12.303 1.00 86.31 323 LYS A CA 1
ATOM 2532 C C . LYS A 1 323 ? -13.740 -9.758 13.768 1.00 86.31 323 LYS A C 1
ATOM 2534 O O . LYS A 1 323 ? -12.854 -10.262 14.475 1.00 86.31 323 LYS A O 1
ATOM 2539 N N . GLY A 1 324 ? -14.557 -8.813 14.220 1.00 77.62 324 GLY A N 1
ATOM 2540 C CA . GLY A 1 324 ? -14.422 -8.177 15.534 1.00 77.62 324 GLY A CA 1
ATOM 2541 C C . GLY A 1 324 ? -13.444 -6.998 15.564 1.00 77.62 324 GLY A C 1
ATOM 2542 O O . GLY A 1 324 ? -12.844 -6.719 16.609 1.00 77.62 324 GLY A O 1
ATOM 2543 N N . SER A 1 325 ? -13.231 -6.338 14.425 1.00 80.06 325 SER A N 1
ATOM 2544 C CA . SER A 1 325 ? -12.761 -4.952 14.439 1.00 80.06 325 SER A CA 1
ATOM 2545 C C . SER A 1 325 ? -13.740 -4.099 15.272 1.00 80.06 325 SER A C 1
ATOM 2547 O O . SER A 1 325 ? -14.933 -4.402 15.284 1.00 80.06 325 SER A O 1
ATOM 2549 N N . PRO A 1 326 ? -13.293 -3.043 15.981 1.00 84.50 326 PRO A N 1
ATOM 2550 C CA . PRO A 1 326 ? -14.205 -2.123 16.672 1.00 84.50 326 PRO A CA 1
ATOM 2551 C C . PRO A 1 326 ? -15.249 -1.482 15.745 1.00 84.50 326 PRO A C 1
ATOM 2553 O O . PRO A 1 326 ? -16.307 -1.046 16.198 1.00 84.50 326 PRO A O 1
ATOM 2556 N N . ILE A 1 327 ? -14.959 -1.429 14.444 1.00 88.12 327 ILE A N 1
ATOM 2557 C CA . ILE A 1 327 ? -15.928 -1.059 13.421 1.00 88.12 327 ILE A CA 1
ATOM 2558 C C . ILE A 1 327 ? -16.876 -2.246 13.237 1.00 88.12 327 ILE A C 1
ATOM 2560 O O . ILE A 1 327 ? -16.454 -3.297 12.760 1.00 88.12 327 ILE A O 1
ATOM 2564 N N . LYS A 1 328 ? -18.144 -2.081 13.633 1.00 82.69 328 LYS A N 1
ATOM 2565 C CA . LYS A 1 328 ? -19.171 -3.123 13.483 1.00 82.69 328 LYS A CA 1
ATOM 2566 C C . LYS A 1 328 ? -19.199 -3.646 12.044 1.00 82.69 328 LYS A C 1
ATOM 2568 O O . LYS A 1 328 ? -19.117 -2.847 11.108 1.00 82.69 328 LYS A O 1
ATOM 2573 N N . ASP A 1 329 ? -19.351 -4.965 11.909 1.00 69.81 329 ASP A N 1
ATOM 2574 C CA . ASP A 1 329 ? -19.409 -5.716 10.647 1.00 69.81 329 ASP A CA 1
ATOM 2575 C C . ASP A 1 329 ? -20.719 -5.433 9.879 1.00 69.81 329 ASP A C 1
ATOM 2577 O O . ASP A 1 329 ? -21.539 -6.310 9.628 1.00 69.81 329 ASP A O 1
ATOM 2581 N N . GLU A 1 330 ? -20.940 -4.170 9.536 1.00 77.38 330 GLU A N 1
ATOM 2582 C CA . GLU A 1 330 ? -22.020 -3.725 8.665 1.00 77.38 330 GLU A CA 1
ATOM 2583 C C . GLU A 1 330 ? -21.464 -3.567 7.251 1.00 77.38 330 GLU A C 1
ATOM 2585 O O . GLU A 1 330 ? -20.390 -2.991 7.068 1.00 77.38 330 GLU A O 1
ATOM 2590 N N . LEU A 1 331 ? -22.210 -4.052 6.258 1.00 83.81 331 LEU A N 1
ATOM 2591 C CA . LEU A 1 331 ? -21.919 -3.809 4.851 1.00 83.81 331 LEU A CA 1
ATOM 2592 C C . LEU A 1 331 ? -22.024 -2.302 4.586 1.00 83.81 331 LEU A C 1
ATOM 2594 O O . LEU A 1 331 ? -23.114 -1.736 4.672 1.00 83.81 331 LEU A O 1
ATOM 2598 N N . ILE A 1 332 ? -20.905 -1.653 4.265 1.00 83.31 332 ILE A N 1
ATOM 2599 C CA . ILE A 1 332 ? -20.909 -0.244 3.853 1.00 83.31 332 ILE A CA 1
ATOM 2600 C C . ILE A 1 332 ? -20.464 -0.162 2.408 1.00 83.31 332 ILE A C 1
ATOM 2602 O O . ILE A 1 332 ? -19.314 -0.476 2.100 1.00 83.31 332 ILE A O 1
ATOM 2606 N N . GLU A 1 333 ? -21.370 0.274 1.541 1.00 85.06 333 GLU A N 1
ATOM 2607 C CA . GLU A 1 333 ? -21.069 0.577 0.149 1.00 85.06 333 GLU A CA 1
ATOM 2608 C C . GLU A 1 333 ? -20.809 2.071 -0.015 1.00 85.06 333 GLU A C 1
ATOM 2610 O O . GLU A 1 333 ? -21.530 2.910 0.527 1.00 85.06 333 GLU A O 1
ATOM 2615 N N . PHE A 1 334 ? -19.785 2.398 -0.795 1.00 82.25 334 PHE A N 1
ATOM 2616 C CA . PHE A 1 334 ? -19.455 3.776 -1.120 1.00 82.25 334 PHE A CA 1
ATOM 2617 C C . PHE A 1 334 ? -19.459 3.996 -2.625 1.00 82.25 334 PHE A C 1
ATOM 2619 O O . PHE A 1 334 ? -19.163 3.089 -3.415 1.00 82.25 334 PHE A O 1
ATOM 2626 N N . ASN A 1 335 ? -19.741 5.241 -3.010 1.00 80.12 335 ASN A N 1
ATOM 2627 C CA . ASN A 1 335 ? -19.592 5.665 -4.390 1.00 80.12 335 ASN A CA 1
ATOM 2628 C C . ASN A 1 335 ? -18.150 5.432 -4.851 1.00 80.12 335 ASN A C 1
ATOM 2630 O O . ASN A 1 335 ? -17.215 5.660 -4.074 1.00 80.12 335 ASN A O 1
ATOM 2634 N N . PRO A 1 336 ? -17.960 5.012 -6.110 1.00 72.31 336 PRO A N 1
ATOM 2635 C CA . PRO A 1 336 ? -16.636 4.797 -6.650 1.00 72.31 336 PRO A CA 1
ATOM 2636 C C . PRO A 1 336 ? -15.770 6.025 -6.444 1.00 72.31 336 PRO A C 1
ATOM 2638 O O . PRO A 1 336 ? -16.146 7.124 -6.849 1.00 72.31 336 PRO A O 1
ATOM 2641 N N . VAL A 1 337 ? -14.584 5.830 -5.883 1.00 69.88 337 VAL A N 1
ATOM 2642 C CA . VAL A 1 337 ? -13.561 6.860 -5.987 1.00 69.88 337 VAL A CA 1
ATOM 2643 C C . VAL A 1 337 ? -13.178 6.929 -7.463 1.00 69.88 337 VAL A C 1
ATOM 2645 O O . VAL A 1 337 ? -12.813 5.910 -8.065 1.00 69.88 337 VAL A O 1
ATOM 2648 N N . GLU A 1 338 ? -13.337 8.098 -8.083 1.00 66.50 338 GLU A N 1
ATOM 2649 C CA . GLU A 1 338 ? -12.855 8.317 -9.443 1.00 66.50 338 GLU A CA 1
ATOM 2650 C C . GLU A 1 338 ? -11.362 7.979 -9.470 1.00 66.50 338 GLU A C 1
ATOM 2652 O O . GLU A 1 338 ? -10.544 8.582 -8.778 1.00 66.50 338 GLU A O 1
ATOM 2657 N N . SER A 1 339 ? -11.012 6.924 -10.202 1.00 60.72 339 SER A N 1
ATOM 2658 C CA . SER A 1 339 ? -9.622 6.668 -10.534 1.00 60.72 339 SER A CA 1
ATOM 2659 C C . SER A 1 339 ? -9.286 7.596 -11.694 1.00 60.72 339 SER A C 1
ATOM 2661 O O . SER A 1 339 ? -10.077 7.706 -12.629 1.00 60.72 339 SER A O 1
ATOM 2663 N N . ASN A 1 340 ? -8.130 8.261 -11.638 1.00 55.47 340 ASN A N 1
ATOM 2664 C CA . ASN A 1 340 ? -7.689 9.280 -12.602 1.00 55.47 340 ASN A CA 1
ATOM 2665 C C . ASN A 1 340 ? -7.409 8.752 -14.035 1.00 55.47 340 ASN A C 1
ATOM 2667 O O . ASN A 1 340 ? -6.508 9.243 -14.705 1.00 55.47 340 ASN A O 1
ATOM 2671 N N . GLY A 1 341 ? -8.174 7.779 -14.541 1.00 52.19 341 GLY A N 1
ATOM 2672 C CA . GLY A 1 341 ? -8.238 7.475 -15.972 1.00 52.19 341 GLY A CA 1
ATOM 2673 C C . GLY A 1 341 ? -7.962 6.035 -16.393 1.00 52.19 341 GLY A C 1
ATOM 2674 O O . GLY A 1 341 ? -8.012 5.778 -17.589 1.00 52.19 341 GLY A O 1
ATOM 2675 N N . ASP A 1 342 ? -7.720 5.093 -15.474 1.00 49.62 342 ASP A N 1
ATOM 2676 C CA . ASP A 1 342 ? -7.258 3.744 -15.851 1.00 49.62 342 ASP A CA 1
ATOM 2677 C C . ASP A 1 342 ? -8.114 2.616 -15.250 1.00 49.62 342 ASP A C 1
ATOM 2679 O O . ASP A 1 342 ? -7.670 1.790 -14.450 1.00 49.62 342 ASP A O 1
ATOM 2683 N N . ARG A 1 343 ? -9.415 2.613 -15.572 1.00 52.91 343 ARG A N 1
ATOM 2684 C CA . ARG A 1 343 ? -10.284 1.477 -15.236 1.00 52.91 343 ARG A CA 1
ATOM 2685 C C . ARG A 1 343 ? -10.162 0.416 -16.319 1.00 52.91 343 ARG A C 1
ATOM 2687 O O . ARG A 1 343 ? -10.637 0.600 -17.437 1.00 52.91 343 ARG A O 1
ATOM 2694 N N . SER A 1 344 ? -9.569 -0.721 -15.962 1.00 51.66 344 SER A N 1
ATOM 2695 C CA . SER A 1 344 ? -9.671 -1.935 -16.770 1.00 51.66 344 SER A CA 1
ATOM 2696 C C . SER A 1 344 ? -11.157 -2.260 -17.010 1.00 51.66 344 SER A C 1
ATOM 2698 O O . SER A 1 344 ? -11.920 -2.312 -16.042 1.00 51.66 344 SER A O 1
ATOM 2700 N N . PRO A 1 345 ? -11.590 -2.543 -18.254 1.00 50.62 345 PRO A N 1
ATOM 2701 C CA . PRO A 1 345 ? -12.981 -2.885 -18.581 1.00 50.62 345 PRO A CA 1
ATOM 2702 C C . PRO A 1 345 ? -13.502 -4.157 -17.882 1.00 50.62 345 PRO A C 1
ATOM 2704 O O . PRO A 1 345 ? -14.687 -4.471 -17.964 1.00 50.62 345 PRO A O 1
ATOM 2707 N N . LEU A 1 346 ? -12.646 -4.886 -17.156 1.00 47.88 346 LEU A N 1
ATOM 2708 C CA . LEU A 1 346 ? -13.035 -6.009 -16.300 1.00 47.88 346 LEU A CA 1
ATOM 2709 C C . LEU A 1 346 ? -13.578 -5.581 -14.921 1.00 47.88 346 LEU A C 1
ATOM 2711 O O . LEU A 1 346 ? -14.045 -6.432 -14.162 1.00 47.88 346 LEU A O 1
ATOM 2715 N N . GLN A 1 347 ? -13.567 -4.289 -14.583 1.00 55.75 347 GLN A N 1
ATOM 2716 C CA . GLN A 1 347 ? -14.189 -3.773 -13.361 1.00 55.75 347 GLN A CA 1
ATOM 2717 C C . GLN A 1 347 ? -15.705 -3.640 -13.524 1.00 55.75 347 GLN A C 1
ATOM 2719 O O . GLN A 1 347 ? -16.233 -2.565 -13.790 1.00 55.75 347 GLN A O 1
ATOM 2724 N N . LYS A 1 348 ? -16.418 -4.753 -13.332 1.00 56.16 348 LYS A N 1
ATOM 2725 C CA . LYS A 1 348 ? -17.890 -4.761 -13.300 1.00 56.16 348 LYS A CA 1
ATOM 2726 C C . LYS A 1 348 ? -18.484 -4.071 -12.068 1.00 56.16 348 LYS A C 1
ATOM 2728 O O . LYS A 1 348 ? -19.659 -3.732 -12.093 1.00 56.16 348 LYS A O 1
ATOM 2733 N N . ASP A 1 349 ? -17.695 -3.866 -11.014 1.00 66.62 349 ASP A N 1
ATOM 2734 C CA . ASP A 1 349 ? -18.155 -3.221 -9.789 1.00 66.62 349 ASP A CA 1
ATOM 2735 C C . ASP A 1 349 ? -17.135 -2.176 -9.312 1.00 66.62 349 ASP A C 1
ATOM 2737 O O . ASP A 1 349 ? -16.066 -2.536 -8.813 1.00 66.62 349 ASP A O 1
ATOM 2741 N N . PRO A 1 350 ? -17.421 -0.882 -9.512 1.00 70.00 350 PRO A N 1
ATOM 2742 C CA . PRO A 1 350 ? -16.537 0.192 -9.096 1.00 70.00 350 PRO A CA 1
ATOM 2743 C C . PRO A 1 350 ? -16.743 0.595 -7.625 1.00 70.00 350 PRO A C 1
ATOM 2745 O O . PRO A 1 350 ? -16.083 1.524 -7.162 1.00 70.00 350 PRO A O 1
ATOM 2748 N N . ARG A 1 351 ? -17.662 -0.051 -6.892 1.00 81.56 351 ARG A N 1
ATOM 2749 C CA . ARG A 1 351 ? -17.984 0.315 -5.508 1.00 81.56 351 ARG A CA 1
ATOM 2750 C C . ARG A 1 351 ? -16.826 -0.022 -4.576 1.00 81.56 351 ARG A C 1
ATOM 2752 O O . ARG A 1 351 ? -16.192 -1.075 -4.702 1.00 81.56 351 ARG A O 1
ATOM 2759 N N . CYS A 1 352 ? -16.566 0.868 -3.622 1.00 87.56 352 CYS A N 1
ATOM 2760 C CA . CYS A 1 352 ? -15.778 0.519 -2.447 1.00 87.56 352 CYS A CA 1
ATOM 2761 C C . CYS A 1 352 ? -16.699 -0.146 -1.423 1.00 87.56 352 CYS A C 1
ATOM 2763 O O . CYS A 1 352 ? -17.879 0.198 -1.326 1.00 87.56 352 CYS A O 1
ATOM 2765 N N . LEU A 1 353 ? -16.160 -1.096 -0.668 1.00 92.69 353 LEU A N 1
ATOM 2766 C CA . LEU A 1 353 ? -16.927 -1.868 0.294 1.00 92.69 353 LEU A CA 1
ATOM 2767 C C . LEU A 1 353 ? -16.140 -2.096 1.577 1.00 92.69 353 LEU A C 1
ATOM 2769 O O . LEU A 1 353 ? -14.989 -2.512 1.508 1.00 92.69 353 LEU A O 1
ATOM 2773 N N . TYR A 1 354 ? -16.779 -1.933 2.733 1.00 94.00 354 TYR A N 1
ATOM 2774 C CA . TYR A 1 354 ? -16.265 -2.454 3.999 1.00 94.00 354 TYR A CA 1
ATOM 2775 C C . TYR A 1 354 ? -17.105 -3.632 4.505 1.00 94.00 354 TYR A C 1
ATOM 2777 O O . TYR A 1 354 ? -18.324 -3.514 4.604 1.00 94.00 354 TYR A O 1
ATOM 2785 N N . GLU A 1 355 ? -16.457 -4.757 4.822 1.00 91.88 355 GLU A N 1
ATOM 2786 C CA . GLU A 1 355 ? -17.096 -5.942 5.411 1.00 91.88 355 GLU A CA 1
ATOM 2787 C C . GLU A 1 355 ? -16.058 -6.830 6.123 1.00 91.88 355 GLU A C 1
ATOM 2789 O O . GLU A 1 355 ? -14.957 -7.031 5.604 1.00 91.88 355 GLU A O 1
ATOM 2794 N N . ASN A 1 356 ? -16.403 -7.403 7.285 1.00 91.62 356 ASN A N 1
ATOM 2795 C CA . ASN A 1 356 ? -15.581 -8.387 8.013 1.00 91.62 356 ASN A CA 1
ATOM 2796 C C . ASN A 1 356 ? -14.146 -7.910 8.313 1.00 91.62 356 ASN A C 1
ATOM 2798 O O . ASN A 1 356 ? -13.183 -8.678 8.217 1.00 91.62 356 ASN A O 1
ATOM 2802 N N . GLY A 1 357 ? -13.980 -6.625 8.635 1.00 94.25 357 GLY A N 1
ATOM 2803 C CA . GLY A 1 357 ? -12.663 -6.027 8.863 1.00 94.25 357 GLY A CA 1
ATOM 2804 C C . GLY A 1 357 ? -11.853 -5.726 7.595 1.00 94.25 357 GLY A C 1
ATOM 2805 O O . GLY A 1 357 ? -10.674 -5.388 7.713 1.00 94.25 357 GLY A O 1
ATOM 2806 N N . ILE A 1 358 ? -12.440 -5.842 6.398 1.00 94.94 358 ILE A N 1
ATOM 2807 C CA . ILE A 1 358 ? -11.762 -5.654 5.108 1.00 94.94 358 ILE A CA 1
ATOM 2808 C C . ILE A 1 358 ? -12.407 -4.503 4.334 1.00 94.94 358 ILE A C 1
ATOM 2810 O O . ILE A 1 358 ? -13.603 -4.523 4.055 1.00 94.94 358 ILE A O 1
ATOM 2814 N N . LEU A 1 359 ? -11.592 -3.528 3.933 1.00 95.38 359 LEU A N 1
ATOM 2815 C CA . LEU A 1 359 ? -11.945 -2.448 3.020 1.00 95.38 359 LEU A CA 1
ATOM 2816 C C . LEU A 1 359 ? -11.483 -2.796 1.595 1.00 95.38 359 LEU A C 1
ATOM 2818 O O . LEU A 1 359 ? -10.291 -2.782 1.285 1.00 95.38 359 LEU A O 1
ATOM 2822 N N . TYR A 1 360 ? -12.434 -3.105 0.725 1.00 94.44 360 TYR A N 1
ATOM 2823 C CA . TYR A 1 360 ? -12.244 -3.338 -0.702 1.00 94.44 360 TYR A CA 1
ATOM 2824 C C . TYR A 1 360 ? -12.352 -2.017 -1.456 1.00 94.44 360 TYR A C 1
ATOM 2826 O O . TYR A 1 360 ? -13.368 -1.330 -1.362 1.00 94.44 360 TYR A O 1
ATOM 2834 N N . THR A 1 361 ? -11.328 -1.667 -2.230 1.00 92.19 361 THR A N 1
ATOM 2835 C CA . THR A 1 361 ? -11.300 -0.395 -2.970 1.00 92.19 361 THR A CA 1
ATOM 2836 C C . THR A 1 361 ? -11.572 -0.564 -4.457 1.00 92.19 361 THR A C 1
ATOM 2838 O O . THR A 1 361 ? -11.721 0.435 -5.153 1.00 92.19 361 THR A O 1
ATOM 2841 N N . SER A 1 362 ? -11.663 -1.803 -4.959 1.00 88.69 362 SER A N 1
ATOM 2842 C CA . SER A 1 362 ? -11.960 -2.100 -6.370 1.00 88.69 362 SER A CA 1
ATOM 2843 C C . SER A 1 362 ? -11.008 -1.380 -7.341 1.00 88.69 362 SER A C 1
ATOM 2845 O O . SER A 1 362 ? -11.435 -0.749 -8.298 1.00 88.69 362 SER A O 1
ATOM 2847 N N . ASN A 1 363 ? -9.702 -1.460 -7.074 1.00 86.44 363 ASN A N 1
ATOM 2848 C CA . ASN A 1 363 ? -8.571 -0.712 -7.652 1.00 86.44 363 ASN A CA 1
ATOM 2849 C C . ASN A 1 363 ? -8.688 0.820 -7.572 1.00 86.44 363 ASN A C 1
ATOM 2851 O O . ASN A 1 363 ? -7.953 1.536 -8.249 1.00 86.44 363 ASN A O 1
ATOM 2855 N N . GLY A 1 364 ? -9.600 1.330 -6.751 1.00 87.12 364 GLY A N 1
ATOM 2856 C CA . GLY A 1 364 ? -9.678 2.735 -6.392 1.00 87.12 364 GLY A CA 1
ATOM 2857 C C . GLY A 1 364 ? -8.585 3.143 -5.405 1.00 87.12 364 GLY A C 1
ATOM 2858 O O . GLY A 1 364 ? -7.881 2.315 -4.816 1.00 87.12 364 GLY A O 1
ATOM 2859 N N . HIS A 1 365 ? -8.482 4.451 -5.201 1.00 92.19 365 HIS A N 1
ATOM 2860 C CA . HIS A 1 365 ? -7.506 5.080 -4.320 1.00 92.19 365 HIS A CA 1
ATOM 2861 C C . HIS A 1 365 ? -7.756 4.704 -2.848 1.00 92.19 365 HIS A C 1
ATOM 2863 O O . HIS A 1 365 ? -8.763 5.105 -2.257 1.00 92.19 365 HIS A O 1
ATOM 2869 N N . LYS A 1 366 ? -6.819 3.977 -2.221 1.00 94.81 366 LYS A N 1
ATOM 2870 C CA . LYS A 1 366 ? -6.987 3.456 -0.848 1.00 94.81 366 LYS A CA 1
ATOM 2871 C C . LYS A 1 366 ? -7.214 4.544 0.199 1.00 94.81 366 LYS A C 1
ATOM 2873 O O . LYS A 1 366 ? -8.048 4.363 1.079 1.00 94.81 366 LYS A O 1
ATOM 2878 N N . GLY A 1 367 ? -6.524 5.679 0.064 1.00 95.44 367 GLY A N 1
ATOM 2879 C CA . GLY A 1 367 ? -6.721 6.848 0.929 1.00 95.44 367 GLY A CA 1
ATOM 2880 C C . GLY A 1 367 ? -8.159 7.361 0.945 1.00 95.44 367 GLY A C 1
ATOM 2881 O O . GLY A 1 367 ? -8.763 7.475 2.007 1.00 95.44 367 GLY A O 1
ATOM 2882 N N . GLN A 1 368 ? -8.738 7.604 -0.230 1.00 94.44 368 GLN A N 1
ATOM 2883 C CA . GLN A 1 368 ? -10.108 8.094 -0.362 1.00 94.44 368 GLN A CA 1
ATOM 2884 C C . GLN A 1 368 ? -11.137 7.067 0.122 1.00 94.44 368 GLN A C 1
ATOM 2886 O O . GLN A 1 368 ? -12.080 7.432 0.818 1.00 94.44 368 GLN A O 1
ATOM 2891 N N . ALA A 1 369 ? -10.931 5.778 -0.170 1.00 94.00 369 ALA A N 1
ATOM 2892 C CA . ALA A 1 369 ? -11.795 4.719 0.354 1.00 94.00 369 ALA A CA 1
ATOM 2893 C C . ALA A 1 369 ? -11.759 4.664 1.893 1.00 94.00 369 ALA A C 1
ATOM 2895 O O . ALA A 1 369 ? -12.799 4.509 2.534 1.00 94.00 369 ALA A O 1
ATOM 2896 N N . LEU A 1 370 ? -10.576 4.835 2.501 1.00 96.25 370 LEU A N 1
ATOM 2897 C CA . LEU A 1 370 ? -10.450 4.921 3.955 1.00 96.25 370 LEU A CA 1
ATOM 2898 C C . LEU A 1 370 ? -11.194 6.146 4.493 1.00 96.25 370 LEU A C 1
ATOM 2900 O O . LEU A 1 370 ? -11.946 6.018 5.451 1.00 96.25 370 LEU A O 1
ATOM 2904 N N . LEU A 1 371 ? -11.031 7.313 3.870 1.00 95.62 371 LEU A N 1
ATOM 2905 C CA . LEU A 1 371 ? -11.715 8.539 4.282 1.00 95.62 371 LEU A CA 1
ATOM 2906 C C . LEU A 1 371 ? -13.243 8.390 4.240 1.00 95.62 371 LEU A C 1
ATOM 2908 O O . LEU A 1 371 ? -13.927 8.786 5.181 1.00 95.62 371 LEU A O 1
ATOM 2912 N N . GLN A 1 372 ? -13.780 7.771 3.187 1.00 94.44 372 GLN A N 1
ATOM 2913 C CA . GLN A 1 372 ? -15.208 7.469 3.085 1.00 94.44 372 GLN A CA 1
ATOM 2914 C C . GLN A 1 372 ? -15.678 6.562 4.233 1.00 94.44 372 GLN A C 1
ATOM 2916 O O . GLN A 1 372 ? -16.703 6.851 4.853 1.00 94.44 372 GLN A O 1
ATOM 2921 N N . LEU A 1 373 ? -14.907 5.521 4.572 1.00 95.12 373 LEU A N 1
ATOM 2922 C CA . LEU A 1 373 ? -15.189 4.655 5.721 1.00 95.12 373 LEU A CA 1
ATOM 2923 C C . LEU A 1 373 ? -15.164 5.426 7.048 1.00 95.12 373 LEU A C 1
ATOM 2925 O O . LEU A 1 373 ? -16.081 5.277 7.858 1.00 95.12 373 LEU A O 1
ATOM 2929 N N . LEU A 1 374 ? -14.141 6.257 7.265 1.00 95.75 374 LEU A N 1
ATOM 2930 C CA . LEU A 1 374 ? -14.013 7.073 8.473 1.00 95.75 374 LEU A CA 1
ATOM 2931 C C . LEU A 1 374 ? -15.209 8.017 8.629 1.00 95.75 374 LEU A C 1
ATOM 2933 O O . LEU A 1 374 ? -15.812 8.063 9.700 1.00 95.75 374 LEU A O 1
ATOM 2937 N N . ASN A 1 375 ? -15.610 8.693 7.553 1.00 94.56 375 ASN A N 1
ATOM 2938 C CA . ASN A 1 375 ? -16.751 9.605 7.553 1.00 94.56 375 ASN A CA 1
ATOM 2939 C C . ASN A 1 375 ? -18.073 8.870 7.808 1.00 94.56 375 ASN A C 1
ATOM 2941 O O . ASN A 1 375 ? -18.848 9.288 8.665 1.00 94.56 375 ASN A O 1
ATOM 2945 N N . ALA A 1 376 ? -18.312 7.744 7.129 1.00 93.25 376 ALA A N 1
ATOM 2946 C CA . ALA A 1 376 ? -19.548 6.974 7.281 1.00 93.25 376 ALA A CA 1
ATOM 2947 C C . ALA A 1 376 ? -19.736 6.398 8.691 1.00 93.25 376 ALA A C 1
ATOM 2949 O O . ALA A 1 376 ? -20.864 6.214 9.140 1.00 93.25 376 ALA A O 1
ATOM 2950 N N . LYS A 1 377 ? -18.639 6.116 9.400 1.00 94.31 377 LYS A N 1
ATOM 2951 C CA . LYS A 1 377 ? -18.669 5.617 10.781 1.00 94.31 377 LYS A CA 1
ATOM 2952 C C . LYS A 1 377 ? -18.400 6.698 11.830 1.00 94.31 377 LYS A C 1
ATOM 2954 O O . LYS A 1 377 ? -18.314 6.368 13.010 1.00 94.31 377 LYS A O 1
ATOM 2959 N N . ASN A 1 378 ? -18.279 7.963 11.417 1.00 94.81 378 ASN A N 1
ATOM 2960 C CA . ASN A 1 378 ? -17.903 9.090 12.274 1.00 94.81 378 ASN A CA 1
ATOM 2961 C C . ASN A 1 378 ? -16.656 8.786 13.137 1.00 94.81 378 ASN A C 1
ATOM 2963 O O . ASN A 1 378 ? -16.604 9.079 14.333 1.00 94.81 378 ASN A O 1
ATOM 2967 N N . LEU A 1 379 ? -15.657 8.138 12.533 1.00 96.00 379 LEU A N 1
ATOM 2968 C CA . LEU A 1 379 ? -14.410 7.748 13.182 1.00 96.00 379 LEU A CA 1
ATOM 2969 C C . LEU A 1 379 ? -13.345 8.821 12.970 1.00 96.00 379 LEU A C 1
ATOM 2971 O O . LEU A 1 379 ? -13.146 9.315 11.864 1.00 96.00 379 LEU A O 1
ATOM 2975 N N . LYS A 1 380 ? -12.603 9.126 14.035 1.00 96.62 380 LYS A N 1
ATOM 2976 C CA . LYS A 1 380 ? -11.472 10.061 14.013 1.00 96.62 380 LYS A CA 1
ATOM 2977 C C . LYS A 1 380 ? -10.258 9.400 14.662 1.00 96.62 380 LYS A C 1
ATOM 2979 O O . LYS A 1 380 ? -10.027 9.606 15.855 1.00 96.62 380 LYS A O 1
ATOM 2984 N N . PRO A 1 381 ? -9.529 8.538 13.932 1.00 97.38 381 PRO A N 1
ATOM 2985 C CA . PRO A 1 381 ? -8.387 7.849 14.505 1.00 97.38 381 PRO A CA 1
ATOM 2986 C C . PRO A 1 381 ? -7.322 8.862 14.931 1.00 97.38 381 PRO A C 1
ATOM 2988 O O . PRO A 1 381 ? -7.006 9.790 14.191 1.00 97.38 381 PRO A O 1
ATOM 2991 N N . SER A 1 382 ? -6.735 8.663 16.113 1.00 96.69 382 SER A N 1
ATOM 2992 C CA . SER A 1 382 ? -5.656 9.531 16.619 1.00 96.69 382 SER A CA 1
ATOM 2993 C C . SER A 1 382 ? -4.386 9.451 15.764 1.00 96.69 382 SER A C 1
ATOM 2995 O O . SER A 1 382 ? -3.583 10.386 15.730 1.00 96.69 382 SER A O 1
ATOM 2997 N N . GLN A 1 383 ? -4.219 8.317 15.083 1.00 97.69 383 GLN A N 1
ATOM 2998 C CA . GLN A 1 383 ? -3.154 8.024 14.140 1.00 97.69 383 GLN A CA 1
ATOM 2999 C C . GLN A 1 383 ? -3.600 6.903 13.199 1.00 97.69 383 GLN A C 1
ATOM 3001 O O . GLN A 1 383 ? -4.194 5.919 13.647 1.00 97.69 383 GLN A O 1
ATOM 3006 N N . VAL A 1 384 ? -3.282 7.043 11.916 1.00 98.00 384 VAL A N 1
ATOM 3007 C CA . VAL A 1 384 ? -3.427 6.010 10.889 1.00 98.00 384 VAL A CA 1
ATOM 3008 C C . VAL A 1 384 ? -2.045 5.446 10.575 1.00 98.00 384 VAL A C 1
ATOM 3010 O O . VAL A 1 384 ? -1.112 6.192 10.280 1.00 98.00 384 VAL A O 1
ATOM 3013 N N . VAL A 1 385 ? -1.906 4.126 10.627 1.00 98.25 385 VAL A N 1
ATOM 3014 C CA . VAL A 1 385 ? -0.704 3.413 10.190 1.00 98.25 385 VAL A CA 1
ATOM 3015 C C . VAL A 1 385 ? -1.060 2.530 9.004 1.00 98.25 385 VAL A C 1
ATOM 3017 O O . VAL A 1 385 ? -2.054 1.814 9.076 1.00 98.25 385 VAL A O 1
ATOM 3020 N N . LEU A 1 386 ? -0.271 2.552 7.931 1.00 98.38 386 LEU A N 1
ATOM 3021 C CA . LEU A 1 386 ? -0.471 1.688 6.763 1.00 98.38 386 LEU A CA 1
ATOM 3022 C C . LEU A 1 386 ? 0.762 0.823 6.497 1.00 98.38 386 LEU A C 1
ATOM 3024 O O . LEU A 1 386 ? 1.875 1.339 6.477 1.00 98.38 386 LEU A O 1
ATOM 3028 N N . PHE A 1 387 ? 0.536 -0.459 6.212 1.00 98.31 387 PHE A N 1
ATOM 3029 C CA . PHE A 1 387 ? 1.511 -1.377 5.621 1.00 98.31 387 PHE A CA 1
ATOM 3030 C C . PHE A 1 387 ? 1.035 -1.781 4.227 1.00 98.31 387 PHE A C 1
ATOM 3032 O O . PHE A 1 387 ? -0.064 -2.320 4.097 1.00 98.31 387 PHE A O 1
ATOM 3039 N N . ASP A 1 388 ? 1.841 -1.524 3.200 1.00 98.31 388 ASP A N 1
ATOM 3040 C CA . ASP A 1 388 ? 1.522 -1.873 1.812 1.00 98.31 388 ASP A CA 1
ATOM 3041 C C . ASP A 1 388 ? 2.806 -2.213 1.049 1.00 98.31 388 ASP A C 1
ATOM 3043 O O . ASP A 1 388 ? 3.831 -1.555 1.240 1.00 98.31 388 ASP A O 1
ATOM 3047 N N . ASP A 1 389 ? 2.772 -3.222 0.181 1.00 97.50 389 ASP A N 1
ATOM 3048 C CA . ASP A 1 389 ? 3.936 -3.620 -0.614 1.00 97.50 389 ASP A CA 1
ATOM 3049 C C . ASP A 1 389 ? 4.226 -2.633 -1.755 1.00 97.50 389 ASP A C 1
ATOM 3051 O O . ASP A 1 389 ? 5.320 -2.630 -2.325 1.00 97.50 389 ASP A O 1
ATOM 3055 N N . LYS A 1 390 ? 3.256 -1.778 -2.107 1.00 96.06 390 LYS A N 1
ATOM 3056 C CA . LYS A 1 390 ? 3.407 -0.771 -3.153 1.00 96.06 390 LYS A CA 1
ATOM 3057 C C . LYS A 1 390 ? 3.614 0.615 -2.570 1.00 96.06 390 LYS A C 1
ATOM 3059 O O . LYS A 1 390 ? 2.688 1.234 -2.047 1.00 96.06 390 LYS A O 1
ATOM 3064 N N . LYS A 1 391 ? 4.793 1.188 -2.824 1.00 96.00 391 LYS A N 1
ATOM 3065 C CA . LYS A 1 391 ? 5.123 2.578 -2.474 1.00 96.00 391 LYS A CA 1
ATOM 3066 C C . LYS A 1 391 ? 4.032 3.587 -2.837 1.00 96.00 391 LYS A C 1
ATOM 3068 O O . LYS A 1 391 ? 3.694 4.436 -2.019 1.00 96.00 391 LYS A O 1
ATOM 3073 N N . TYR A 1 392 ? 3.455 3.482 -4.037 1.00 95.25 392 TYR A N 1
ATOM 3074 C CA . TYR A 1 392 ? 2.443 4.436 -4.495 1.00 95.25 392 TYR A CA 1
ATOM 3075 C C . TYR A 1 392 ? 1.159 4.390 -3.647 1.00 95.25 392 TYR A C 1
ATOM 3077 O O . TYR A 1 392 ? 0.561 5.435 -3.421 1.00 95.25 392 TYR A O 1
ATOM 3085 N N . ASN A 1 393 ? 0.749 3.222 -3.130 1.00 95.44 393 ASN A N 1
ATOM 3086 C CA . ASN A 1 393 ? -0.403 3.114 -2.226 1.00 95.44 393 ASN A CA 1
ATOM 3087 C C . ASN A 1 393 ? -0.116 3.822 -0.895 1.00 95.44 393 ASN A C 1
ATOM 3089 O O . ASN A 1 393 ? -0.991 4.495 -0.346 1.00 95.44 393 ASN A O 1
ATOM 3093 N N . VAL A 1 394 ? 1.117 3.696 -0.392 1.00 96.69 394 VAL A N 1
ATOM 3094 C CA . VAL A 1 394 ? 1.558 4.369 0.835 1.00 96.69 394 VAL A CA 1
ATOM 3095 C C . VAL A 1 394 ? 1.590 5.887 0.646 1.00 96.69 394 VAL A C 1
ATOM 3097 O O . VAL A 1 394 ? 1.077 6.620 1.489 1.00 96.69 394 VAL A O 1
ATOM 3100 N N . GLU A 1 395 ? 2.134 6.363 -0.477 1.00 95.00 395 GLU A N 1
ATOM 3101 C CA . GLU A 1 395 ? 2.167 7.787 -0.835 1.00 95.00 395 GLU A CA 1
ATOM 3102 C C . GLU A 1 395 ? 0.752 8.368 -1.001 1.00 95.00 395 GLU A C 1
ATOM 3104 O O . GLU A 1 395 ? 0.458 9.433 -0.461 1.00 95.00 395 GLU A O 1
ATOM 3109 N N . GLN A 1 396 ? -0.145 7.645 -1.679 1.00 94.06 396 GLN A N 1
ATOM 3110 C CA . GLN A 1 396 ? -1.554 8.016 -1.835 1.00 94.06 396 GLN A CA 1
ATOM 3111 C C . GLN A 1 396 ? -2.267 8.150 -0.485 1.00 94.06 396 GLN A C 1
ATOM 3113 O O . GLN A 1 396 ? -2.941 9.147 -0.227 1.00 94.06 396 GLN A O 1
ATOM 3118 N N . MET A 1 397 ? -2.104 7.167 0.403 1.00 96.25 397 MET A N 1
ATOM 3119 C CA . MET A 1 397 ? -2.679 7.226 1.747 1.00 96.25 397 MET A CA 1
ATOM 3120 C C . MET A 1 397 ? -2.119 8.411 2.546 1.00 96.25 397 MET A C 1
ATOM 3122 O O . MET A 1 397 ? -2.885 9.134 3.179 1.00 96.25 397 MET A O 1
ATOM 3126 N N . ALA A 1 398 ? -0.806 8.656 2.468 1.00 96.62 398 ALA A N 1
ATOM 3127 C CA . ALA A 1 398 ? -0.162 9.782 3.139 1.00 96.62 398 ALA A CA 1
ATOM 3128 C C . ALA A 1 398 ? -0.718 11.133 2.674 1.00 96.62 398 ALA A C 1
ATOM 3130 O O . ALA A 1 398 ? -0.976 12.002 3.507 1.00 96.62 398 ALA A O 1
ATOM 3131 N N . ALA A 1 399 ? -0.916 11.301 1.362 1.00 95.38 399 ALA A N 1
ATOM 3132 C CA . ALA A 1 399 ? -1.504 12.505 0.785 1.00 95.38 399 ALA A CA 1
ATOM 3133 C C . ALA A 1 399 ? -2.932 12.724 1.302 1.00 95.38 399 ALA A C 1
ATOM 3135 O O . ALA A 1 399 ? -3.212 13.779 1.869 1.00 95.38 399 ALA A O 1
ATOM 3136 N N . THR A 1 400 ? -3.795 11.701 1.237 1.00 95.75 400 THR A N 1
ATOM 3137 C CA . THR A 1 4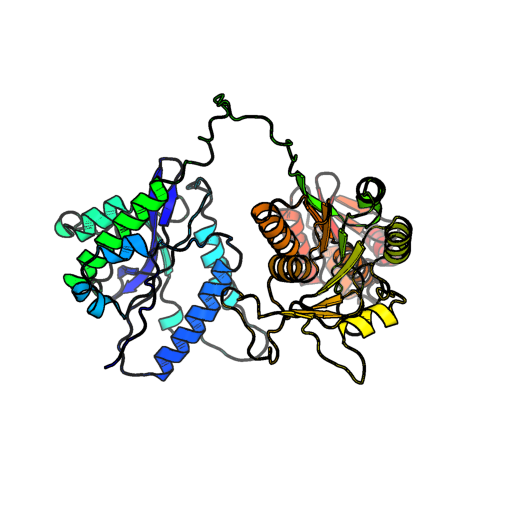00 ? -5.170 11.811 1.750 1.00 95.75 400 THR A CA 1
ATOM 3138 C C . THR A 1 400 ? -5.207 12.108 3.248 1.00 95.75 400 THR A C 1
ATOM 3140 O O . THR A 1 400 ? -5.971 12.969 3.682 1.00 95.75 400 THR A O 1
ATOM 3143 N N . CYS A 1 401 ? -4.375 11.448 4.058 1.00 96.31 401 CYS A N 1
ATOM 3144 C CA . CYS A 1 401 ? -4.301 11.741 5.488 1.00 96.31 401 CYS A CA 1
ATOM 3145 C C . CYS A 1 401 ? -3.821 13.175 5.754 1.00 96.31 401 CYS A C 1
ATOM 3147 O O . CYS A 1 401 ? -4.401 13.848 6.601 1.00 96.31 401 CYS A O 1
ATOM 3149 N N . LYS A 1 402 ? -2.830 13.673 5.000 1.00 95.56 402 LYS A N 1
ATOM 3150 C CA . LYS A 1 402 ? -2.352 15.063 5.098 1.00 95.56 402 LYS A CA 1
ATOM 3151 C C . LYS A 1 402 ? -3.468 16.068 4.822 1.00 95.56 402 LYS A C 1
ATOM 3153 O O . LYS A 1 402 ? -3.684 16.968 5.623 1.00 95.56 402 LYS A O 1
ATOM 3158 N N . GLU A 1 403 ? -4.169 15.895 3.705 1.00 95.50 403 GLU A N 1
ATOM 3159 C CA . GLU A 1 403 ? -5.264 16.772 3.266 1.00 95.50 403 GLU A CA 1
ATOM 3160 C C . GLU A 1 403 ? -6.416 16.817 4.277 1.00 95.50 403 GLU A C 1
ATOM 3162 O O . GLU A 1 403 ? -7.103 17.828 4.394 1.00 95.50 403 GLU A O 1
ATOM 3167 N N . ASN A 1 404 ? -6.598 15.739 5.044 1.00 94.69 404 ASN A N 1
ATOM 3168 C CA . ASN A 1 404 ? -7.669 15.596 6.028 1.00 94.69 404 ASN A CA 1
ATOM 3169 C C . ASN A 1 404 ? -7.189 15.758 7.481 1.00 94.69 404 ASN A C 1
ATOM 3171 O O . ASN A 1 404 ? -7.916 15.400 8.406 1.00 94.69 404 ASN A O 1
ATOM 3175 N N . ASN A 1 405 ? -5.985 16.303 7.697 1.00 95.69 405 ASN A N 1
ATOM 3176 C CA . ASN A 1 405 ? -5.399 16.538 9.023 1.00 95.69 405 ASN A CA 1
ATOM 3177 C C . ASN A 1 405 ? -5.364 15.285 9.925 1.00 95.69 405 ASN A C 1
ATOM 3179 O O . ASN A 1 405 ? -5.587 15.359 11.134 1.00 95.69 405 ASN A O 1
ATOM 3183 N N . LEU A 1 406 ? -5.088 14.120 9.336 1.00 95.62 406 LEU A N 1
ATOM 3184 C CA . LEU A 1 406 ? -4.905 12.853 10.039 1.00 95.62 406 LEU A CA 1
ATOM 3185 C C . LEU A 1 406 ? -3.409 12.565 10.213 1.00 95.62 406 LEU A C 1
ATOM 3187 O O . LEU A 1 406 ? -2.652 12.583 9.243 1.00 95.62 406 LEU A O 1
ATOM 3191 N N . ASN A 1 407 ? -2.990 12.230 11.435 1.00 96.50 407 ASN A N 1
ATOM 3192 C CA . ASN A 1 407 ? -1.621 11.778 11.701 1.00 96.50 407 ASN A CA 1
ATOM 3193 C C . ASN A 1 407 ? -1.355 10.451 10.986 1.00 96.50 407 ASN A C 1
ATOM 3195 O O . ASN A 1 407 ? -2.123 9.502 11.170 1.00 96.50 407 ASN A O 1
ATOM 3199 N N . PHE A 1 408 ? -0.260 10.356 10.228 1.00 97.69 408 PHE A N 1
ATOM 3200 C CA . PHE A 1 408 ? -0.016 9.206 9.362 1.00 97.69 408 PHE A CA 1
ATOM 3201 C C . PHE A 1 408 ? 1.396 8.618 9.466 1.00 97.69 408 PHE A C 1
ATOM 3203 O O . PHE A 1 408 ? 2.410 9.303 9.347 1.00 97.69 408 PHE A O 1
ATOM 3210 N N . LEU A 1 409 ? 1.475 7.295 9.591 1.00 97.62 409 LEU A N 1
ATOM 3211 C CA . LEU A 1 409 ? 2.722 6.544 9.479 1.00 97.62 409 LEU A CA 1
ATOM 3212 C C . LEU A 1 409 ? 2.582 5.456 8.411 1.00 97.62 409 LEU A C 1
ATOM 3214 O O . LEU A 1 409 ? 1.836 4.497 8.580 1.00 97.62 409 LEU A O 1
ATOM 3218 N N . GLY A 1 410 ? 3.312 5.596 7.312 1.00 97.88 410 GLY A N 1
ATOM 3219 C CA . GLY A 1 410 ? 3.286 4.656 6.198 1.00 97.88 410 GLY A CA 1
ATOM 3220 C C . GLY A 1 410 ? 4.534 3.784 6.138 1.00 97.88 410 GLY A C 1
ATOM 3221 O O . GLY A 1 410 ? 5.653 4.287 6.257 1.00 97.88 410 GLY A O 1
ATOM 3222 N N . PHE A 1 411 ? 4.339 2.493 5.891 1.00 97.81 411 PHE A N 1
ATOM 3223 C CA . PHE A 1 411 ? 5.391 1.513 5.665 1.00 97.81 411 PHE A CA 1
ATOM 3224 C C . PHE A 1 411 ? 5.256 0.892 4.271 1.00 97.81 411 PHE A C 1
ATOM 3226 O O . PHE A 1 411 ? 4.293 0.175 4.000 1.00 97.81 411 PHE A O 1
ATOM 3233 N N . GLU A 1 412 ? 6.242 1.137 3.406 1.00 97.94 412 GLU A N 1
ATOM 3234 C CA . GLU A 1 412 ? 6.477 0.312 2.221 1.00 97.94 412 GLU A CA 1
ATOM 3235 C C . GLU A 1 412 ? 7.070 -1.022 2.688 1.00 97.94 412 GLU A C 1
ATOM 3237 O O . GLU A 1 412 ? 8.182 -1.073 3.222 1.00 97.94 412 GLU A O 1
ATOM 3242 N N . TYR A 1 413 ? 6.296 -2.092 2.545 1.00 97.62 413 TYR A N 1
ATOM 3243 C CA . TYR A 1 413 ? 6.566 -3.378 3.168 1.00 97.62 413 TYR A CA 1
ATOM 3244 C C . TYR A 1 413 ? 7.080 -4.400 2.146 1.00 97.62 413 TYR A C 1
ATOM 3246 O O . TYR A 1 413 ? 6.325 -4.970 1.364 1.00 97.62 413 TYR A O 1
ATOM 3254 N N . LEU A 1 414 ? 8.390 -4.650 2.156 1.00 96.19 414 LEU A N 1
ATOM 3255 C CA . LEU A 1 414 ? 9.083 -5.417 1.113 1.00 96.19 414 LEU A CA 1
ATOM 3256 C C . LEU A 1 414 ? 9.352 -6.887 1.476 1.00 96.19 414 LEU A C 1
ATOM 3258 O O . LEU A 1 414 ? 10.008 -7.602 0.716 1.00 96.19 414 LEU A O 1
ATOM 3262 N N . ALA A 1 415 ? 8.814 -7.382 2.595 1.00 94.56 415 ALA A N 1
ATOM 3263 C CA . ALA A 1 415 ? 9.094 -8.731 3.095 1.00 94.56 415 ALA A CA 1
ATOM 3264 C C . ALA A 1 415 ? 8.798 -9.840 2.063 1.00 94.56 415 ALA A C 1
ATOM 3266 O O . ALA A 1 415 ? 9.580 -10.783 1.903 1.00 94.56 415 ALA A O 1
ATOM 3267 N N . ALA A 1 416 ? 7.699 -9.724 1.308 1.00 91.38 416 ALA A N 1
ATOM 3268 C CA . ALA A 1 416 ? 7.365 -10.692 0.263 1.00 91.38 416 ALA A CA 1
ATOM 3269 C C . ALA A 1 416 ? 8.309 -10.613 -0.947 1.00 91.38 416 ALA A C 1
ATOM 3271 O O . ALA A 1 416 ? 8.644 -11.649 -1.529 1.00 91.38 416 ALA A O 1
ATOM 3272 N N . ALA A 1 417 ? 8.754 -9.412 -1.330 1.00 89.25 417 ALA A N 1
ATOM 3273 C CA . ALA A 1 417 ? 9.727 -9.227 -2.405 1.00 89.25 417 ALA A CA 1
ATOM 3274 C C . ALA A 1 417 ? 11.075 -9.865 -2.030 1.00 89.25 417 ALA A C 1
ATOM 3276 O O . ALA A 1 417 ? 11.631 -10.644 -2.809 1.00 89.25 417 ALA A O 1
ATO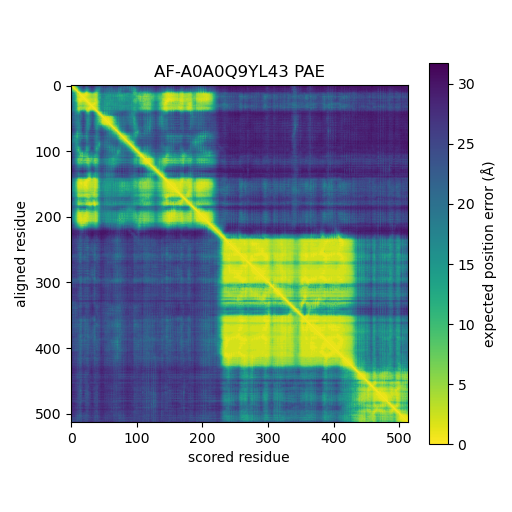M 3277 N N . ASP A 1 418 ? 11.525 -9.645 -0.797 1.00 85.19 418 ASP A N 1
ATOM 3278 C CA . ASP A 1 418 ? 12.726 -10.258 -0.233 1.00 85.19 418 ASP A CA 1
ATOM 3279 C C . ASP A 1 418 ? 12.632 -11.785 -0.173 1.00 85.19 418 ASP A C 1
ATOM 3281 O O . ASP A 1 418 ? 13.580 -12.492 -0.531 1.00 85.19 418 ASP A O 1
ATOM 3285 N N . ALA A 1 419 ? 11.484 -12.327 0.242 1.00 86.12 419 ALA A N 1
ATOM 3286 C CA . ALA A 1 419 ? 11.255 -13.768 0.265 1.00 86.12 419 ALA A CA 1
ATOM 3287 C C . ALA A 1 419 ? 11.311 -14.379 -1.146 1.00 86.12 419 ALA A C 1
ATOM 3289 O O . ALA A 1 419 ? 11.955 -15.415 -1.346 1.00 86.12 419 ALA A O 1
ATOM 3290 N N . LYS A 1 420 ? 10.696 -13.721 -2.141 1.00 87.25 420 LYS A N 1
ATOM 3291 C CA . LYS A 1 420 ? 10.753 -14.138 -3.554 1.00 87.25 420 LYS A CA 1
ATOM 3292 C C . LYS A 1 420 ? 12.182 -14.092 -4.088 1.00 87.25 420 LYS A C 1
ATOM 3294 O O . LYS A 1 420 ? 12.605 -15.045 -4.740 1.00 87.25 420 LYS A O 1
ATOM 3299 N N . LEU A 1 421 ? 12.940 -13.041 -3.774 1.00 82.81 421 LEU A N 1
ATOM 3300 C CA . LEU A 1 421 ? 14.339 -12.906 -4.176 1.00 82.81 421 LEU A CA 1
ATOM 3301 C C . LEU A 1 421 ? 15.208 -14.009 -3.558 1.00 82.81 421 LEU A C 1
ATOM 3303 O O . LEU A 1 421 ? 15.972 -14.659 -4.268 1.00 82.81 421 LEU A O 1
ATOM 3307 N N . LYS A 1 422 ? 15.042 -14.295 -2.261 1.00 83.25 422 LYS A N 1
ATOM 3308 C CA . LYS A 1 422 ? 15.734 -15.401 -1.575 1.00 83.25 422 LYS A CA 1
ATOM 3309 C C . LYS A 1 422 ? 15.388 -16.754 -2.194 1.00 83.25 422 LYS A C 1
ATOM 3311 O O . LYS A 1 422 ? 16.287 -17.554 -2.443 1.00 83.25 422 LYS A O 1
ATOM 3316 N N . GLN A 1 423 ? 14.112 -17.005 -2.492 1.00 82.25 423 GLN A N 1
ATOM 3317 C CA . GLN A 1 423 ? 13.679 -18.243 -3.142 1.00 82.25 423 GLN A CA 1
ATOM 3318 C C . GLN A 1 423 ? 14.235 -18.367 -4.567 1.00 82.25 423 GLN A C 1
ATOM 3320 O O . GLN A 1 423 ? 14.643 -19.453 -4.975 1.00 82.25 423 GLN A O 1
ATOM 3325 N N . HIS A 1 424 ? 14.253 -17.272 -5.327 1.00 79.06 424 HIS A N 1
ATOM 3326 C CA . HIS A 1 424 ? 14.821 -17.237 -6.669 1.00 79.06 424 HIS A CA 1
ATOM 3327 C C . HIS A 1 424 ? 16.327 -17.509 -6.639 1.00 79.06 424 HIS A C 1
ATOM 3329 O O . HIS A 1 424 ? 16.799 -18.397 -7.343 1.00 79.06 424 HIS A O 1
ATOM 3335 N N . ASN A 1 425 ? 17.060 -16.846 -5.743 1.00 73.31 425 ASN A N 1
ATOM 3336 C CA . ASN A 1 425 ? 18.488 -17.077 -5.554 1.00 73.31 425 ASN A CA 1
ATOM 3337 C C . ASN A 1 425 ? 18.769 -18.522 -5.124 1.00 73.31 425 ASN A C 1
ATOM 3339 O O . ASN A 1 425 ? 19.653 -19.153 -5.692 1.00 73.31 425 ASN A O 1
ATOM 3343 N N . ALA A 1 426 ? 17.977 -19.095 -4.214 1.00 78.44 426 ALA A N 1
ATOM 3344 C CA . ALA A 1 426 ? 18.115 -20.498 -3.820 1.00 78.44 426 ALA A CA 1
ATOM 3345 C C . ALA A 1 426 ? 17.880 -21.483 -4.981 1.00 78.44 426 ALA A C 1
ATOM 3347 O O . ALA A 1 426 ? 18.478 -22.554 -4.993 1.00 78.44 426 ALA A O 1
ATOM 3348 N N . LYS A 1 427 ? 17.033 -21.132 -5.961 1.00 75.38 427 LYS A N 1
ATOM 3349 C CA . LYS A 1 427 ? 16.842 -21.925 -7.188 1.00 75.38 427 LYS A CA 1
ATOM 3350 C C . LYS A 1 427 ? 17.999 -21.770 -8.170 1.00 75.38 427 LYS A C 1
ATOM 3352 O O . LYS A 1 427 ? 18.375 -22.755 -8.791 1.00 75.38 427 LYS A O 1
ATOM 3357 N N . ILE A 1 428 ? 18.549 -20.561 -8.305 1.00 69.62 428 ILE A N 1
ATOM 3358 C CA . ILE A 1 428 ? 19.732 -20.309 -9.142 1.00 69.62 428 ILE A CA 1
ATOM 3359 C C . ILE A 1 428 ? 20.942 -21.081 -8.611 1.00 69.62 428 ILE A C 1
ATOM 3361 O O . ILE A 1 428 ? 21.703 -21.607 -9.406 1.00 69.62 428 ILE A O 1
ATOM 3365 N N . HIS A 1 429 ? 21.088 -21.171 -7.286 1.00 58.84 429 HIS A N 1
ATOM 3366 C CA . HIS A 1 429 ? 22.219 -21.829 -6.624 1.00 58.84 429 HIS A CA 1
ATOM 3367 C C . HIS A 1 429 ? 21.989 -23.338 -6.403 1.00 58.84 429 HIS A C 1
ATOM 3369 O O . HIS A 1 429 ? 22.599 -23.941 -5.515 1.00 58.84 429 HIS A O 1
ATOM 3375 N N . GLN A 1 430 ? 21.048 -23.951 -7.135 1.00 55.06 430 GLN A N 1
ATOM 3376 C CA . GLN A 1 430 ? 21.018 -25.405 -7.220 1.00 55.06 430 GLN A CA 1
ATOM 3377 C C . GLN A 1 430 ? 22.095 -25.816 -8.224 1.00 55.06 430 GLN A C 1
ATOM 3379 O O . GLN A 1 430 ? 21.954 -25.489 -9.405 1.00 55.06 430 GLN A O 1
ATOM 3384 N N . PRO A 1 431 ? 23.144 -26.537 -7.785 1.00 56.50 431 PRO A N 1
ATOM 3385 C CA . PRO A 1 431 ? 24.248 -26.890 -8.658 1.00 56.50 431 PRO A CA 1
ATOM 3386 C C . PRO A 1 431 ? 23.701 -27.603 -9.888 1.00 56.50 431 PRO A C 1
ATOM 3388 O O . PRO A 1 431 ? 22.886 -28.523 -9.759 1.00 56.50 431 PRO A O 1
ATOM 3391 N N . ILE A 1 432 ? 24.160 -27.179 -11.070 1.00 54.34 432 ILE A N 1
ATOM 3392 C CA . ILE A 1 432 ? 23.798 -27.801 -12.345 1.00 54.34 432 ILE A CA 1
ATOM 3393 C C . ILE A 1 432 ? 23.980 -29.314 -12.176 1.00 54.34 432 ILE A C 1
ATOM 3395 O O . ILE A 1 432 ? 25.078 -29.806 -11.891 1.00 54.34 432 ILE A O 1
ATOM 3399 N N . GLN A 1 433 ? 22.890 -30.073 -12.284 1.00 45.88 433 GLN A N 1
ATOM 3400 C CA . GLN A 1 433 ? 22.985 -31.524 -12.270 1.00 45.88 433 GLN A CA 1
ATOM 3401 C C . GLN A 1 433 ? 23.584 -31.939 -13.615 1.00 45.88 433 GLN A C 1
ATOM 3403 O O . GLN A 1 433 ? 22.943 -31.824 -14.652 1.00 45.88 433 GLN A O 1
ATOM 3408 N N . ASN A 1 434 ? 24.845 -32.374 -13.583 1.00 53.31 434 ASN A N 1
ATOM 3409 C CA . ASN A 1 434 ? 25.648 -32.778 -14.742 1.00 53.31 434 ASN A CA 1
ATOM 3410 C C . ASN A 1 434 ? 25.961 -31.657 -15.752 1.00 53.31 434 ASN A C 1
ATOM 3412 O O . ASN A 1 434 ? 25.582 -31.764 -16.919 1.00 53.31 434 ASN A O 1
ATOM 3416 N N . PRO A 1 435 ? 26.727 -30.615 -15.379 1.00 55.41 435 PRO A N 1
ATOM 3417 C CA . PRO A 1 435 ? 27.436 -29.824 -16.376 1.00 55.41 435 PRO A CA 1
ATOM 3418 C C . PRO A 1 435 ? 28.244 -30.787 -17.250 1.00 55.41 435 PRO A C 1
ATOM 3420 O O . PRO A 1 435 ? 29.017 -31.619 -16.762 1.00 55.41 435 PRO A O 1
ATOM 3423 N N . SER A 1 436 ? 27.988 -30.730 -18.555 1.00 58.84 436 SER A N 1
ATOM 3424 C CA . SER A 1 436 ? 28.718 -31.538 -19.527 1.00 58.84 436 SER A CA 1
ATOM 3425 C C . SER A 1 436 ? 30.227 -31.338 -19.336 1.00 58.84 436 SER A C 1
ATOM 3427 O O . SER A 1 436 ? 30.668 -30.260 -18.940 1.00 58.84 436 SER A O 1
ATOM 3429 N N . LYS A 1 437 ? 31.046 -32.352 -19.638 1.00 61.06 437 LYS A N 1
ATOM 3430 C CA . LYS A 1 437 ? 32.522 -32.246 -19.619 1.00 61.06 437 LYS A CA 1
ATOM 3431 C C . LYS A 1 437 ? 33.014 -30.981 -20.359 1.00 61.06 437 LYS A C 1
ATOM 3433 O O . LYS A 1 437 ? 33.951 -30.322 -19.919 1.00 61.06 437 LYS A O 1
ATOM 3438 N N . THR A 1 438 ? 32.279 -30.596 -21.401 1.00 65.75 438 THR A N 1
ATOM 3439 C CA . THR A 1 438 ? 32.421 -29.391 -22.225 1.00 65.75 438 THR A CA 1
ATOM 3440 C C . THR A 1 438 ? 32.272 -28.069 -21.459 1.00 65.75 438 THR A C 1
ATOM 3442 O O . THR A 1 438 ? 32.913 -27.088 -21.827 1.00 65.75 438 THR A O 1
ATOM 3445 N N . TYR A 1 439 ? 31.459 -28.019 -20.399 1.00 66.69 439 TYR A N 1
ATOM 3446 C CA . TYR A 1 439 ? 31.273 -26.835 -19.550 1.00 66.69 439 TYR A CA 1
ATOM 3447 C C . TYR A 1 439 ? 32.558 -26.492 -18.792 1.00 66.69 439 TYR A C 1
ATOM 3449 O O . TYR A 1 439 ? 33.015 -25.351 -18.820 1.00 66.69 439 TYR A O 1
ATOM 3457 N N . THR A 1 440 ? 33.174 -27.487 -18.141 1.00 66.00 440 THR A N 1
ATOM 3458 C CA . THR A 1 440 ? 34.386 -27.265 -17.343 1.00 66.00 440 THR A CA 1
ATOM 3459 C C . THR A 1 440 ? 35.571 -26.875 -18.219 1.00 66.00 440 THR A C 1
ATOM 3461 O O . THR A 1 440 ? 36.350 -26.015 -17.827 1.00 66.00 440 THR A O 1
ATOM 3464 N N . ASP A 1 441 ? 35.712 -27.484 -19.398 1.00 70.38 441 ASP A N 1
ATOM 3465 C CA . ASP A 1 441 ? 36.863 -27.222 -20.266 1.00 70.38 441 ASP A CA 1
ATOM 3466 C C . ASP A 1 441 ? 36.783 -25.821 -20.911 1.00 70.38 441 ASP A C 1
ATOM 3468 O O . ASP A 1 441 ? 37.757 -25.076 -20.841 1.00 70.38 441 ASP A O 1
ATOM 3472 N N . LYS A 1 442 ? 35.602 -25.379 -21.377 1.00 72.38 442 LYS A N 1
ATOM 3473 C CA . LYS A 1 442 ? 35.401 -23.996 -21.864 1.00 72.38 442 LYS A CA 1
ATOM 3474 C C . LYS A 1 442 ? 35.622 -22.938 -20.782 1.00 72.38 442 LYS A C 1
ATOM 3476 O O . LYS A 1 442 ? 36.131 -21.855 -21.064 1.00 72.38 442 LYS A O 1
ATOM 3481 N N . LEU A 1 443 ? 35.215 -23.237 -19.548 1.00 69.81 443 LEU A N 1
ATOM 3482 C CA . LEU A 1 443 ? 35.394 -22.324 -18.425 1.00 69.81 443 LEU A CA 1
ATOM 3483 C C . LEU A 1 443 ? 36.876 -22.197 -18.045 1.00 69.81 443 LEU A C 1
ATOM 3485 O O . LEU A 1 443 ? 37.335 -21.093 -17.789 1.00 69.81 443 LEU A O 1
ATOM 3489 N N . VAL A 1 444 ? 37.640 -23.294 -18.066 1.00 71.62 444 VAL A N 1
ATOM 3490 C CA . VAL A 1 444 ? 39.095 -23.265 -17.829 1.00 71.62 444 VAL A CA 1
ATOM 3491 C C . VAL A 1 444 ? 39.814 -22.418 -18.879 1.00 71.62 444 VAL A C 1
ATOM 3493 O O . VAL A 1 444 ? 40.654 -21.601 -18.511 1.00 71.62 444 VAL A O 1
ATOM 3496 N N . ASP A 1 445 ? 39.478 -22.573 -20.161 1.00 72.00 445 ASP A N 1
ATOM 3497 C CA . ASP A 1 445 ? 40.107 -21.785 -21.228 1.00 72.00 445 ASP A CA 1
ATOM 3498 C C . ASP A 1 445 ? 39.808 -20.290 -21.079 1.00 72.00 445 ASP A C 1
ATOM 3500 O O . ASP A 1 445 ? 40.705 -19.462 -21.226 1.00 72.00 445 ASP A O 1
ATOM 3504 N N . PHE A 1 446 ? 38.577 -19.936 -20.695 1.00 71.62 446 PHE A N 1
ATOM 3505 C CA . PHE A 1 446 ? 38.221 -18.555 -20.374 1.00 71.62 446 PHE A CA 1
ATOM 3506 C C . PHE A 1 446 ? 39.062 -18.005 -19.211 1.00 71.62 446 PHE A C 1
ATOM 3508 O O . PHE A 1 446 ? 39.649 -16.927 -19.320 1.00 71.62 446 PHE A O 1
ATOM 3515 N N . LEU A 1 447 ? 39.181 -18.768 -18.121 1.00 69.31 447 LEU A N 1
ATOM 3516 C CA . LEU A 1 447 ? 39.872 -18.332 -16.906 1.00 69.31 447 LEU A CA 1
ATOM 3517 C C . LEU A 1 447 ? 41.392 -18.153 -17.079 1.00 69.31 447 LEU A C 1
ATOM 3519 O O . LEU A 1 447 ? 42.006 -17.469 -16.268 1.00 69.31 447 LEU A O 1
ATOM 3523 N N . LYS A 1 448 ? 42.001 -18.705 -18.136 1.00 72.19 448 LYS A N 1
ATOM 3524 C CA . LYS A 1 448 ? 43.422 -18.484 -18.463 1.00 72.19 448 LYS A CA 1
ATOM 3525 C C . LYS A 1 448 ? 43.712 -17.121 -19.100 1.00 72.19 448 LYS A C 1
ATOM 3527 O O . LYS A 1 448 ? 44.871 -16.724 -19.155 1.00 72.19 448 LYS A O 1
ATOM 3532 N N . THR A 1 449 ? 42.697 -16.432 -19.626 1.00 67.19 449 THR A N 1
ATOM 3533 C CA . THR A 1 449 ? 42.892 -15.273 -20.521 1.00 67.19 449 THR A CA 1
ATOM 3534 C C . THR A 1 449 ? 42.685 -13.904 -19.878 1.00 67.19 449 THR A C 1
ATOM 3536 O O . THR A 1 449 ? 43.099 -12.906 -20.462 1.00 67.19 449 THR A O 1
ATOM 3539 N N . ASP A 1 450 ? 42.078 -13.832 -18.691 1.00 67.38 450 ASP A N 1
ATOM 3540 C CA . ASP A 1 450 ? 41.666 -12.568 -18.070 1.00 67.38 450 ASP A CA 1
ATOM 3541 C C . ASP A 1 450 ? 42.286 -12.399 -16.663 1.00 67.38 450 ASP A C 1
ATOM 3543 O O . ASP A 1 450 ? 42.499 -13.358 -15.923 1.00 67.38 450 ASP A O 1
ATOM 3547 N N . SER A 1 451 ? 42.573 -11.154 -16.270 1.00 65.88 451 SER A N 1
ATOM 3548 C CA . SER A 1 451 ? 43.161 -10.793 -14.974 1.00 65.88 451 SER A CA 1
ATOM 3549 C C . SER A 1 451 ? 42.082 -10.536 -13.911 1.00 65.88 451 SER A C 1
ATOM 3551 O O . SER A 1 451 ? 41.616 -9.415 -13.716 1.00 65.88 451 SER A O 1
ATOM 3553 N N . PHE A 1 452 ? 41.681 -11.582 -13.190 1.00 73.06 452 PHE A N 1
ATOM 3554 C CA . PHE A 1 452 ? 40.752 -11.508 -12.052 1.00 73.06 452 PHE A CA 1
ATOM 3555 C C . PHE A 1 452 ? 41.300 -12.285 -10.850 1.00 73.06 452 PHE A C 1
ATOM 3557 O O . PHE A 1 452 ? 42.186 -13.129 -10.980 1.00 73.06 452 PHE A O 1
ATOM 3564 N N . LYS A 1 453 ? 40.767 -12.013 -9.653 1.00 73.56 453 LYS A N 1
ATOM 3565 C CA . LYS A 1 453 ? 41.077 -12.812 -8.458 1.00 73.56 453 LYS A CA 1
ATOM 3566 C C . LYS A 1 453 ? 39.984 -13.845 -8.238 1.00 73.56 453 LYS A C 1
ATOM 3568 O O . LYS A 1 453 ? 38.806 -13.500 -8.183 1.00 73.56 453 LYS A O 1
ATOM 3573 N N . VAL A 1 454 ? 40.379 -15.100 -8.066 1.00 72.00 454 VAL A N 1
ATOM 3574 C CA . VAL A 1 454 ? 39.468 -16.166 -7.649 1.00 72.00 454 VAL A CA 1
ATOM 3575 C C . VAL A 1 454 ? 39.361 -16.164 -6.126 1.00 72.00 454 VAL A C 1
ATOM 3577 O O . VAL A 1 454 ? 40.347 -16.409 -5.433 1.00 72.00 454 VAL A O 1
ATOM 3580 N N . GLN A 1 455 ? 38.166 -15.909 -5.594 1.00 74.50 455 GLN A N 1
ATOM 3581 C CA . GLN A 1 455 ? 37.860 -16.105 -4.178 1.00 74.50 455 GLN A CA 1
ATOM 3582 C C . GLN A 1 455 ? 37.009 -17.363 -3.995 1.00 74.50 455 GLN A C 1
ATOM 3584 O O . GLN A 1 455 ? 35.906 -17.489 -4.526 1.00 74.50 455 GLN A O 1
ATOM 3589 N N . ASN A 1 456 ? 37.530 -18.317 -3.228 1.00 65.50 456 ASN A N 1
ATOM 3590 C CA . ASN A 1 456 ? 36.894 -19.614 -3.034 1.00 65.50 456 ASN A CA 1
ATOM 3591 C C . ASN A 1 456 ? 35.901 -19.585 -1.863 1.00 65.50 456 ASN A C 1
ATOM 3593 O O . ASN A 1 456 ? 36.276 -19.274 -0.735 1.00 65.50 456 ASN A O 1
ATOM 3597 N N . GLY A 1 457 ? 34.654 -19.981 -2.120 1.00 67.38 457 GLY A N 1
ATOM 3598 C CA . GLY A 1 457 ? 33.689 -20.365 -1.092 1.00 67.38 457 GLY A CA 1
ATOM 3599 C C . GLY A 1 457 ? 33.675 -21.875 -0.852 1.00 67.38 457 GLY A C 1
ATOM 3600 O O . GLY A 1 457 ? 34.310 -22.645 -1.571 1.00 67.38 457 GLY A O 1
ATOM 3601 N N . LYS A 1 458 ? 32.913 -22.325 0.153 1.00 63.62 458 LYS A N 1
ATOM 3602 C CA . LYS A 1 458 ? 32.798 -23.756 0.496 1.00 63.62 458 LYS A CA 1
ATOM 3603 C C . LYS A 1 458 ? 32.218 -24.597 -0.656 1.00 63.62 458 LYS A C 1
ATOM 3605 O O . LYS A 1 458 ? 32.631 -25.739 -0.819 1.00 63.62 458 LYS A O 1
ATOM 3610 N N . ASN A 1 459 ? 31.310 -24.017 -1.451 1.00 58.66 459 ASN A N 1
ATOM 3611 C CA . ASN A 1 459 ? 30.589 -24.685 -2.546 1.00 58.66 459 ASN A CA 1
ATOM 3612 C C . ASN A 1 459 ? 30.500 -23.844 -3.839 1.00 58.66 459 ASN A C 1
ATOM 3614 O O . ASN A 1 459 ? 29.694 -24.158 -4.700 1.00 58.66 459 ASN A O 1
ATOM 3618 N N . TYR A 1 460 ? 31.253 -22.749 -3.962 1.00 68.81 460 TYR A N 1
ATOM 3619 C CA . TYR A 1 460 ? 31.157 -21.827 -5.101 1.00 68.81 460 TYR A CA 1
ATOM 3620 C C . TYR A 1 460 ? 32.479 -21.090 -5.321 1.00 68.81 460 TYR A C 1
ATOM 3622 O O . TYR A 1 460 ? 33.321 -21.016 -4.421 1.00 68.81 460 TYR A O 1
ATOM 3630 N N . CYS A 1 461 ? 32.648 -20.522 -6.512 1.00 72.31 461 CYS A N 1
ATOM 3631 C CA . CYS A 1 461 ? 33.815 -19.736 -6.894 1.00 72.31 461 CYS A CA 1
ATOM 3632 C C . CYS A 1 461 ? 33.376 -18.305 -7.235 1.00 72.31 461 CYS A C 1
ATOM 3634 O O . CYS A 1 461 ? 32.511 -18.111 -8.087 1.00 72.31 461 CYS A O 1
ATOM 3636 N N . HIS A 1 462 ? 33.955 -17.303 -6.577 1.00 78.50 462 HIS A N 1
ATOM 3637 C CA . HIS A 1 462 ? 33.767 -15.893 -6.920 1.00 78.50 462 HIS A CA 1
ATOM 3638 C C . HIS A 1 462 ? 34.892 -15.438 -7.845 1.00 78.50 462 HIS A C 1
ATOM 3640 O O . HIS A 1 462 ? 36.067 -15.599 -7.509 1.00 78.50 462 HIS A O 1
ATOM 3646 N N . LEU A 1 463 ? 34.543 -14.830 -8.977 1.00 79.81 463 LEU A N 1
ATOM 3647 C CA . LEU A 1 463 ? 35.487 -14.035 -9.759 1.00 79.81 463 LEU A CA 1
ATOM 3648 C C . LEU A 1 463 ? 35.347 -12.576 -9.333 1.00 79.81 463 LEU A C 1
ATOM 3650 O O . LEU A 1 463 ? 34.287 -11.985 -9.536 1.00 79.81 463 LEU A O 1
ATOM 3654 N N . VAL A 1 464 ? 36.394 -12.018 -8.730 1.00 79.44 464 VAL A N 1
ATOM 3655 C CA . VAL A 1 464 ? 36.397 -10.644 -8.219 1.00 79.44 464 VAL A CA 1
ATOM 3656 C C . VAL A 1 464 ? 37.097 -9.727 -9.214 1.00 79.44 464 VAL A C 1
ATOM 3658 O O . VAL A 1 464 ? 38.259 -9.951 -9.571 1.00 79.44 464 VAL A O 1
ATOM 3661 N N . PHE A 1 465 ? 36.396 -8.671 -9.618 1.00 80.88 465 PHE A N 1
ATOM 3662 C CA . PHE A 1 465 ? 36.861 -7.650 -10.553 1.00 80.88 465 PHE A CA 1
ATOM 3663 C C . PHE A 1 465 ? 36.990 -6.291 -9.860 1.00 80.88 465 PHE A C 1
ATOM 3665 O O . PHE A 1 465 ? 36.205 -5.945 -8.972 1.00 80.88 465 PHE A O 1
ATOM 3672 N N . SER A 1 466 ? 37.960 -5.487 -10.304 1.00 78.38 466 SER A N 1
ATOM 3673 C CA . SER A 1 466 ? 38.211 -4.145 -9.760 1.00 78.38 466 SER A CA 1
ATOM 3674 C C . SER A 1 466 ? 37.191 -3.100 -10.229 1.00 78.38 466 SER A C 1
ATOM 3676 O O . SER A 1 466 ? 37.037 -2.066 -9.585 1.00 78.38 466 SER A O 1
ATOM 3678 N N . ASN A 1 467 ? 36.467 -3.354 -11.327 1.00 85.81 467 ASN A N 1
ATOM 3679 C CA . ASN A 1 467 ? 35.414 -2.470 -11.829 1.00 85.81 467 ASN A CA 1
ATOM 3680 C C . ASN A 1 467 ? 34.242 -3.231 -12.478 1.00 85.81 467 ASN A C 1
ATOM 3682 O O . ASN A 1 467 ? 34.362 -4.385 -12.895 1.00 85.81 467 ASN A O 1
ATOM 3686 N N . SER A 1 468 ? 33.094 -2.556 -12.577 1.00 76.44 468 SER A N 1
ATOM 3687 C CA . SER A 1 468 ? 31.840 -3.128 -13.084 1.00 76.44 468 SER A CA 1
ATOM 3688 C C . SER A 1 468 ? 31.897 -3.482 -14.563 1.00 76.44 468 SER A C 1
ATOM 3690 O O . SER A 1 468 ? 31.281 -4.463 -14.970 1.00 76.44 468 SER A O 1
ATOM 3692 N N . ALA A 1 469 ? 32.626 -2.711 -15.374 1.00 78.25 469 ALA A N 1
ATOM 3693 C CA . ALA A 1 469 ? 32.720 -2.950 -16.810 1.00 78.25 469 ALA A CA 1
ATOM 3694 C C . ALA A 1 469 ? 33.388 -4.303 -17.101 1.00 78.25 469 ALA A C 1
ATOM 3696 O O . ALA A 1 469 ? 32.872 -5.076 -17.909 1.00 78.25 469 ALA A O 1
ATOM 3697 N N . GLN A 1 470 ? 34.467 -4.623 -16.380 1.00 79.94 470 GLN A N 1
ATOM 3698 C CA . GLN A 1 470 ? 35.131 -5.926 -16.447 1.00 79.94 470 GLN A CA 1
ATOM 3699 C C . GLN A 1 470 ? 34.216 -7.057 -15.970 1.00 79.94 470 GLN A C 1
ATOM 3701 O O . GLN A 1 470 ? 34.068 -8.050 -16.681 1.00 79.94 470 GLN A O 1
ATOM 3706 N N . ALA A 1 471 ? 33.533 -6.886 -14.833 1.00 78.69 471 ALA A N 1
ATOM 3707 C CA . ALA A 1 471 ? 32.614 -7.901 -14.317 1.00 78.69 471 ALA A CA 1
ATOM 3708 C C . ALA A 1 471 ? 31.447 -8.186 -15.279 1.00 78.69 471 ALA A C 1
ATOM 3710 O O . ALA A 1 471 ? 31.099 -9.341 -15.519 1.00 78.69 471 ALA A O 1
ATOM 3711 N N . ILE A 1 472 ? 30.865 -7.146 -15.885 1.00 76.69 472 ILE A N 1
ATOM 3712 C CA . ILE A 1 472 ? 29.782 -7.275 -16.871 1.00 76.69 472 ILE A CA 1
ATOM 3713 C C . ILE A 1 472 ? 30.286 -7.955 -18.148 1.00 76.69 472 ILE A C 1
ATOM 3715 O O . ILE A 1 472 ? 29.596 -8.821 -18.688 1.00 76.69 472 ILE A O 1
ATOM 3719 N N . ALA A 1 473 ? 31.470 -7.581 -18.642 1.00 80.88 473 ALA A N 1
ATOM 3720 C CA . ALA A 1 473 ? 32.062 -8.198 -19.826 1.00 80.88 473 ALA A CA 1
ATOM 3721 C C . ALA A 1 473 ? 32.365 -9.686 -19.594 1.00 80.88 473 ALA A C 1
ATOM 3723 O O . ALA A 1 473 ? 31.990 -10.519 -20.420 1.00 80.88 473 ALA A O 1
ATOM 3724 N N . ALA A 1 474 ? 32.962 -10.024 -18.449 1.00 79.50 474 ALA A N 1
ATOM 3725 C CA . ALA A 1 474 ? 33.233 -11.401 -18.055 1.00 79.50 474 ALA A CA 1
ATOM 3726 C C . ALA A 1 474 ? 31.939 -12.209 -17.904 1.00 79.50 474 ALA A C 1
ATOM 3728 O O . ALA A 1 474 ? 31.821 -13.284 -18.482 1.00 79.50 474 ALA A O 1
ATOM 3729 N N . CYS A 1 475 ? 30.928 -11.664 -17.222 1.00 79.50 475 CYS A N 1
ATOM 3730 C CA . CYS A 1 475 ? 29.625 -12.308 -17.064 1.00 79.50 475 CYS A CA 1
ATOM 3731 C C . CYS A 1 475 ? 28.956 -12.601 -18.419 1.00 79.50 475 CYS A C 1
ATOM 3733 O O . CYS A 1 475 ? 28.486 -13.712 -18.653 1.00 79.50 475 CYS A O 1
ATOM 3735 N N . LYS A 1 476 ? 28.990 -11.652 -19.367 1.00 79.88 476 LYS A N 1
ATOM 3736 C CA . LYS A 1 476 ? 28.487 -11.872 -20.734 1.00 79.88 476 LYS A CA 1
ATOM 3737 C C . LYS A 1 476 ? 29.248 -12.979 -21.462 1.00 79.88 476 LYS A C 1
ATOM 3739 O O . LYS A 1 476 ? 28.613 -13.830 -22.082 1.00 79.88 476 LYS A O 1
ATOM 3744 N N . LYS A 1 477 ? 30.585 -12.978 -21.384 1.00 78.50 477 LYS A N 1
ATOM 3745 C CA . LYS A 1 477 ? 31.426 -14.015 -21.999 1.00 78.50 477 LYS A CA 1
ATOM 3746 C C . LYS A 1 477 ? 31.123 -15.390 -21.402 1.00 78.50 477 LYS A C 1
ATOM 3748 O O . LYS A 1 477 ? 30.847 -16.314 -22.162 1.00 78.50 477 LYS A O 1
ATOM 3753 N N . ILE A 1 478 ? 31.076 -15.506 -20.074 1.00 77.06 478 ILE A N 1
ATOM 3754 C CA . ILE A 1 478 ? 30.725 -16.744 -19.367 1.00 77.06 478 ILE A CA 1
ATOM 3755 C C . ILE A 1 478 ? 29.344 -17.224 -19.823 1.00 77.06 478 ILE A C 1
ATOM 3757 O O . ILE A 1 478 ? 29.232 -18.331 -20.341 1.00 77.06 478 ILE A O 1
ATOM 3761 N N . ASN A 1 479 ? 28.316 -16.374 -19.747 1.00 76.00 479 ASN A N 1
ATOM 3762 C CA . ASN A 1 479 ? 26.954 -16.743 -20.143 1.00 76.00 479 ASN A CA 1
ATOM 3763 C C . ASN A 1 479 ? 26.880 -17.198 -21.611 1.00 76.00 479 ASN A C 1
ATOM 3765 O O . ASN A 1 479 ? 26.174 -18.154 -21.922 1.00 76.00 479 ASN A O 1
ATOM 3769 N N . SER A 1 480 ? 27.655 -16.576 -22.509 1.00 74.69 480 SER A N 1
ATOM 3770 C CA . SER A 1 480 ? 27.740 -16.999 -23.914 1.00 74.69 480 SER A CA 1
ATOM 3771 C C . SER A 1 480 ? 28.470 -18.332 -24.113 1.00 74.69 480 SER A C 1
ATOM 3773 O O . SER A 1 480 ? 28.078 -19.125 -24.966 1.00 74.69 480 SER A O 1
ATOM 3775 N N . ALA A 1 481 ? 29.513 -18.602 -23.324 1.00 68.38 481 ALA A N 1
ATOM 3776 C CA . ALA A 1 481 ? 30.332 -19.802 -23.451 1.00 68.38 481 ALA A CA 1
ATOM 3777 C C . ALA A 1 481 ? 29.628 -21.042 -22.890 1.00 68.38 481 ALA A C 1
ATOM 3779 O O . ALA A 1 481 ? 29.779 -22.140 -23.439 1.00 68.38 481 ALA A O 1
ATOM 3780 N N . VAL A 1 482 ? 28.869 -20.861 -21.806 1.00 66.12 482 VAL A N 1
ATOM 3781 C CA . VAL A 1 482 ? 28.300 -21.970 -21.041 1.00 66.12 482 VAL A CA 1
ATOM 3782 C C . VAL A 1 482 ? 26.774 -22.071 -21.065 1.00 66.12 482 VAL A C 1
ATOM 3784 O O . VAL A 1 482 ? 26.232 -23.070 -20.601 1.00 66.12 482 VAL A O 1
ATOM 3787 N N . GLY A 1 483 ? 26.073 -21.087 -21.635 1.00 68.25 483 GLY A N 1
ATOM 3788 C CA . GLY A 1 483 ? 24.617 -21.134 -21.804 1.00 68.25 483 GLY A CA 1
ATOM 3789 C C . GLY A 1 483 ? 23.813 -21.029 -20.503 1.00 68.25 483 GLY A C 1
ATOM 3790 O O . GLY A 1 483 ? 22.637 -21.382 -20.490 1.00 68.25 483 GLY A O 1
ATOM 3791 N N . SER A 1 484 ? 24.422 -20.563 -19.412 1.00 69.00 484 SER A N 1
ATOM 3792 C CA . SER A 1 484 ? 23.757 -20.311 -18.129 1.00 69.00 484 SER A CA 1
ATOM 3793 C C . SER A 1 484 ? 23.721 -18.817 -17.803 1.00 69.00 484 SER A C 1
ATOM 3795 O O . SER A 1 484 ? 24.510 -18.032 -18.326 1.00 69.00 484 SER A O 1
ATOM 3797 N N . ASN A 1 485 ? 22.773 -18.415 -16.955 1.00 69.44 485 ASN A N 1
AT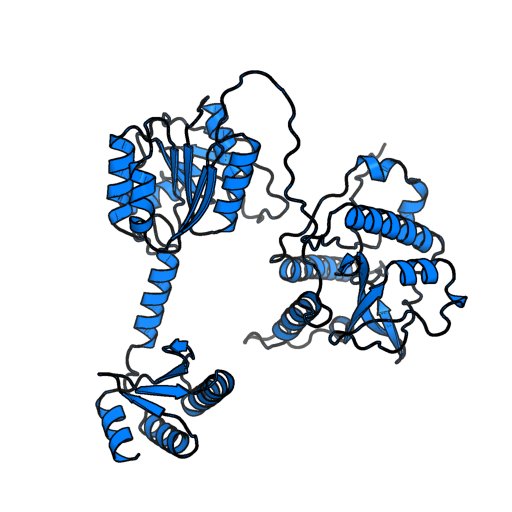OM 3798 C CA . ASN A 1 485 ? 22.593 -17.027 -16.535 1.00 69.44 485 ASN A CA 1
ATOM 3799 C C . ASN A 1 485 ? 23.327 -16.779 -15.216 1.00 69.44 485 ASN A C 1
ATOM 3801 O O . ASN A 1 485 ? 22.782 -17.022 -14.142 1.00 69.44 485 ASN A O 1
ATOM 3805 N N . HIS A 1 486 ? 24.554 -16.278 -15.294 1.00 76.69 486 HIS A N 1
ATOM 3806 C CA . HIS A 1 486 ? 25.254 -15.729 -14.139 1.00 76.69 486 HIS A CA 1
ATOM 3807 C C . HIS A 1 486 ? 24.913 -14.250 -13.960 1.00 76.69 486 HIS A C 1
ATOM 3809 O O . HIS A 1 486 ? 24.543 -13.553 -14.911 1.00 76.69 486 HIS A O 1
ATOM 3815 N N . HIS A 1 487 ? 25.066 -13.771 -12.727 1.00 74.31 487 HIS A N 1
ATOM 3816 C CA . HIS A 1 487 ? 24.769 -12.399 -12.335 1.00 74.31 487 HIS A CA 1
ATOM 3817 C C . HIS A 1 487 ? 26.007 -11.724 -11.735 1.00 74.31 487 HIS A C 1
ATOM 3819 O O . HIS A 1 487 ? 26.804 -12.360 -11.045 1.00 74.31 487 HIS A O 1
ATOM 3825 N N . VAL A 1 488 ? 26.142 -10.422 -12.002 1.00 69.19 488 VAL A N 1
ATOM 3826 C CA . VAL A 1 488 ? 27.138 -9.547 -11.369 1.00 69.19 488 VAL A CA 1
ATOM 3827 C C . VAL A 1 488 ? 26.516 -8.945 -10.113 1.00 69.19 488 VAL A C 1
ATOM 3829 O O . VAL A 1 488 ? 25.404 -8.423 -10.180 1.00 69.19 488 VAL A O 1
ATOM 3832 N N . TYR A 1 489 ? 27.229 -8.955 -8.992 1.00 74.69 489 TYR A N 1
ATOM 3833 C CA . TYR A 1 489 ? 26.816 -8.254 -7.773 1.00 74.69 489 TYR A CA 1
ATOM 3834 C C . TYR A 1 489 ? 27.996 -7.516 -7.142 1.00 74.69 489 TYR A C 1
ATOM 3836 O O . TYR A 1 489 ? 29.154 -7.863 -7.342 1.00 74.69 489 TYR A O 1
ATOM 3844 N N . LYS A 1 490 ? 27.707 -6.446 -6.399 1.00 62.25 490 LYS A N 1
ATOM 3845 C CA . LYS A 1 490 ? 28.722 -5.626 -5.728 1.00 62.25 490 LYS A CA 1
ATOM 3846 C C . LYS A 1 490 ? 28.982 -6.181 -4.327 1.00 62.25 490 LYS A C 1
ATOM 3848 O O . LYS A 1 490 ? 28.031 -6.365 -3.569 1.00 62.25 490 LYS A O 1
ATOM 3853 N N . LYS A 1 491 ? 30.244 -6.423 -3.966 1.00 72.44 491 LYS A N 1
ATOM 3854 C CA . LYS A 1 491 ? 30.636 -6.952 -2.647 1.00 72.44 491 LYS A CA 1
ATOM 3855 C C . LYS A 1 491 ? 32.001 -6.394 -2.236 1.00 72.44 491 LYS A C 1
ATOM 3857 O O . LYS A 1 491 ? 32.914 -6.356 -3.049 1.00 72.44 491 LYS A O 1
ATOM 3862 N N . ASN A 1 492 ? 32.133 -5.929 -0.989 1.00 63.91 492 ASN A N 1
ATOM 3863 C CA . ASN A 1 492 ? 33.397 -5.495 -0.362 1.00 63.91 492 ASN A CA 1
ATOM 3864 C C . ASN A 1 492 ? 34.325 -4.632 -1.249 1.00 63.91 492 ASN A C 1
ATOM 3866 O O . ASN A 1 492 ? 35.512 -4.914 -1.374 1.00 63.91 492 ASN A O 1
ATOM 3870 N N . GLY A 1 493 ? 33.788 -3.584 -1.883 1.00 67.31 493 GLY A N 1
ATOM 3871 C CA . GLY A 1 493 ? 34.583 -2.657 -2.703 1.00 67.31 493 GLY A CA 1
ATOM 3872 C C . GLY A 1 493 ? 34.914 -3.138 -4.124 1.00 67.31 493 GLY A C 1
ATOM 3873 O O . GLY A 1 493 ? 35.566 -2.401 -4.856 1.00 67.31 493 GLY A O 1
ATOM 3874 N N . GLY A 1 494 ? 34.433 -4.315 -4.539 1.00 75.38 494 GLY A N 1
ATOM 3875 C CA . GLY A 1 494 ? 34.586 -4.857 -5.892 1.00 75.38 494 GLY A CA 1
ATOM 3876 C C . GLY A 1 494 ? 33.266 -5.313 -6.521 1.00 75.38 494 GLY A C 1
ATOM 3877 O O . GLY A 1 494 ? 32.178 -5.134 -5.959 1.00 75.38 494 GLY A O 1
ATOM 3878 N N . TYR A 1 495 ? 33.378 -5.894 -7.715 1.00 77.06 495 TYR A N 1
ATOM 3879 C CA . TYR A 1 495 ? 32.272 -6.526 -8.431 1.00 77.06 495 TYR A CA 1
ATOM 3880 C C . TYR A 1 495 ? 32.565 -8.013 -8.593 1.00 77.06 495 TYR A C 1
ATOM 3882 O O . TYR A 1 495 ? 33.601 -8.383 -9.141 1.00 77.06 495 TYR A O 1
ATOM 3890 N N . ASP A 1 496 ? 31.637 -8.844 -8.144 1.00 77.50 496 ASP A N 1
ATOM 3891 C CA . ASP A 1 496 ? 31.758 -10.292 -8.134 1.00 77.50 496 ASP A CA 1
ATOM 3892 C C . ASP A 1 496 ? 30.867 -10.907 -9.213 1.00 77.50 496 ASP A C 1
ATOM 3894 O O . ASP A 1 496 ? 29.723 -10.489 -9.421 1.00 77.50 496 ASP A O 1
ATOM 3898 N N . VAL A 1 497 ? 31.372 -11.959 -9.852 1.00 78.19 497 VAL A N 1
ATOM 3899 C CA . VAL A 1 497 ? 30.567 -12.918 -10.617 1.00 78.19 497 VAL A CA 1
ATOM 3900 C C . VAL A 1 497 ? 30.600 -14.243 -9.858 1.00 78.19 497 VAL A C 1
ATOM 3902 O O . VAL A 1 497 ? 31.664 -14.849 -9.716 1.00 78.19 497 VAL A O 1
ATOM 3905 N N . ALA A 1 498 ? 29.449 -14.686 -9.333 1.00 76.81 498 ALA A N 1
ATOM 3906 C CA . ALA A 1 498 ? 29.326 -16.035 -8.768 1.00 76.81 498 ALA A CA 1
ATOM 3907 C C . ALA A 1 498 ? 29.342 -17.046 -9.909 1.00 76.81 498 ALA A C 1
ATOM 3909 O O . ALA A 1 498 ? 28.509 -16.948 -10.807 1.00 76.81 498 ALA A O 1
ATOM 3910 N N . LEU A 1 499 ? 30.231 -18.031 -9.829 1.00 74.50 499 LEU A N 1
ATOM 3911 C CA . LEU A 1 499 ? 30.150 -19.258 -10.607 1.00 74.50 499 LEU A CA 1
ATOM 3912 C C . LEU A 1 499 ? 29.614 -20.365 -9.700 1.00 74.50 499 LEU A C 1
ATOM 3914 O O . LEU A 1 499 ? 30.238 -20.697 -8.685 1.00 74.50 499 LEU A O 1
ATOM 3918 N N . ASP A 1 500 ? 28.468 -20.930 -10.074 1.00 66.88 500 ASP A N 1
ATOM 3919 C CA . ASP A 1 500 ? 27.907 -22.089 -9.384 1.00 66.88 500 ASP A CA 1
ATOM 3920 C C . ASP A 1 500 ? 28.560 -23.364 -9.935 1.00 66.88 500 ASP A C 1
ATOM 3922 O O . ASP A 1 500 ? 28.300 -23.794 -11.061 1.00 66.88 500 ASP A O 1
ATOM 3926 N N . LEU A 1 501 ? 29.505 -23.910 -9.171 1.00 65.69 501 LEU A N 1
ATOM 3927 C CA . LEU A 1 501 ? 30.335 -25.053 -9.545 1.00 65.69 501 LEU A CA 1
ATOM 3928 C C . LEU A 1 501 ? 30.276 -26.093 -8.436 1.00 65.69 501 LEU A C 1
ATOM 3930 O O . LEU A 1 501 ? 30.414 -25.763 -7.257 1.00 65.69 501 LEU A O 1
ATOM 3934 N N . ARG A 1 502 ? 30.167 -27.378 -8.788 1.00 65.00 502 ARG A N 1
ATOM 3935 C CA . ARG A 1 502 ? 30.245 -28.447 -7.782 1.00 65.00 502 ARG A CA 1
ATOM 3936 C C . ARG A 1 502 ? 31.643 -28.470 -7.166 1.00 65.00 502 ARG A C 1
ATOM 3938 O O . ARG A 1 502 ? 32.633 -28.182 -7.836 1.00 65.00 502 ARG A O 1
ATOM 3945 N N . LYS A 1 503 ? 31.760 -28.922 -5.913 1.00 65.31 503 LYS A N 1
ATOM 3946 C CA . LYS A 1 503 ? 33.048 -29.017 -5.195 1.00 65.31 503 LYS A CA 1
ATOM 3947 C C . LYS A 1 503 ? 34.156 -29.703 -6.018 1.00 65.31 503 LYS A C 1
ATOM 3949 O O . LYS A 1 503 ? 35.252 -29.166 -6.122 1.00 65.31 503 LYS A O 1
ATOM 3954 N N . LYS A 1 504 ? 33.844 -30.826 -6.682 1.00 67.88 504 LYS A N 1
ATOM 3955 C CA . LYS A 1 504 ? 34.788 -31.556 -7.557 1.00 67.88 504 LYS A CA 1
ATOM 3956 C C . LYS A 1 504 ? 35.255 -30.739 -8.771 1.00 67.88 504 LYS A C 1
ATOM 3958 O O . LYS A 1 504 ? 36.333 -30.973 -9.302 1.00 67.88 504 LYS A O 1
ATOM 3963 N N . GLU A 1 505 ? 34.446 -29.795 -9.237 1.00 67.44 505 GLU A N 1
ATOM 3964 C CA . GLU A 1 505 ? 34.744 -28.948 -10.397 1.00 67.44 505 GLU A CA 1
ATOM 3965 C C . GLU A 1 505 ? 35.580 -27.751 -9.995 1.00 67.44 505 GLU A C 1
ATOM 3967 O O . GLU A 1 505 ? 36.500 -27.404 -10.723 1.00 67.44 505 GLU A O 1
ATOM 3972 N N . VAL A 1 506 ? 35.320 -27.193 -8.809 1.00 63.59 506 VAL A N 1
ATOM 3973 C CA . VAL A 1 506 ? 36.214 -26.230 -8.160 1.00 63.59 506 VAL A CA 1
ATOM 3974 C C . VAL A 1 506 ? 37.591 -26.865 -7.943 1.00 63.59 506 VAL A C 1
ATOM 3976 O O . VAL A 1 506 ? 38.597 -26.253 -8.275 1.00 63.59 506 VAL A O 1
ATOM 3979 N N . GLU A 1 507 ? 37.659 -28.108 -7.459 1.00 66.50 507 GLU A N 1
ATOM 3980 C CA . GLU A 1 507 ? 38.922 -28.851 -7.298 1.00 66.50 507 GLU A CA 1
ATOM 3981 C C . GLU A 1 507 ? 39.616 -29.127 -8.644 1.00 66.50 507 GLU A C 1
ATOM 3983 O O . GLU A 1 507 ? 40.821 -28.918 -8.770 1.00 66.50 507 GLU A O 1
ATOM 3988 N N . LYS A 1 508 ? 38.867 -29.508 -9.686 1.00 68.25 508 LYS A N 1
ATOM 3989 C CA . LYS A 1 508 ? 39.416 -29.691 -11.040 1.00 68.25 508 LYS A CA 1
ATOM 3990 C C . LYS A 1 508 ? 39.925 -28.376 -11.641 1.00 68.25 508 LYS A C 1
ATOM 3992 O O . LYS A 1 508 ? 40.985 -28.367 -12.262 1.00 68.25 508 LYS A O 1
ATOM 3997 N N . LEU A 1 509 ? 39.206 -27.274 -11.439 1.00 64.94 509 LEU A N 1
ATOM 3998 C CA . LEU A 1 509 ? 39.645 -25.929 -11.814 1.00 64.94 509 LEU A CA 1
ATOM 3999 C C . LEU A 1 509 ? 40.929 -25.536 -11.085 1.00 64.94 509 LEU A C 1
ATOM 4001 O O . LEU A 1 509 ? 41.867 -25.100 -11.740 1.00 64.94 509 LEU A O 1
ATOM 4005 N N . ARG A 1 510 ? 41.013 -25.797 -9.775 1.00 65.69 510 ARG A N 1
ATOM 4006 C CA . ARG A 1 510 ? 42.232 -25.583 -8.976 1.00 65.69 510 ARG A CA 1
ATOM 4007 C C . ARG A 1 510 ? 43.431 -26.383 -9.467 1.00 65.69 510 ARG A C 1
ATOM 4009 O O . ARG A 1 510 ? 44.542 -25.923 -9.301 1.00 65.69 510 ARG A O 1
ATOM 4016 N N . SER A 1 511 ? 43.226 -27.578 -10.019 1.00 70.12 511 SER A N 1
ATOM 4017 C CA . SER A 1 511 ? 44.334 -28.390 -10.547 1.00 70.12 511 SER A CA 1
ATOM 4018 C C . SER A 1 511 ? 44.838 -27.937 -11.925 1.00 70.12 511 SER A C 1
ATOM 4020 O O . SER A 1 511 ? 45.887 -28.395 -12.365 1.00 70.12 511 SER A O 1
ATOM 4022 N N . LYS A 1 512 ? 44.065 -27.101 -12.635 1.00 66.56 512 LYS A N 1
ATOM 4023 C CA . LYS A 1 512 ? 44.354 -26.644 -14.007 1.00 66.56 512 LYS A CA 1
ATOM 4024 C C . LYS A 1 512 ? 44.762 -25.165 -14.096 1.00 66.56 512 LYS A C 1
ATOM 4026 O O . LYS A 1 512 ? 45.238 -24.759 -15.159 1.00 66.56 512 LYS A O 1
ATOM 4031 N N . MET A 1 513 ? 44.499 -24.385 -13.046 1.00 64.56 513 MET A N 1
ATOM 4032 C CA . MET A 1 513 ? 45.021 -23.032 -12.816 1.00 64.56 513 MET A CA 1
ATOM 4033 C C . MET A 1 513 ? 46.280 -23.137 -11.970 1.00 64.56 513 MET A C 1
ATOM 4035 O O . MET A 1 513 ? 47.223 -22.374 -12.258 1.00 64.56 513 MET A O 1
#

pLDDT: mean 70.36, std 21.44, range [23.69, 98.38]

Sequence (513 aa):
MINSNIRAAHGLPLVRDKNGDVWAYFGVEIHGGKEVLSTFGGLIDSTDQSIHDGYLRELREESLDILGNSKLAHPIDQKHLENVNKTKYIDAKSSRFYIINSDETFDPNNDHFAQDFKEKRYIGGKKRNGGNPKLKRCEREVQAVRRVKVDDLLQYLNNPAQFPAGLVTVGRKGTNKAPLPLRNHTHSCLARNSVQDLLKIQKEQILKNPLPNQVNNNPQPNVIPANVNVVINNQLRTINSIRESLSQLSSLKPGSMVCFDIDDTITTAGPNKKIVEKEILQVINALRKRGVTVIAVTARPPIFKGNQRIGELLLNSAGVNLKGSPIKDELIEFNPVESNGDRSPLQKDPRCLYENGILYTSNGHKGQALLQLLNAKNLKPSQVVLFDDKKYNVEQMAATCKENNLNFLGFEYLAAADAKLKQHNAKIHQPIQNPSKTYTDKLVDFLKTDSFKVQNGKNYCHLVFSNSAQAIAACKKINSAVGSNHHVYKKNGGYDVALDLRKKEVEKLRSKM

Mean predicted aligned error: 18.78 Å

Organism: NCBI:txid295108

InterPro domains:
  IPR022565 Protein of unknown function DUF2608 [PF11019] (272-422)
  IPR023214 HAD superfamily [G3DSA:3.40.50.1000] (251-405)
  IPR036412 HAD-like superfamily [SSF56784] (257-395)

Foldseek 3Di:
DDPDDDDDAAAFAWDAAPVRFIKGKFFWFQDPNATATHGPADFDPPDDVVVVVVVVVVCVVLVCVLCVPAPFADDDDPVVVVPDDPVLCPVVVRDHHHYGQDLDRDD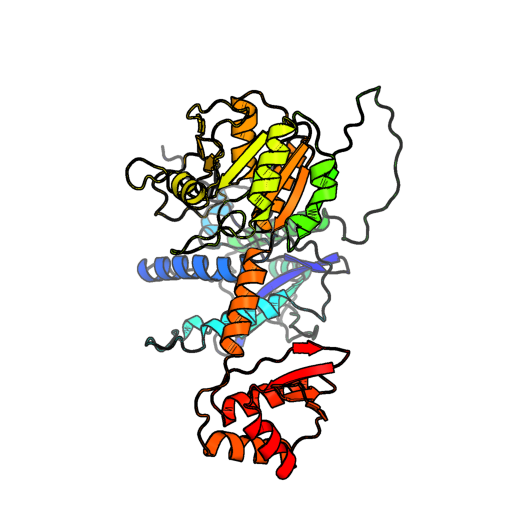LQCCPSQVSSCCSLVVVPDDPPDDDDDDDPVSCGRPGMWMAGLVQVLVCLVPVVVVPFATFIAGSRRDTDGHHHHDCVCPPNSSSVVNNVRSVVSSVVSSVDDRPPPPDPDDDDDDDDDDDPLPQDLDEAEDQDPVVCVVVLVPFAALAEEEEEQDLTQWDDDDPTEGLDPCVQVSQVVCVVRNYFYAYEYQAAQDDDPPHGPSVVNCVVHVHQNAPGPPHFDWDKDDAADDPDDDDPPQPDRIWIDGRRYTHNNNGQRLVSVVVVCVVSVGQRQAYEYEDLDPVSQVSNSVSCVVVVHRYYYYNHCNSVVVVVVVVVVVLLPAPPDQDPQLLVLVLVLVVPDDFDWDDDPQWIKTWDQDDVVVVVSQVVSCVRRVGHWDWDDDDNTIITIDGHGPVSVVVSVVSD

Radius of gyration: 29.39 Å; Cα contacts (8 Å, |Δi|>4): 736; chains: 1; bounding box: 74×69×72 Å